Protein AF-0000000072941894 (afdb_homodimer)

Structure (mmCIF, N/CA/C/O backbone):
data_AF-0000000072941894-model_v1
#
loop_
_entity.id
_entity.type
_entity.pdbx_description
1 polymer 'Farnesyl pyrophosphate synthetase, putative'
#
loop_
_atom_site.group_PDB
_atom_site.id
_atom_site.type_symbol
_atom_site.label_atom_id
_atom_site.label_alt_id
_atom_site.label_comp_id
_atom_site.label_asym_id
_atom_site.label_entity_id
_atom_site.label_seq_id
_atom_site.pdbx_PDB_ins_code
_atom_site.Cartn_x
_atom_site.Cartn_y
_atom_site.Cartn_z
_atom_site.occupancy
_atom_site.B_iso_or_equiv
_atom_site.auth_seq_id
_atom_site.auth_comp_id
_atom_site.auth_asym_id
_atom_site.auth_atom_id
_atom_site.pdbx_PDB_model_num
ATOM 1 N N . MET A 1 1 ? -41.156 -34.719 -34.031 1 27.25 1 MET A N 1
ATOM 2 C CA . MET A 1 1 ? -39.688 -34.562 -34.125 1 27.25 1 MET A CA 1
ATOM 3 C C . MET A 1 1 ? -39.188 -33.656 -33 1 27.25 1 MET A C 1
ATOM 5 O O . MET A 1 1 ? -39.469 -32.438 -32.969 1 27.25 1 MET A O 1
ATOM 9 N N . SER A 1 2 ? -39.094 -34.062 -31.734 1 26.61 2 SER A N 1
ATOM 10 C CA . SER A 1 2 ? -38.969 -33.344 -30.453 1 26.61 2 SER A CA 1
ATOM 11 C C . SER A 1 2 ? -37.688 -32.562 -30.375 1 26.61 2 SER A C 1
ATOM 13 O O . SER A 1 2 ? -36.594 -33.156 -30.516 1 26.61 2 SER A O 1
ATOM 15 N N . THR A 1 3 ? -37.594 -31.328 -30.891 1 28.7 3 THR A N 1
ATOM 16 C CA . THR A 1 3 ? -36.406 -30.469 -30.906 1 28.7 3 THR A CA 1
ATOM 17 C C . THR A 1 3 ? -35.781 -30.391 -29.516 1 28.7 3 THR A C 1
ATOM 19 O O . THR A 1 3 ? -36.406 -29.891 -28.562 1 28.7 3 THR A O 1
ATOM 22 N N . THR A 1 4 ? -35.125 -31.438 -29.016 1 29.8 4 THR A N 1
ATOM 23 C CA . THR A 1 4 ? -34.344 -31.516 -27.797 1 29.8 4 THR A CA 1
ATOM 24 C C . THR A 1 4 ? -33.531 -30.25 -27.578 1 29.8 4 THR A C 1
ATOM 26 O O . THR A 1 4 ? -32.656 -29.922 -28.406 1 29.8 4 THR A O 1
ATOM 29 N N . SER A 1 5 ? -34.062 -29.156 -27.141 1 31.97 5 SER A N 1
ATOM 30 C CA . SER A 1 5 ? -33.469 -27.875 -26.766 1 31.97 5 SER A CA 1
ATOM 31 C C . SER A 1 5 ? -32.125 -28.078 -26.078 1 31.97 5 SER A C 1
ATOM 33 O O . SER A 1 5 ? -32.062 -28.578 -24.953 1 31.97 5 SER A O 1
ATOM 35 N N . SER A 1 6 ? -31.031 -28.656 -26.672 1 33.59 6 SER A N 1
ATOM 36 C CA . SER A 1 6 ? -29.672 -28.969 -26.25 1 33.59 6 SER A CA 1
ATOM 37 C C . SER A 1 6 ? -29.094 -27.844 -25.391 1 33.59 6 SER A C 1
ATOM 39 O O . SER A 1 6 ? -28.969 -26.703 -25.859 1 33.59 6 SER A O 1
ATOM 41 N N . ASN A 1 7 ? -29.5 -27.516 -24.188 1 37.81 7 ASN A N 1
ATOM 42 C CA . ASN A 1 7 ? -28.953 -26.625 -23.172 1 37.81 7 ASN A CA 1
ATOM 43 C C . ASN A 1 7 ? -27.438 -26.484 -23.297 1 37.81 7 ASN A C 1
ATOM 45 O O . ASN A 1 7 ? -26.688 -27.25 -22.688 1 37.81 7 ASN A O 1
ATOM 49 N N . GLU A 1 8 ? -26.734 -26.422 -24.359 1 43.5 8 GLU A N 1
ATOM 50 C CA . GLU A 1 8 ? -25.312 -26.25 -24.688 1 43.5 8 GLU A CA 1
ATOM 51 C C . GLU A 1 8 ? -24.688 -25.172 -23.812 1 43.5 8 GLU A C 1
ATOM 53 O O . GLU A 1 8 ? -25.141 -24.016 -23.828 1 43.5 8 GLU A O 1
ATOM 58 N N . GLY A 1 9 ? -24.234 -25.438 -22.547 1 58.47 9 GLY A N 1
ATOM 59 C CA . GLY A 1 9 ? -23.719 -24.656 -21.422 1 58.47 9 GLY A CA 1
ATOM 60 C C . GLY A 1 9 ? -22.859 -23.484 -21.859 1 58.47 9 GLY A C 1
ATOM 61 O O . GLY A 1 9 ? -22.25 -23.516 -22.938 1 58.47 9 GLY A O 1
ATOM 62 N N . TYR A 1 10 ? -23.172 -22.234 -21.594 1 70.81 10 TYR A N 1
ATOM 63 C CA . TYR A 1 10 ? -22.422 -21.016 -21.844 1 70.81 10 TYR A CA 1
ATOM 64 C C . TYR A 1 10 ? -20.938 -21.203 -21.531 1 70.81 10 TYR A C 1
ATOM 66 O O . TYR A 1 10 ? -20.594 -21.672 -20.438 1 70.81 10 TYR A O 1
ATOM 74 N N . TYR A 1 11 ? -20.109 -21.203 -22.609 1 81.38 11 TYR A N 1
ATOM 75 C CA . TYR A 1 11 ? -18.656 -21.141 -22.422 1 81.38 11 TYR A CA 1
ATOM 76 C C . TYR A 1 11 ? -18.109 -19.812 -22.938 1 81.38 11 TYR A C 1
ATOM 78 O O . TYR A 1 11 ? -18.297 -19.469 -24.109 1 81.38 11 TYR A O 1
ATOM 86 N N . PRO A 1 12 ? -17.547 -19.031 -22.031 1 88.38 12 PRO A N 1
ATOM 87 C CA . PRO A 1 12 ? -17.109 -17.688 -22.438 1 88.38 12 PRO A CA 1
ATOM 88 C C . PRO A 1 12 ? -16.062 -17.719 -23.547 1 88.38 12 PRO A C 1
ATOM 90 O O . PRO A 1 12 ? -15.203 -18.594 -23.562 1 88.38 12 PRO A O 1
ATOM 93 N N . ASP A 1 13 ? -16.219 -16.844 -24.5 1 91.56 13 ASP A N 1
ATOM 94 C CA . ASP A 1 13 ? -15.203 -16.609 -25.516 1 91.56 13 ASP A CA 1
ATOM 95 C C . ASP A 1 13 ? -14.094 -15.703 -25 1 91.56 13 ASP A C 1
ATOM 97 O O . ASP A 1 13 ? -14.312 -14.516 -24.766 1 91.56 13 ASP A O 1
ATOM 101 N N . PRO A 1 14 ? -12.898 -16.25 -24.922 1 90.31 14 PRO A N 1
ATOM 102 C CA . PRO A 1 14 ? -11.812 -15.461 -24.328 1 90.31 14 PRO A CA 1
ATOM 103 C C . PRO A 1 14 ? -11.547 -14.156 -25.062 1 90.31 14 PRO A C 1
ATOM 105 O O . PRO A 1 14 ? -11.227 -13.141 -24.453 1 90.31 14 PRO A O 1
ATOM 108 N N . THR A 1 15 ? -11.664 -14.172 -26.375 1 91.56 15 THR A N 1
ATOM 109 C CA . THR A 1 15 ? -11.414 -12.977 -27.188 1 91.56 15 THR A CA 1
ATOM 110 C C . THR A 1 15 ? -12.469 -11.906 -26.891 1 91.56 15 THR A C 1
ATOM 112 O O . THR A 1 15 ? -12.141 -10.727 -26.766 1 91.56 15 THR A O 1
ATOM 115 N N . LYS A 1 16 ? -13.68 -12.375 -26.859 1 94 16 LYS A N 1
ATOM 116 C CA . LYS A 1 16 ? -14.758 -11.445 -26.547 1 94 16 LYS A CA 1
ATOM 117 C C . LYS A 1 16 ? -14.602 -10.875 -25.141 1 94 16 LYS A C 1
ATOM 119 O O . LYS A 1 16 ? -14.805 -9.672 -24.922 1 94 16 LYS A O 1
ATOM 124 N N . LEU A 1 17 ? -14.281 -11.734 -24.234 1 94.06 17 LEU A N 1
ATOM 125 C CA . LEU A 1 17 ? -14.086 -11.289 -22.859 1 94.06 17 LEU A CA 1
ATOM 126 C C . LEU A 1 17 ? -12.977 -10.25 -22.766 1 94.06 17 LEU A C 1
ATOM 128 O O . LEU A 1 17 ? -13.125 -9.234 -22.078 1 94.06 17 LEU A O 1
ATOM 132 N N . ARG A 1 18 ? -11.867 -10.516 -23.406 1 94.06 18 ARG A N 1
ATOM 133 C CA . ARG A 1 18 ? -10.742 -9.578 -23.406 1 94.06 18 ARG A CA 1
ATOM 134 C C . ARG A 1 18 ? -11.156 -8.227 -23.969 1 94.06 18 ARG A C 1
ATOM 136 O O . ARG A 1 18 ? -10.805 -7.184 -23.422 1 94.06 18 ARG A O 1
ATOM 143 N N . ASN A 1 19 ? -11.891 -8.273 -25.062 1 95.06 19 ASN A N 1
ATOM 144 C CA . ASN A 1 19 ? -12.359 -7.039 -25.672 1 95.06 19 ASN A CA 1
ATOM 145 C C . ASN A 1 19 ? -13.281 -6.258 -24.75 1 95.06 19 ASN A C 1
ATOM 147 O O . ASN A 1 19 ? -13.203 -5.031 -24.672 1 95.06 19 ASN A O 1
ATOM 151 N N . ASP A 1 20 ? -14.156 -7 -24.141 1 95.75 20 ASP A N 1
ATOM 152 C CA . ASP A 1 20 ? -15.07 -6.355 -23.203 1 95.75 20 ASP A CA 1
ATOM 153 C C . ASP A 1 20 ? -14.305 -5.684 -22.062 1 95.75 20 ASP A C 1
ATOM 155 O O . ASP A 1 20 ? -14.648 -4.574 -21.656 1 95.75 20 ASP A O 1
ATOM 159 N N . VAL A 1 21 ? -13.312 -6.355 -21.547 1 96.25 21 VAL A N 1
ATOM 160 C CA . VAL A 1 21 ? -12.492 -5.812 -20.484 1 96.25 21 VAL A CA 1
ATOM 161 C C . VAL A 1 21 ? -11.789 -4.547 -20.953 1 96.25 21 VAL A C 1
ATOM 163 O O . VAL A 1 21 ? -11.82 -3.516 -20.281 1 96.25 21 VAL A O 1
ATOM 166 N N . ILE A 1 22 ? -11.188 -4.586 -22.141 1 95.94 22 ILE A N 1
ATOM 167 C CA . ILE A 1 22 ? -10.453 -3.455 -22.688 1 95.94 22 ILE A CA 1
ATOM 168 C C . ILE A 1 22 ? -11.398 -2.268 -22.875 1 95.94 22 ILE A C 1
ATOM 170 O O . ILE A 1 22 ? -11.047 -1.132 -22.547 1 95.94 22 ILE A O 1
ATOM 174 N N . LYS A 1 23 ? -12.562 -2.541 -23.328 1 96.38 23 LYS A N 1
ATOM 175 C CA . LYS A 1 23 ? -13.539 -1.493 -23.609 1 96.38 23 LYS A CA 1
ATOM 176 C C . LYS A 1 23 ? -13.984 -0.805 -22.328 1 96.38 23 LYS A C 1
ATOM 178 O O . LYS A 1 23 ? -14.398 0.358 -22.344 1 96.38 23 LYS A O 1
ATOM 183 N N . ALA A 1 24 ? -13.883 -1.491 -21.234 1 96.62 24 ALA A N 1
ATOM 184 C CA . ALA A 1 24 ? -14.352 -0.96 -19.953 1 96.62 24 ALA A CA 1
ATOM 185 C C . ALA A 1 24 ? -13.297 -0.075 -19.312 1 96.62 24 ALA A C 1
ATOM 187 O O . ALA A 1 24 ? -13.586 0.657 -18.359 1 96.62 24 ALA A O 1
ATOM 188 N N . PHE A 1 25 ? -12.062 -0.015 -19.828 1 96.88 25 PHE A N 1
ATOM 189 C CA . PHE A 1 25 ? -10.938 0.636 -19.172 1 96.88 25 PHE A CA 1
ATOM 190 C C . PHE A 1 25 ? -11.156 2.143 -19.094 1 96.88 25 PHE A C 1
ATOM 192 O O . PHE A 1 25 ? -10.969 2.748 -18.031 1 96.88 25 PHE A O 1
ATOM 199 N N . PRO A 1 26 ? -11.648 2.799 -20.172 1 96.81 26 PRO A N 1
ATOM 200 C CA . PRO A 1 26 ? -11.789 4.254 -20.094 1 96.81 26 PRO A CA 1
ATOM 201 C C . PRO A 1 26 ? -12.758 4.695 -19 1 96.81 26 PRO A C 1
ATOM 203 O O . PRO A 1 26 ? -12.461 5.633 -18.25 1 96.81 26 PRO A O 1
ATOM 206 N N . SER A 1 27 ? -13.836 4.031 -18.953 1 96.88 27 SER A N 1
ATOM 207 C CA . SER A 1 27 ? -14.812 4.379 -17.938 1 96.88 27 SER A CA 1
ATOM 208 C C . SER A 1 27 ? -14.266 4.105 -16.531 1 96.88 27 SER A C 1
ATOM 210 O O . SER A 1 27 ? -14.477 4.898 -15.617 1 96.88 27 SER A O 1
ATOM 212 N N . PHE A 1 28 ? -13.617 3.023 -16.375 1 96.88 28 PHE A N 1
ATOM 213 C CA . PHE A 1 28 ? -12.953 2.67 -15.125 1 96.88 28 PHE A CA 1
ATOM 214 C C . PHE A 1 28 ? -11.945 3.738 -14.727 1 96.88 28 PHE A C 1
ATOM 216 O O . PHE A 1 28 ? -11.984 4.25 -13.602 1 96.88 28 PHE A O 1
ATOM 223 N N . LYS A 1 29 ? -11.023 4.098 -15.602 1 96.69 29 LYS A N 1
ATOM 224 C CA . LYS A 1 29 ? -9.984 5.09 -15.336 1 96.69 29 LYS A CA 1
ATOM 225 C C . LYS A 1 29 ? -10.594 6.453 -15.016 1 96.69 29 LYS A C 1
ATOM 227 O O . LYS A 1 29 ? -10.125 7.148 -14.109 1 96.69 29 LYS A O 1
ATOM 232 N N . ASP A 1 30 ? -11.641 6.801 -15.734 1 97.12 30 ASP A N 1
ATOM 233 C CA . ASP A 1 30 ? -12.312 8.07 -15.492 1 97.12 30 ASP A CA 1
ATOM 234 C C . ASP A 1 30 ? -12.867 8.141 -14.07 1 97.12 30 ASP A C 1
ATOM 236 O O . ASP A 1 30 ? -12.797 9.188 -13.422 1 97.12 30 ASP A O 1
ATOM 240 N N . ASP A 1 31 ? -13.391 7.035 -13.68 1 96.62 31 ASP A N 1
ATOM 241 C CA . ASP A 1 31 ? -13.953 6.98 -12.328 1 96.62 31 ASP A CA 1
ATOM 242 C C . ASP A 1 31 ? -12.859 7.137 -11.273 1 96.62 31 ASP A C 1
ATOM 244 O O . ASP A 1 31 ? -13.047 7.824 -10.273 1 96.62 31 ASP A O 1
ATOM 248 N N . ILE A 1 32 ? -11.758 6.523 -11.477 1 96.69 32 ILE A N 1
ATOM 249 C CA . ILE A 1 32 ? -10.641 6.629 -10.547 1 96.69 32 ILE A CA 1
ATOM 250 C C . ILE A 1 32 ? -10.141 8.07 -10.508 1 96.69 32 ILE A C 1
ATOM 252 O O . ILE A 1 32 ? -9.922 8.625 -9.422 1 96.69 32 ILE A O 1
ATOM 256 N N . LEU A 1 33 ? -9.969 8.695 -11.641 1 96.75 33 LEU A N 1
ATOM 257 C CA . LEU A 1 33 ? -9.453 10.055 -11.727 1 96.75 33 LEU A CA 1
ATOM 258 C C . LEU A 1 33 ? -10.438 11.047 -11.109 1 96.75 33 LEU A C 1
ATOM 260 O O . LEU A 1 33 ? -10.023 12.055 -10.523 1 96.75 33 LEU A O 1
ATOM 264 N N . ALA A 1 34 ? -11.711 10.758 -11.289 1 95.5 34 ALA A N 1
ATOM 265 C CA . ALA A 1 34 ? -12.727 11.602 -10.648 1 95.5 34 ALA A CA 1
ATOM 266 C C . ALA A 1 34 ? -12.594 11.547 -9.125 1 95.5 34 ALA A C 1
ATOM 268 O O . ALA A 1 34 ? -12.758 12.562 -8.453 1 95.5 34 ALA A O 1
ATOM 269 N N . ASP A 1 35 ? -12.352 10.383 -8.633 1 93.75 35 ASP A N 1
ATOM 270 C CA . ASP A 1 35 ? -12.164 10.219 -7.195 1 93.75 35 ASP A CA 1
ATOM 271 C C . ASP A 1 35 ? -10.953 11.008 -6.703 1 93.75 35 ASP A C 1
ATOM 273 O O . ASP A 1 35 ? -11.008 11.656 -5.656 1 93.75 35 ASP A O 1
ATOM 277 N N . ILE A 1 36 ? -9.82 10.984 -7.418 1 92.88 36 ILE A N 1
ATOM 278 C CA . ILE A 1 36 ? -8.617 11.742 -7.094 1 92.88 36 ILE A CA 1
ATOM 279 C C . ILE A 1 36 ? -8.93 13.234 -7.109 1 92.88 36 ILE A C 1
ATOM 281 O O . ILE A 1 36 ? -8.547 13.961 -6.188 1 92.88 36 ILE A O 1
ATOM 285 N N . ASN A 1 37 ? -9.633 13.609 -8.117 1 93.31 37 ASN A N 1
ATOM 286 C CA . ASN A 1 37 ? -9.992 15.016 -8.266 1 93.31 37 ASN A CA 1
ATOM 287 C C . ASN A 1 37 ? -10.82 15.508 -7.086 1 93.31 37 ASN A C 1
ATOM 289 O O . ASN A 1 37 ? -10.641 16.641 -6.625 1 93.31 37 ASN A O 1
ATOM 293 N N . ASN A 1 38 ? -11.688 14.695 -6.633 1 91.25 38 ASN A N 1
ATOM 294 C CA . ASN A 1 38 ? -12.555 15.047 -5.512 1 91.25 38 ASN A CA 1
ATOM 295 C C . ASN A 1 38 ? -11.75 15.25 -4.23 1 91.25 38 ASN A C 1
ATOM 297 O O . ASN A 1 38 ? -12.172 15.992 -3.338 1 91.25 38 ASN A O 1
ATOM 301 N N . ARG A 1 39 ? -10.633 14.727 -4.109 1 90.38 39 ARG A N 1
ATOM 302 C CA . ARG A 1 39 ? -9.797 14.828 -2.918 1 90.38 39 ARG A CA 1
ATOM 303 C C . ARG A 1 39 ? -8.938 16.094 -2.955 1 90.38 39 ARG A C 1
ATOM 305 O O . ARG A 1 39 ? -8.453 16.547 -1.92 1 90.38 39 ARG A O 1
ATOM 312 N N . LEU A 1 40 ? -8.711 16.656 -4.117 1 90.25 40 LEU A N 1
ATOM 313 C CA . LEU A 1 40 ? -7.832 17.812 -4.312 1 90.25 40 LEU A CA 1
ATOM 314 C C . LEU A 1 40 ? -8.602 19.109 -4.148 1 90.25 40 LEU A C 1
ATOM 316 O O . LEU A 1 40 ? -8.234 20.125 -4.738 1 90.25 40 LEU A O 1
ATOM 320 N N . THR A 1 41 ? -9.578 19.266 -3.295 1 78.94 41 THR A N 1
ATOM 321 C CA . THR A 1 41 ? -10.461 20.438 -3.217 1 78.94 41 THR A CA 1
ATOM 322 C C . THR A 1 41 ? -9.922 21.453 -2.219 1 78.94 41 THR A C 1
ATOM 324 O O . THR A 1 41 ? -10.414 22.578 -2.152 1 78.94 41 THR A O 1
ATOM 327 N N . VAL A 1 42 ? -9.023 21.297 -1.455 1 72.62 42 VAL A N 1
ATOM 328 C CA . VAL A 1 42 ? -8.711 22.203 -0.347 1 72.62 42 VAL A CA 1
ATOM 329 C C . VAL A 1 42 ? -7.77 23.297 -0.826 1 72.62 42 VAL A C 1
ATOM 331 O O . VAL A 1 42 ? -7.883 24.453 -0.396 1 72.62 42 VAL A O 1
ATOM 334 N N . SER A 1 43 ? -6.871 23.125 -1.677 1 65.12 43 SER A N 1
ATOM 335 C CA . SER A 1 43 ? -6.004 24.281 -1.884 1 65.12 43 SER A CA 1
ATOM 336 C C . SER A 1 43 ? -5.223 24.156 -3.188 1 65.12 43 SER A C 1
ATOM 338 O O . SER A 1 43 ? -4.301 24.938 -3.441 1 65.12 43 SER A O 1
ATOM 340 N N . SER A 1 44 ? -5.762 23.484 -3.996 1 72.62 44 SER A N 1
ATOM 341 C CA . SER A 1 44 ? -4.938 23.344 -5.195 1 72.62 44 SER A CA 1
ATOM 342 C C . SER A 1 44 ? -5.492 24.172 -6.348 1 72.62 44 SER A C 1
ATOM 344 O O . SER A 1 44 ? -6.707 24.266 -6.523 1 72.62 44 SER A O 1
ATOM 346 N N . SER A 1 45 ? -4.586 24.922 -6.898 1 82.19 45 SER A N 1
ATOM 347 C CA . SER A 1 45 ? -4.957 25.594 -8.148 1 82.19 45 SER A CA 1
ATOM 348 C C . SER A 1 45 ? -5.359 24.578 -9.211 1 82.19 45 SER A C 1
ATOM 350 O O . SER A 1 45 ? -5.027 23.406 -9.117 1 82.19 45 SER A O 1
ATOM 352 N N . ASN A 1 46 ? -6.031 25.125 -10.172 1 85.94 46 ASN A N 1
ATOM 353 C CA . ASN A 1 46 ? -6.414 24.266 -11.289 1 85.94 46 ASN A CA 1
ATOM 354 C C . ASN A 1 46 ? -5.191 23.688 -11.992 1 85.94 46 ASN A C 1
ATOM 356 O O . ASN A 1 46 ? -5.207 22.531 -12.422 1 85.94 46 ASN A O 1
ATOM 360 N N . THR A 1 47 ? -4.199 24.547 -12 1 86.44 47 THR A N 1
ATOM 361 C CA . THR A 1 47 ? -2.984 24.094 -12.672 1 86.44 47 THR A CA 1
ATOM 362 C C . THR A 1 47 ? -2.326 22.953 -11.898 1 86.44 47 THR A C 1
ATOM 364 O O . THR A 1 47 ? -1.922 21.953 -12.492 1 86.44 47 THR A O 1
ATOM 367 N N . LEU A 1 48 ? -2.176 23.172 -10.656 1 88.69 48 LEU A N 1
ATOM 368 C CA . LEU A 1 48 ? -1.575 22.125 -9.836 1 88.69 48 LEU A CA 1
ATOM 369 C C . LEU A 1 48 ? -2.445 20.875 -9.828 1 88.69 48 LEU A C 1
ATOM 371 O O . LEU A 1 48 ? -1.934 19.75 -9.945 1 88.69 48 LEU A O 1
ATOM 375 N N . ARG A 1 49 ? -3.756 21.062 -9.742 1 92.12 49 ARG A N 1
ATOM 376 C CA . ARG A 1 49 ? -4.707 19.969 -9.766 1 92.12 49 ARG A CA 1
ATOM 377 C C . ARG A 1 49 ? -4.59 19.172 -11.07 1 92.12 49 ARG A C 1
ATOM 379 O O . ARG A 1 49 ? -4.504 17.938 -11.047 1 92.12 49 ARG A O 1
ATOM 386 N N . ASP A 1 50 ? -4.559 19.891 -12.148 1 92.62 50 ASP A N 1
ATOM 387 C CA . ASP A 1 50 ? -4.465 19.25 -13.461 1 92.62 50 ASP A CA 1
ATOM 388 C C . ASP A 1 50 ? -3.16 18.469 -13.594 1 92.62 50 ASP A C 1
ATOM 390 O O . ASP A 1 50 ? -3.139 17.391 -14.188 1 92.62 50 ASP A O 1
ATOM 394 N N . SER A 1 51 ? -2.082 19.062 -13.07 1 92.38 51 SER A N 1
ATOM 395 C CA . SER A 1 51 ? -0.793 18.375 -13.148 1 92.38 51 SER A CA 1
ATOM 396 C C . SER A 1 51 ? -0.82 17.062 -12.375 1 92.38 51 SER A C 1
ATOM 398 O O . SER A 1 51 ? -0.252 16.062 -12.828 1 92.38 51 SER A O 1
ATOM 400 N N . ILE A 1 52 ? -1.47 17.031 -11.258 1 93.75 52 ILE A N 1
ATOM 401 C CA . ILE A 1 52 ? -1.577 15.828 -10.438 1 93.75 52 ILE A CA 1
ATOM 402 C C . ILE A 1 52 ? -2.434 14.789 -11.156 1 93.75 52 ILE A C 1
ATOM 404 O O . ILE A 1 52 ? -2.033 13.633 -11.289 1 93.75 52 ILE A O 1
ATOM 408 N N . ILE A 1 53 ? -3.588 15.219 -11.688 1 95.69 53 ILE A N 1
ATOM 409 C CA . ILE A 1 53 ? -4.523 14.32 -12.367 1 95.69 53 ILE A CA 1
ATOM 410 C C . ILE A 1 53 ? -3.865 13.734 -13.609 1 95.69 53 ILE A C 1
ATOM 412 O O . ILE A 1 53 ? -3.965 12.531 -13.859 1 95.69 53 ILE A O 1
ATOM 416 N N . ASN A 1 54 ? -3.164 14.578 -14.344 1 96.5 54 ASN A N 1
ATOM 417 C CA . ASN A 1 54 ? -2.5 14.117 -15.562 1 96.5 54 ASN A CA 1
ATOM 418 C C . ASN A 1 54 ? -1.398 13.109 -15.25 1 96.5 54 ASN A C 1
ATOM 420 O O . ASN A 1 54 ? -1.196 12.156 -16 1 96.5 54 ASN A O 1
ATOM 424 N N . TYR A 1 55 ? -0.724 13.352 -14.195 1 96.62 55 TYR A N 1
ATOM 425 C CA . TYR A 1 55 ? 0.339 12.43 -13.812 1 96.62 55 TYR A CA 1
ATOM 426 C C . TYR A 1 55 ? -0.223 11.047 -13.5 1 96.62 55 TYR A C 1
ATOM 428 O O . TYR A 1 55 ? 0.264 10.039 -14.016 1 96.62 55 TYR A O 1
ATOM 436 N N . PHE A 1 56 ? -1.231 11 -12.695 1 97.06 56 PHE A N 1
ATOM 437 C CA . PHE A 1 56 ? -1.761 9.703 -12.281 1 97.06 56 PHE A CA 1
ATOM 438 C C . PHE A 1 56 ? -2.527 9.047 -13.422 1 97.06 56 PHE A C 1
ATOM 440 O O . PHE A 1 56 ? -2.578 7.816 -13.516 1 97.06 56 PHE A O 1
ATOM 447 N N . ASP A 1 57 ? -3.1 9.875 -14.312 1 97.44 57 ASP A N 1
ATOM 448 C CA . ASP A 1 57 ? -3.658 9.328 -15.539 1 97.44 57 ASP A CA 1
ATOM 449 C C . ASP A 1 57 ? -2.596 8.57 -16.344 1 97.44 57 ASP A C 1
ATOM 451 O O . ASP A 1 57 ? -2.812 7.43 -16.75 1 97.44 57 ASP A O 1
ATOM 455 N N . THR A 1 58 ? -1.449 9.188 -16.5 1 96.88 58 THR A N 1
ATOM 456 C CA . THR A 1 58 ? -0.337 8.602 -17.234 1 96.88 58 THR A CA 1
ATOM 457 C C . THR A 1 58 ? 0.185 7.355 -16.516 1 96.88 58 THR A C 1
ATOM 459 O O . THR A 1 58 ? 0.499 6.352 -17.156 1 96.88 58 THR A O 1
ATOM 462 N N . CYS A 1 59 ? 0.257 7.441 -15.219 1 96.81 59 CYS A N 1
ATOM 463 C CA . CYS A 1 59 ? 0.729 6.316 -14.414 1 96.81 59 CYS A CA 1
ATOM 464 C C . CYS A 1 59 ? -0.169 5.098 -14.602 1 96.81 59 CYS A C 1
ATOM 466 O O . CYS A 1 59 ? 0.315 4.004 -14.891 1 96.81 59 CYS A O 1
ATOM 468 N N . ILE A 1 60 ? -1.506 5.309 -14.508 1 96.88 60 ILE A N 1
ATOM 469 C CA . ILE A 1 60 ? -2.471 4.223 -14.617 1 96.88 60 ILE A CA 1
ATOM 470 C C . ILE A 1 60 ? -2.457 3.66 -16.031 1 96.88 60 ILE A C 1
ATOM 472 O O . ILE A 1 60 ? -2.459 2.443 -16.234 1 96.88 60 ILE A O 1
ATOM 476 N N . GLU A 1 61 ? -2.369 4.516 -17 1 95.62 61 GLU A N 1
ATOM 477 C CA . GLU A 1 61 ? -2.328 4.078 -18.391 1 95.62 61 GLU A CA 1
ATOM 478 C C . GLU A 1 61 ? -1.084 3.242 -18.672 1 95.62 61 GLU A C 1
ATOM 480 O O . GLU A 1 61 ? -1.169 2.188 -19.312 1 95.62 61 GLU A O 1
ATOM 485 N N . TYR A 1 62 ? 0.024 3.662 -18.203 1 95.19 62 TYR A N 1
ATOM 486 C CA . TYR A 1 62 ? 1.303 3.031 -18.516 1 95.19 62 TYR A CA 1
ATOM 487 C C . TYR A 1 62 ? 1.438 1.694 -17.797 1 95.19 62 TYR A C 1
ATOM 489 O O . TYR A 1 62 ? 1.934 0.721 -18.375 1 95.19 62 TYR A O 1
ATOM 497 N N . THR A 1 63 ? 0.976 1.664 -16.547 1 95.38 63 THR A N 1
ATOM 498 C CA . THR A 1 63 ? 1.275 0.508 -15.711 1 95.38 63 THR A CA 1
ATOM 499 C C . THR A 1 63 ? 0.171 -0.539 -15.82 1 95.38 63 THR A C 1
ATOM 501 O O . THR A 1 63 ? 0.379 -1.706 -15.484 1 95.38 63 THR A O 1
ATOM 504 N N . THR A 1 64 ? -1.062 -0.153 -16.281 1 93.38 64 THR A N 1
ATOM 505 C CA . THR A 1 64 ? -2.197 -1.057 -16.141 1 93.38 64 THR A CA 1
ATOM 506 C C . THR A 1 64 ? -2.801 -1.384 -17.5 1 93.38 64 THR A C 1
ATOM 508 O O . THR A 1 64 ? -3.064 -2.549 -17.812 1 93.38 64 THR A O 1
ATOM 511 N N . LYS A 1 65 ? -3.102 -0.401 -18.359 1 84.06 65 LYS A N 1
ATOM 512 C CA . LYS A 1 65 ? -3.832 -0.601 -19.609 1 84.06 65 LYS A CA 1
ATOM 513 C C . LYS A 1 65 ? -3.074 -1.54 -20.547 1 84.06 65 LYS A C 1
ATOM 515 O O . LYS A 1 65 ? -3.643 -2.51 -21.047 1 84.06 65 LYS A O 1
ATOM 520 N N . ASP A 1 66 ? -1.87 -0.981 -21.031 1 65.25 66 ASP A N 1
ATOM 521 C CA . ASP A 1 66 ? -1.245 -1.572 -22.203 1 65.25 66 ASP A CA 1
ATOM 522 C C . ASP A 1 66 ? -0.403 -2.789 -21.828 1 65.25 66 ASP A C 1
ATOM 524 O O . ASP A 1 66 ? 0.43 -3.242 -22.625 1 65.25 66 ASP A O 1
ATOM 528 N N . GLY A 1 67 ? -0.774 -3.34 -20.594 1 60.66 67 GLY A N 1
ATOM 529 C CA . GLY A 1 67 ? 0.288 -4.289 -20.281 1 60.66 67 GLY A CA 1
ATOM 530 C C . GLY A 1 67 ? -0.23 -5.648 -19.859 1 60.66 67 GLY A C 1
ATOM 531 O O . GLY A 1 67 ? -1.343 -5.758 -19.344 1 60.66 67 GLY A O 1
ATOM 532 N N . GLY A 1 68 ? -0.3 -6.609 -20.828 1 64.94 68 GLY A N 1
ATOM 533 C CA . GLY A 1 68 ? -0.384 -8 -20.422 1 64.94 68 GLY A CA 1
ATOM 534 C C . GLY A 1 68 ? -1.529 -8.75 -21.078 1 64.94 68 GLY A C 1
ATOM 535 O O . GLY A 1 68 ? -2.227 -8.203 -21.938 1 64.94 68 GLY A O 1
ATOM 536 N N . LYS A 1 69 ? -1.722 -9.836 -20.844 1 73.62 69 LYS A N 1
ATOM 537 C CA . LYS A 1 69 ? -2.664 -10.781 -21.438 1 73.62 69 LYS A CA 1
ATOM 538 C C . LYS A 1 69 ? -4.035 -10.68 -20.766 1 73.62 69 LYS A C 1
ATOM 540 O O . LYS A 1 69 ? -5.02 -11.211 -21.281 1 73.62 69 LYS A O 1
ATOM 545 N N . LEU A 1 70 ? -4.188 -9.883 -19.688 1 90.25 70 LEU A N 1
ATOM 546 C CA . LEU A 1 70 ? -5.414 -9.602 -18.953 1 90.25 70 LEU A CA 1
ATOM 547 C C . LEU A 1 70 ? -6.09 -10.898 -18.516 1 90.25 70 LEU A C 1
ATOM 549 O O . LEU A 1 70 ? -7.316 -11.008 -18.547 1 90.25 70 LEU A O 1
ATOM 553 N N . ASN A 1 71 ? -5.289 -11.914 -18.25 1 89.75 71 ASN A N 1
ATOM 554 C CA . ASN A 1 71 ? -5.836 -13.203 -17.828 1 89.75 71 ASN A CA 1
ATOM 555 C C . ASN A 1 71 ? -6.613 -13.094 -16.531 1 89.75 71 ASN A C 1
ATOM 557 O O . ASN A 1 71 ? -7.66 -13.727 -16.375 1 89.75 71 ASN A O 1
ATOM 561 N N . ARG A 1 72 ? -6.172 -12.312 -15.609 1 95.25 72 ARG A N 1
ATOM 562 C CA . ARG A 1 72 ? -6.844 -12.164 -14.32 1 95.25 72 ARG A CA 1
ATOM 563 C C . ARG A 1 72 ? -8.188 -11.469 -14.484 1 95.25 72 ARG A C 1
ATOM 565 O O . ARG A 1 72 ? -9.219 -11.969 -14.008 1 95.25 72 ARG A O 1
ATOM 572 N N . ALA A 1 73 ? -8.156 -10.406 -15.234 1 96.56 73 ALA A N 1
ATOM 573 C CA . ALA A 1 73 ? -9.391 -9.656 -15.461 1 96.56 73 ALA A CA 1
ATOM 574 C C . ALA A 1 73 ? -10.414 -10.5 -16.203 1 96.56 73 ALA A C 1
ATOM 576 O O . ALA A 1 73 ? -11.586 -10.539 -15.828 1 96.56 73 ALA A O 1
ATOM 577 N N . THR A 1 74 ? -9.984 -11.188 -17.266 1 95.75 74 THR A N 1
ATOM 578 C CA . THR A 1 74 ? -10.906 -11.984 -18.062 1 95.75 74 THR A CA 1
ATOM 579 C C . THR A 1 74 ? -11.445 -13.164 -17.266 1 95.75 74 THR A C 1
ATOM 581 O O . THR A 1 74 ? -12.602 -13.562 -17.438 1 95.75 74 THR A O 1
ATOM 584 N N . SER A 1 75 ? -10.648 -13.703 -16.391 1 96.94 75 SER A N 1
ATOM 585 C CA . SER A 1 75 ? -11.109 -14.789 -15.539 1 96.94 75 SER A CA 1
ATOM 586 C C . SER A 1 75 ? -12.211 -14.328 -14.602 1 96.94 75 SER A C 1
ATOM 588 O O . SER A 1 75 ? -13.164 -15.07 -14.344 1 96.94 75 SER A O 1
ATOM 590 N N . LEU A 1 76 ? -12.086 -13.141 -14.031 1 98.12 76 LEU A N 1
ATOM 591 C CA . LEU A 1 76 ? -13.117 -12.609 -13.156 1 98.12 76 LEU A CA 1
ATOM 592 C C . LEU A 1 76 ? -14.438 -12.438 -13.906 1 98.12 76 LEU A C 1
ATOM 594 O O . LEU A 1 76 ? -15.492 -12.852 -13.422 1 98.12 76 LEU A O 1
ATOM 598 N N . VAL A 1 77 ? -14.344 -11.852 -15.117 1 97.31 77 VAL A N 1
ATOM 599 C CA . VAL A 1 77 ? -15.555 -11.617 -15.898 1 97.31 77 VAL A CA 1
ATOM 600 C C . VAL A 1 77 ? -16.156 -12.953 -16.344 1 97.31 77 VAL A C 1
ATOM 602 O O . VAL A 1 77 ? -17.375 -13.109 -16.391 1 97.31 77 VAL A O 1
ATOM 605 N N . ALA A 1 78 ? -15.289 -13.914 -16.703 1 97.19 78 ALA A N 1
ATOM 606 C CA . ALA A 1 78 ? -15.766 -15.258 -17.031 1 97.19 78 ALA A CA 1
ATOM 607 C C . ALA A 1 78 ? -16.547 -15.859 -15.875 1 97.19 78 ALA A C 1
ATOM 609 O O . ALA A 1 78 ? -17.609 -16.453 -16.078 1 97.19 78 ALA A O 1
ATOM 610 N N . ALA A 1 79 ? -15.977 -15.734 -14.672 1 97.44 79 ALA A N 1
ATOM 611 C CA . ALA A 1 79 ? -16.656 -16.234 -13.484 1 97.44 79 ALA A CA 1
ATOM 612 C C . ALA A 1 79 ? -18.047 -15.625 -13.352 1 97.44 79 ALA A C 1
ATOM 614 O O . ALA A 1 79 ? -19.031 -16.344 -13.141 1 97.44 79 ALA A O 1
ATOM 615 N N . TYR A 1 80 ? -18.125 -14.32 -13.477 1 96.5 80 TYR A N 1
ATOM 616 C CA . TYR A 1 80 ? -19.406 -13.625 -13.398 1 96.5 80 TYR A CA 1
ATOM 617 C C . TYR A 1 80 ? -20.359 -14.125 -14.477 1 96.5 80 TYR A C 1
ATOM 619 O O . TYR A 1 80 ? -21.5 -14.5 -14.188 1 96.5 80 TYR A O 1
ATOM 627 N N . ASP A 1 81 ? -19.891 -14.125 -15.734 1 94.69 81 ASP A N 1
ATOM 628 C CA . ASP A 1 81 ? -20.734 -14.477 -16.875 1 94.69 81 ASP A CA 1
ATOM 629 C C . ASP A 1 81 ? -21.25 -15.914 -16.75 1 94.69 81 ASP A C 1
ATOM 631 O O . ASP A 1 81 ? -22.422 -16.188 -16.984 1 94.69 81 ASP A O 1
ATOM 635 N N . ILE A 1 82 ? -20.406 -16.828 -16.422 1 95.12 82 ILE A N 1
ATOM 636 C CA . ILE A 1 82 ? -20.766 -18.234 -16.312 1 95.12 82 ILE A CA 1
ATOM 637 C C . ILE A 1 82 ? -21.812 -18.422 -15.219 1 95.12 82 ILE A C 1
ATOM 639 O O . ILE A 1 82 ? -22.844 -19.062 -15.445 1 95.12 82 ILE A O 1
ATOM 643 N N . LEU A 1 83 ? -21.594 -17.812 -14.086 1 94.12 83 LEU A N 1
ATOM 644 C CA . LEU A 1 83 ? -22.453 -18.031 -12.938 1 94.12 83 LEU A CA 1
ATOM 645 C C . LEU A 1 83 ? -23.766 -17.266 -13.078 1 94.12 83 LEU A C 1
ATOM 647 O O . LEU A 1 83 ? -24.812 -17.703 -12.602 1 94.12 83 LEU A O 1
ATOM 651 N N . HIS A 1 84 ? -23.609 -16.078 -13.664 1 88.38 84 HIS A N 1
ATOM 652 C CA . HIS A 1 84 ? -24.828 -15.305 -13.922 1 88.38 84 HIS A CA 1
ATOM 653 C C . HIS A 1 84 ? -25.734 -16.031 -14.898 1 88.38 84 HIS A C 1
ATOM 655 O O . HIS A 1 84 ? -26.953 -16.047 -14.719 1 88.38 84 HIS A O 1
ATOM 661 N N . HIS A 1 85 ? -25.234 -16.531 -15.938 1 82.25 85 HIS A N 1
ATOM 662 C CA . HIS A 1 85 ? -26.016 -17.281 -16.922 1 82.25 85 HIS A CA 1
ATOM 663 C C . HIS A 1 85 ? -26.609 -18.531 -16.297 1 82.25 85 HIS A C 1
ATOM 665 O O . HIS A 1 85 ? -27.703 -18.969 -16.688 1 82.25 85 HIS A O 1
ATOM 671 N N . HIS A 1 86 ? -25.953 -19.094 -15.484 1 75.38 86 HIS A N 1
ATOM 672 C CA . HIS A 1 86 ? -26.422 -20.312 -14.82 1 75.38 86 HIS A CA 1
ATOM 673 C C . HIS A 1 86 ? -27.594 -20 -13.898 1 75.38 86 HIS A C 1
ATOM 675 O O . HIS A 1 86 ? -28.484 -20.828 -13.727 1 75.38 86 HIS A O 1
ATOM 681 N N . HIS A 1 87 ? -27.578 -18.875 -13.32 1 70 87 HIS A N 1
ATOM 682 C CA . HIS A 1 87 ? -28.562 -18.562 -12.305 1 70 87 HIS A CA 1
ATOM 683 C C . HIS A 1 87 ? -29.734 -17.781 -12.898 1 70 87 HIS A C 1
ATOM 685 O O . HIS A 1 87 ? -30.844 -17.797 -12.344 1 70 87 HIS A O 1
ATOM 691 N N . HIS A 1 88 ? -29.406 -16.938 -13.812 1 66.88 88 HIS A N 1
ATOM 692 C CA . HIS A 1 88 ? -30.469 -16.062 -14.312 1 66.88 88 HIS A CA 1
ATOM 693 C C . HIS A 1 88 ? -30.812 -16.391 -15.758 1 66.88 88 HIS A C 1
ATOM 695 O O . HIS A 1 88 ? -29.938 -16.781 -16.531 1 66.88 88 HIS A O 1
ATOM 701 N N . ASP A 1 89 ? -32.031 -16.781 -15.992 1 57.44 89 ASP A N 1
ATOM 702 C CA . ASP A 1 89 ? -32.5 -16.984 -17.359 1 57.44 89 ASP A CA 1
ATOM 703 C C . ASP A 1 89 ? -32.406 -15.695 -18.172 1 57.44 89 ASP A C 1
ATOM 705 O O . ASP A 1 89 ? -32.5 -15.727 -19.406 1 57.44 89 ASP A O 1
ATOM 709 N N . ASP A 1 90 ? -32.5 -14.531 -17.438 1 53.97 90 ASP A N 1
ATOM 710 C CA . ASP A 1 90 ? -32.594 -13.297 -18.219 1 53.97 90 ASP A CA 1
ATOM 711 C C . ASP A 1 90 ? -31.219 -12.633 -18.375 1 53.97 90 ASP A C 1
ATOM 713 O O . ASP A 1 90 ? -30.344 -12.797 -17.531 1 53.97 90 ASP A O 1
ATOM 717 N N . ASP A 1 91 ? -30.953 -12.266 -19.547 1 49.75 91 ASP A N 1
ATOM 718 C CA . ASP A 1 91 ? -29.75 -11.547 -19.984 1 49.75 91 ASP A CA 1
ATOM 719 C C . ASP A 1 91 ? -29.656 -10.18 -19.312 1 49.75 91 ASP A C 1
ATOM 721 O O . ASP A 1 91 ? -28.938 -9.297 -19.797 1 49.75 91 ASP A O 1
ATOM 725 N N . GLN A 1 92 ? -30.703 -9.727 -18.359 1 50.62 92 GLN A N 1
ATOM 726 C CA . GLN A 1 92 ? -30.703 -8.344 -17.891 1 50.62 92 GLN A CA 1
ATOM 727 C C . GLN A 1 92 ? -29.516 -8.055 -17 1 50.62 92 GLN A C 1
ATOM 729 O O . GLN A 1 92 ? -29.516 -8.398 -15.812 1 50.62 92 GLN A O 1
ATOM 734 N N . HIS A 1 93 ? -28.266 -8.125 -17.516 1 57.09 93 HIS A N 1
ATOM 735 C CA . HIS A 1 93 ? -26.922 -8.227 -16.984 1 57.09 93 HIS A CA 1
ATOM 736 C C . HIS A 1 93 ? -26.281 -6.848 -16.828 1 57.09 93 HIS A C 1
ATOM 738 O O . HIS A 1 93 ? -25.203 -6.719 -16.25 1 57.09 93 HIS A O 1
ATOM 744 N N . ASP A 1 94 ? -27.141 -5.645 -16.938 1 72.44 94 ASP A N 1
ATOM 745 C CA . ASP A 1 94 ? -26.297 -4.605 -17.516 1 72.44 94 ASP A CA 1
ATOM 746 C C . ASP A 1 94 ? -25.516 -3.861 -16.422 1 72.44 94 ASP A C 1
ATOM 748 O O . ASP A 1 94 ? -24.281 -3.82 -16.453 1 72.44 94 ASP A O 1
ATOM 752 N N . ASP A 1 95 ? -26.141 -3.584 -15.312 1 85.12 95 ASP A N 1
ATOM 753 C CA . ASP A 1 95 ? -25.438 -2.766 -14.328 1 85.12 95 ASP A CA 1
ATOM 754 C C . ASP A 1 95 ? -24.469 -3.613 -13.508 1 85.12 95 ASP A C 1
ATOM 756 O O . ASP A 1 95 ? -23.344 -3.195 -13.242 1 85.12 95 ASP A O 1
ATOM 760 N N . ASP A 1 96 ? -24.859 -4.859 -13.391 1 92 96 ASP A N 1
ATOM 761 C CA . ASP A 1 96 ? -24.047 -5.738 -12.57 1 92 96 ASP A CA 1
ATOM 762 C C . ASP A 1 96 ? -22.812 -6.223 -13.336 1 92 96 ASP A C 1
ATOM 764 O O . ASP A 1 96 ? -21.75 -6.41 -12.758 1 92 96 ASP A O 1
ATOM 768 N N . ARG A 1 97 ? -23 -6.43 -14.617 1 95 97 ARG A N 1
ATOM 769 C CA . ARG A 1 97 ? -21.844 -6.844 -15.398 1 95 97 ARG A CA 1
ATOM 770 C C . ARG A 1 97 ? -20.828 -5.715 -15.508 1 95 97 ARG A C 1
ATOM 772 O O . ARG A 1 97 ? -19.609 -5.961 -15.523 1 95 97 ARG A O 1
ATOM 779 N N . ASP A 1 98 ? -21.344 -4.473 -15.594 1 96.25 98 ASP A N 1
ATOM 780 C CA . ASP A 1 98 ? -20.438 -3.322 -15.578 1 96.25 98 ASP A CA 1
ATOM 781 C C . ASP A 1 98 ? -19.609 -3.293 -14.297 1 96.25 98 ASP A C 1
ATOM 783 O O . ASP A 1 98 ? -18.422 -2.996 -14.336 1 96.25 98 ASP A O 1
ATOM 787 N N . ILE A 1 99 ? -20.234 -3.592 -13.219 1 97.06 99 ILE A N 1
ATOM 788 C CA . ILE A 1 99 ? -19.531 -3.662 -11.945 1 97.06 99 ILE A CA 1
ATOM 789 C C . ILE A 1 99 ? -18.469 -4.75 -12.016 1 97.06 99 ILE A C 1
ATOM 791 O O . ILE A 1 99 ? -17.328 -4.543 -11.578 1 97.06 99 ILE A O 1
ATOM 795 N N . ALA A 1 100 ? -18.812 -5.914 -12.602 1 97.75 100 ALA A N 1
ATOM 796 C CA . ALA A 1 100 ? -17.844 -7.012 -12.734 1 97.75 100 ALA A CA 1
ATOM 797 C C . ALA A 1 100 ? -16.656 -6.594 -13.586 1 97.75 100 ALA A C 1
ATOM 799 O O . ALA A 1 100 ? -15.508 -6.914 -13.258 1 97.75 100 ALA A O 1
ATOM 800 N N . LEU A 1 101 ? -16.922 -5.895 -14.633 1 97.75 101 LEU A N 1
ATOM 801 C CA . LEU A 1 101 ? -15.867 -5.41 -15.516 1 97.75 101 LEU A CA 1
ATOM 802 C C . LEU A 1 101 ? -14.961 -4.43 -14.781 1 97.75 101 LEU A C 1
ATOM 804 O O . LEU A 1 101 ? -13.734 -4.484 -14.93 1 97.75 101 LEU A O 1
ATOM 808 N N . LYS A 1 102 ? -15.508 -3.594 -14.016 1 98.12 102 LYS A N 1
ATOM 809 C CA . LYS A 1 102 ? -14.727 -2.619 -13.258 1 98.12 102 LYS A CA 1
ATOM 810 C C . LYS A 1 102 ? -13.945 -3.289 -12.133 1 98.12 102 LYS A C 1
ATOM 812 O O . LYS A 1 102 ? -12.812 -2.908 -11.844 1 98.12 102 LYS A O 1
ATOM 817 N N . LEU A 1 103 ? -14.578 -4.309 -11.484 1 98.56 103 LEU A N 1
ATOM 818 C CA . LEU A 1 103 ? -13.852 -5.102 -10.508 1 98.56 103 LEU A CA 1
ATOM 819 C C . LEU A 1 103 ? -12.664 -5.812 -11.156 1 98.56 103 LEU A C 1
ATOM 821 O O . LEU A 1 103 ? -11.609 -5.965 -10.531 1 98.56 103 LEU A O 1
ATOM 825 N N . ALA A 1 104 ? -12.852 -6.266 -12.391 1 97.94 104 ALA A N 1
ATOM 826 C CA . ALA A 1 104 ? -11.766 -6.895 -13.133 1 97.94 104 ALA A CA 1
ATOM 827 C C . ALA A 1 104 ? -10.578 -5.945 -13.273 1 97.94 104 ALA A C 1
ATOM 829 O O . ALA A 1 104 ? -9.43 -6.363 -13.141 1 97.94 104 ALA A O 1
ATOM 830 N N . TRP A 1 105 ? -10.844 -4.707 -13.477 1 97.75 105 TRP A N 1
ATOM 831 C CA . TRP A 1 105 ? -9.766 -3.732 -13.609 1 97.75 105 TRP A CA 1
ATOM 832 C C . TRP A 1 105 ? -9.148 -3.42 -12.25 1 97.75 105 TRP A C 1
ATOM 834 O O . TRP A 1 105 ? -7.965 -3.072 -12.164 1 97.75 105 TRP A O 1
ATOM 844 N N . CYS A 1 106 ? -9.922 -3.541 -11.156 1 98.19 106 CYS A N 1
ATOM 845 C CA . CYS A 1 106 ? -9.312 -3.449 -9.836 1 98.19 106 CYS A CA 1
ATOM 846 C C . CYS A 1 106 ? -8.273 -4.547 -9.633 1 98.19 106 CYS A C 1
ATOM 848 O O . CYS A 1 106 ? -7.23 -4.312 -9.016 1 98.19 106 CYS A O 1
ATOM 850 N N . VAL A 1 107 ? -8.555 -5.73 -10.164 1 97.88 107 VAL A N 1
ATOM 851 C CA . VAL A 1 107 ? -7.605 -6.832 -10.094 1 97.88 107 VAL A CA 1
ATOM 852 C C . VAL A 1 107 ? -6.344 -6.48 -10.883 1 97.88 107 VAL A C 1
ATOM 854 O O . VAL A 1 107 ? -5.227 -6.75 -10.438 1 97.88 107 VAL A O 1
ATOM 857 N N . GLU A 1 108 ? -6.539 -5.855 -12.023 1 97.38 108 GLU A N 1
ATOM 858 C CA . GLU A 1 108 ? -5.395 -5.453 -12.836 1 97.38 108 GLU A CA 1
ATOM 859 C C . GLU A 1 108 ? -4.594 -4.348 -12.156 1 97.38 108 GLU A C 1
ATOM 861 O O . GLU A 1 108 ? -3.369 -4.297 -12.273 1 97.38 108 GLU A O 1
ATOM 866 N N . ILE A 1 109 ? -5.238 -3.422 -11.469 1 97.5 109 ILE A N 1
ATOM 867 C CA . ILE A 1 109 ? -4.547 -2.379 -10.719 1 97.5 109 ILE A CA 1
ATOM 868 C C . ILE A 1 109 ? -3.729 -3.006 -9.594 1 97.5 109 ILE A C 1
ATOM 870 O O . ILE A 1 109 ? -2.604 -2.578 -9.32 1 97.5 109 ILE A O 1
ATOM 874 N N . LEU A 1 110 ? -4.312 -3.996 -8.93 1 98 110 LEU A N 1
ATOM 875 C CA . LEU A 1 110 ? -3.574 -4.695 -7.887 1 98 110 LEU A CA 1
ATOM 876 C C . LEU A 1 110 ? -2.303 -5.324 -8.445 1 98 110 LEU A C 1
ATOM 878 O O . LEU A 1 110 ? -1.24 -5.242 -7.828 1 98 110 LEU A O 1
ATOM 882 N N . GLN A 1 111 ? -2.412 -5.949 -9.555 1 96.62 111 GLN A N 1
ATOM 883 C CA . GLN A 1 111 ? -1.229 -6.508 -10.203 1 96.62 111 GLN A CA 1
ATOM 884 C C . GLN A 1 111 ? -0.206 -5.422 -10.516 1 96.62 111 GLN A C 1
ATOM 886 O O . GLN A 1 111 ? 0.994 -5.609 -10.305 1 96.62 111 GLN A O 1
ATOM 891 N N . SER A 1 112 ? -0.714 -4.324 -11.07 1 96.69 112 SER A N 1
ATOM 892 C CA . SER A 1 112 ? 0.174 -3.219 -11.406 1 96.69 112 SER A CA 1
ATOM 893 C C . SER A 1 112 ? 0.892 -2.686 -10.172 1 96.69 112 SER A C 1
ATOM 895 O O . SER A 1 112 ? 2.055 -2.283 -10.25 1 96.69 112 SER A O 1
ATOM 897 N N . HIS A 1 113 ? 0.188 -2.621 -9.094 1 98 113 HIS A N 1
ATOM 898 C CA . HIS A 1 113 ? 0.789 -2.277 -7.809 1 98 113 HIS A CA 1
ATOM 899 C C . HIS A 1 113 ? 1.968 -3.191 -7.492 1 98 113 HIS A C 1
ATOM 901 O O . HIS A 1 113 ? 3.07 -2.715 -7.211 1 98 113 HIS A O 1
ATOM 907 N N . PHE A 1 114 ? 1.771 -4.477 -7.613 1 97.88 114 PHE A N 1
ATOM 908 C CA . PHE A 1 114 ? 2.816 -5.445 -7.312 1 97.88 114 PHE A CA 1
ATOM 909 C C . PHE A 1 114 ? 3.984 -5.297 -8.281 1 97.88 114 PHE A C 1
ATOM 911 O O . PHE A 1 114 ? 5.145 -5.273 -7.867 1 97.88 114 PHE A O 1
ATOM 918 N N . LEU A 1 115 ? 3.727 -5.176 -9.578 1 95.88 115 LEU A N 1
ATOM 919 C CA . LEU A 1 115 ? 4.766 -5.145 -10.602 1 95.88 115 LEU A CA 1
ATOM 920 C C . LEU A 1 115 ? 5.59 -3.867 -10.5 1 95.88 115 LEU A C 1
ATOM 922 O O . LEU A 1 115 ? 6.812 -3.896 -10.672 1 95.88 115 LEU A O 1
ATOM 926 N N . THR A 1 116 ? 4.918 -2.74 -10.234 1 97.62 116 THR A N 1
ATOM 927 C CA . THR A 1 116 ? 5.602 -1.455 -10.133 1 97.62 116 THR A CA 1
ATOM 928 C C . THR A 1 116 ? 6.629 -1.474 -9.008 1 97.62 116 THR A C 1
ATOM 930 O O . THR A 1 116 ? 7.758 -1.006 -9.18 1 97.62 116 THR A O 1
ATOM 933 N N . LEU A 1 117 ? 6.293 -2.051 -7.914 1 98.56 117 LEU A N 1
ATOM 934 C CA . LEU A 1 117 ? 7.207 -2.148 -6.785 1 98.56 117 LEU A CA 1
ATOM 935 C C . LEU A 1 117 ? 8.273 -3.213 -7.035 1 98.56 117 LEU A C 1
ATOM 937 O O . LEU A 1 117 ? 9.453 -2.992 -6.766 1 98.56 117 LEU A O 1
ATOM 941 N N . ASP A 1 118 ? 7.852 -4.34 -7.586 1 96.44 118 ASP A N 1
ATOM 942 C CA . ASP A 1 118 ? 8.75 -5.453 -7.867 1 96.44 118 ASP A CA 1
ATOM 943 C C . ASP A 1 118 ? 9.852 -5.035 -8.844 1 96.44 118 ASP A C 1
ATOM 945 O O . ASP A 1 118 ? 11.008 -5.438 -8.695 1 96.44 118 ASP A O 1
ATOM 949 N N . ASP A 1 119 ? 9.477 -4.285 -9.859 1 96.38 119 ASP A N 1
ATOM 950 C CA . ASP A 1 119 ? 10.438 -3.828 -10.859 1 96.38 119 ASP A CA 1
ATOM 951 C C . ASP A 1 119 ? 11.539 -2.99 -10.211 1 96.38 119 ASP A C 1
ATOM 953 O O . ASP A 1 119 ? 12.695 -3.037 -10.648 1 96.38 119 ASP A O 1
ATOM 957 N N . VAL A 1 120 ? 11.219 -2.229 -9.219 1 97.38 120 VAL A N 1
ATOM 958 C CA . VAL A 1 120 ? 12.211 -1.458 -8.477 1 97.38 120 VAL A CA 1
ATOM 959 C C . VAL A 1 120 ? 13.07 -2.4 -7.641 1 97.38 120 VAL A C 1
ATOM 961 O O . VAL A 1 120 ? 14.305 -2.283 -7.637 1 97.38 120 VAL A O 1
ATOM 964 N N . MET A 1 121 ? 12.453 -3.352 -7 1 95.56 121 MET A N 1
ATOM 965 C CA . MET A 1 121 ? 13.133 -4.27 -6.09 1 95.56 121 MET A CA 1
ATOM 966 C C . MET A 1 121 ? 14.141 -5.129 -6.844 1 95.56 121 MET A C 1
ATOM 968 O O . MET A 1 121 ? 15.242 -5.383 -6.348 1 95.56 121 MET A O 1
ATOM 972 N N . ASP A 1 122 ? 13.773 -5.477 -8.07 1 89.94 122 ASP A N 1
ATOM 973 C CA . ASP A 1 122 ? 14.609 -6.395 -8.836 1 89.94 122 ASP A CA 1
ATOM 974 C C . ASP A 1 122 ? 15.453 -5.641 -9.859 1 89.94 122 ASP A C 1
ATOM 976 O O . ASP A 1 122 ? 16.25 -6.246 -10.586 1 89.94 122 ASP A O 1
ATOM 980 N N . SER A 1 123 ? 15.258 -4.379 -9.898 1 92.31 123 SER A N 1
ATOM 981 C CA . SER A 1 123 ? 15.938 -3.562 -10.906 1 92.31 123 SER A CA 1
ATOM 982 C C . SER A 1 123 ? 15.688 -4.098 -12.312 1 92.31 123 SER A C 1
ATOM 984 O O . SER A 1 123 ? 16.625 -4.242 -13.102 1 92.31 123 SER A O 1
ATOM 986 N N . SER A 1 124 ? 14.477 -4.504 -12.531 1 90.81 124 SER A N 1
ATOM 987 C CA . SER A 1 124 ? 14.109 -4.973 -13.859 1 90.81 124 SER A CA 1
ATOM 988 C C . SER A 1 124 ? 14.133 -3.834 -14.875 1 90.81 124 SER A C 1
ATOM 99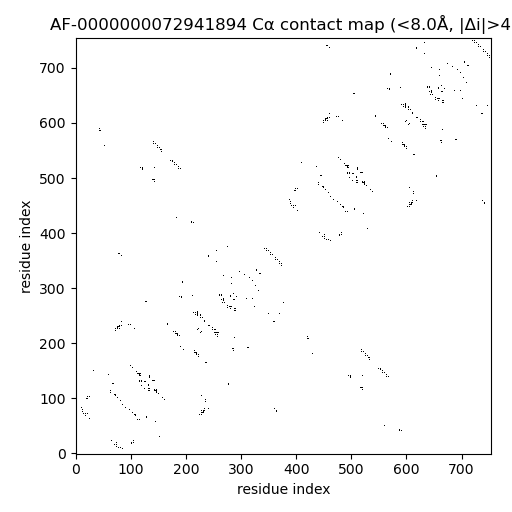0 O O . SER A 1 124 ? 13.797 -2.695 -14.539 1 90.81 124 SER A O 1
ATOM 992 N N . SER A 1 125 ? 14.438 -4.176 -16.141 1 92.44 125 SER A N 1
ATOM 993 C CA . SER A 1 125 ? 14.555 -3.131 -17.141 1 92.44 125 SER A CA 1
ATOM 994 C C . SER A 1 125 ? 13.258 -2.984 -17.938 1 92.44 125 SER A C 1
ATOM 996 O O . SER A 1 125 ? 12.906 -1.884 -18.375 1 92.44 125 SER A O 1
ATOM 998 N N . THR A 1 126 ? 12.547 -4.168 -18.125 1 91.12 126 THR A N 1
ATOM 999 C CA . THR A 1 126 ? 11.352 -4.121 -18.969 1 91.12 126 THR A CA 1
ATOM 1000 C C . THR A 1 126 ? 10.195 -4.859 -18.297 1 91.12 126 THR A C 1
ATOM 1002 O O . THR A 1 126 ? 10.414 -5.77 -17.484 1 91.12 126 THR A O 1
ATOM 1005 N N . ARG A 1 127 ? 9.062 -4.414 -18.594 1 89.44 127 ARG A N 1
ATOM 1006 C CA . ARG A 1 127 ? 7.785 -4.996 -18.188 1 89.44 127 ARG A CA 1
ATOM 1007 C C . ARG A 1 127 ? 6.742 -4.844 -19.281 1 89.44 127 ARG A C 1
ATOM 1009 O O . ARG A 1 127 ? 6.516 -3.742 -19.781 1 89.44 127 ARG A O 1
ATOM 1016 N N . ARG A 1 128 ? 6.18 -5.926 -19.656 1 87.75 128 ARG A N 1
ATOM 1017 C CA . ARG A 1 128 ? 5.16 -5.93 -20.703 1 87.75 128 ARG A CA 1
ATOM 1018 C C . ARG A 1 128 ? 5.688 -5.297 -21.984 1 87.75 128 ARG A C 1
ATOM 1020 O O . ARG A 1 128 ? 5.012 -4.469 -22.609 1 87.75 128 ARG A O 1
ATOM 1027 N N . GLY A 1 129 ? 6.93 -5.598 -22.281 1 85.06 129 GLY A N 1
ATOM 1028 C CA . GLY A 1 129 ? 7.547 -5.176 -23.531 1 85.06 129 GLY A CA 1
ATOM 1029 C C . GLY A 1 129 ? 7.969 -3.717 -23.516 1 85.06 129 GLY A C 1
ATOM 1030 O O . GLY A 1 129 ? 8.43 -3.193 -24.531 1 85.06 129 GLY A O 1
ATOM 1031 N N . LYS A 1 130 ? 7.824 -3.025 -22.438 1 90.81 130 LYS A N 1
ATOM 1032 C CA . LYS A 1 130 ? 8.195 -1.619 -22.297 1 90.81 130 LYS A CA 1
ATOM 1033 C C . LYS A 1 130 ? 9.141 -1.41 -21.125 1 90.81 130 LYS A C 1
ATOM 1035 O O . LYS A 1 130 ? 9.258 -2.271 -20.25 1 90.81 130 LYS A O 1
ATOM 1040 N N . PRO A 1 131 ? 9.828 -0.253 -21.125 1 94.81 131 PRO A N 1
ATOM 1041 C CA . PRO A 1 131 ? 10.648 0.03 -19.953 1 94.81 131 PRO A CA 1
ATOM 1042 C C . PRO A 1 131 ? 9.828 0.054 -18.656 1 94.81 131 PRO A C 1
ATOM 1044 O O . PRO A 1 131 ? 8.688 0.515 -18.656 1 94.81 131 PRO A O 1
ATOM 1047 N N . CYS A 1 132 ? 10.383 -0.421 -17.609 1 96.25 132 CYS A N 1
ATOM 1048 C CA . CYS A 1 132 ? 9.703 -0.381 -16.312 1 96.25 132 CYS A CA 1
ATOM 1049 C C . CYS A 1 132 ? 9.391 1.054 -15.906 1 96.25 132 CYS A C 1
ATOM 1051 O O . CYS A 1 132 ? 10.133 1.977 -16.25 1 96.25 132 CYS A O 1
ATOM 1053 N N . TRP A 1 133 ? 8.398 1.262 -15.188 1 96.88 133 TRP A N 1
ATOM 1054 C CA . TRP A 1 133 ? 7.883 2.576 -14.82 1 96.88 133 TRP A CA 1
ATOM 1055 C C . TRP A 1 133 ? 8.953 3.4 -14.109 1 96.88 133 TRP A C 1
ATOM 1057 O O . TRP A 1 133 ? 9.125 4.586 -14.398 1 96.88 133 TRP A O 1
ATOM 1067 N N . TYR A 1 134 ? 9.773 2.754 -13.242 1 97.75 134 TYR A N 1
ATOM 1068 C CA . TYR A 1 134 ? 10.75 3.492 -12.453 1 97.75 134 TYR A CA 1
ATOM 1069 C C . TYR A 1 134 ? 11.852 4.059 -13.336 1 97.75 134 TYR A C 1
ATOM 1071 O O . TYR A 1 134 ? 12.516 5.035 -12.977 1 97.75 134 TYR A O 1
ATOM 1079 N N . THR A 1 135 ? 12.07 3.432 -14.531 1 97.06 135 THR A N 1
ATOM 1080 C CA . THR A 1 135 ? 13.078 3.93 -15.461 1 97.06 135 THR A CA 1
ATOM 1081 C C . THR A 1 135 ? 12.609 5.219 -16.125 1 97.06 135 THR A C 1
ATOM 1083 O O . THR A 1 135 ? 13.422 5.988 -16.641 1 97.06 135 THR A O 1
ATOM 1086 N N . LYS A 1 136 ? 11.359 5.43 -16.094 1 96.25 136 LYS A N 1
ATOM 1087 C CA . LYS A 1 136 ? 10.789 6.617 -16.719 1 96.25 136 LYS A CA 1
ATOM 1088 C C . LYS A 1 136 ? 10.648 7.758 -15.719 1 96.25 136 LYS A C 1
ATOM 1090 O O . LYS A 1 136 ? 10.898 8.922 -16.047 1 96.25 136 LYS A O 1
ATOM 1095 N N . VAL A 1 137 ? 10.297 7.402 -14.516 1 96.56 137 VAL A N 1
ATOM 1096 C CA . VAL A 1 137 ? 9.898 8.469 -13.602 1 96.56 137 VAL A CA 1
ATOM 1097 C C . VAL A 1 137 ? 10.852 8.516 -12.406 1 96.56 137 VAL A C 1
ATOM 1099 O O . VAL A 1 137 ? 10.734 9.391 -11.555 1 96.56 137 VAL A O 1
ATOM 1102 N N . GLY A 1 138 ? 11.734 7.578 -12.297 1 96.44 138 GLY A N 1
ATOM 1103 C CA . GLY A 1 138 ? 12.641 7.48 -11.164 1 96.44 138 GLY A CA 1
ATOM 1104 C C . GLY A 1 138 ? 12.141 6.547 -10.078 1 96.44 138 GLY A C 1
ATOM 1105 O O . GLY A 1 138 ? 10.945 6.262 -10 1 96.44 138 GLY A O 1
ATOM 1106 N N . VAL A 1 139 ? 13.023 6.074 -9.266 1 97.06 139 VAL A N 1
ATOM 1107 C CA . VAL A 1 139 ? 12.766 5.078 -8.234 1 97.06 139 VAL A CA 1
ATOM 1108 C C . VAL A 1 139 ? 11.789 5.637 -7.207 1 97.06 139 VAL A C 1
ATOM 1110 O O . VAL A 1 139 ? 10.812 4.977 -6.844 1 97.06 139 VAL A O 1
ATOM 1113 N N . SER A 1 140 ? 12 6.891 -6.754 1 96.94 140 SER A N 1
ATOM 1114 C CA . SER A 1 140 ? 11.164 7.488 -5.719 1 96.94 140 SER A CA 1
ATOM 1115 C C . SER A 1 140 ? 9.711 7.582 -6.164 1 96.94 140 SER A C 1
ATOM 1117 O O . SER A 1 140 ? 8.805 7.184 -5.43 1 96.94 140 SER A O 1
ATOM 1119 N N . ASN A 1 141 ? 9.523 8.062 -7.367 1 97.69 141 ASN A N 1
ATOM 1120 C CA . ASN A 1 141 ? 8.164 8.172 -7.895 1 97.69 141 ASN A CA 1
ATOM 1121 C C . ASN A 1 141 ? 7.52 6.797 -8.055 1 97.69 141 ASN A C 1
ATOM 1123 O O . ASN A 1 141 ? 6.336 6.629 -7.758 1 97.69 141 ASN A O 1
ATOM 1127 N N . ALA A 1 142 ? 8.289 5.852 -8.57 1 98.5 142 ALA A N 1
ATOM 1128 C CA . ALA A 1 142 ? 7.73 4.523 -8.812 1 98.5 142 ALA A CA 1
ATOM 1129 C C . ALA A 1 142 ? 7.273 3.879 -7.504 1 98.5 142 ALA A C 1
ATOM 1131 O O . ALA A 1 142 ? 6.246 3.193 -7.469 1 98.5 142 ALA A O 1
ATOM 1132 N N . ILE A 1 143 ? 8.039 4.047 -6.406 1 98.81 143 ILE A N 1
ATOM 1133 C CA . ILE A 1 143 ? 7.66 3.518 -5.102 1 98.81 143 ILE A CA 1
ATOM 1134 C C . ILE A 1 143 ? 6.348 4.156 -4.652 1 98.81 143 ILE A C 1
ATOM 1136 O O . ILE A 1 143 ? 5.41 3.453 -4.27 1 98.81 143 ILE A O 1
ATOM 1140 N N . ASN A 1 144 ? 6.242 5.449 -4.723 1 98.69 144 ASN A N 1
ATOM 1141 C CA . ASN A 1 144 ? 5.023 6.16 -4.348 1 98.69 144 ASN A CA 1
ATOM 1142 C C . ASN A 1 144 ? 3.844 5.738 -5.219 1 98.69 144 ASN A C 1
ATOM 1144 O O . ASN A 1 144 ? 2.738 5.535 -4.715 1 98.69 144 ASN A O 1
ATOM 1148 N N . ASP A 1 145 ? 4.105 5.648 -6.523 1 98.56 145 ASP A N 1
ATOM 1149 C CA . ASP A 1 145 ? 3.051 5.305 -7.473 1 98.56 145 ASP A CA 1
ATOM 1150 C C . ASP A 1 145 ? 2.539 3.885 -7.234 1 98.56 145 ASP A C 1
ATOM 1152 O O . ASP A 1 145 ? 1.349 3.611 -7.395 1 98.56 145 ASP A O 1
ATOM 1156 N N . GLY A 1 146 ? 3.482 2.955 -6.895 1 98.69 146 GLY A N 1
ATOM 1157 C CA . GLY A 1 146 ? 3.055 1.613 -6.531 1 98.69 146 GLY A CA 1
ATOM 1158 C C . GLY A 1 146 ? 2.074 1.593 -5.371 1 98.69 146 GLY A C 1
ATOM 1159 O O . GLY A 1 146 ? 1.055 0.904 -5.426 1 98.69 146 GLY A O 1
ATOM 1160 N N . ALA A 1 147 ? 2.367 2.359 -4.344 1 98.75 147 ALA A N 1
ATOM 1161 C CA . ALA A 1 147 ? 1.459 2.48 -3.207 1 98.75 147 ALA A CA 1
ATOM 1162 C C . ALA A 1 147 ? 0.159 3.17 -3.611 1 98.75 147 ALA A C 1
ATOM 1164 O O . ALA A 1 147 ? -0.922 2.777 -3.166 1 98.75 147 ALA A O 1
ATOM 1165 N N . PHE A 1 148 ? 0.246 4.168 -4.48 1 98.56 148 PHE A N 1
ATOM 1166 C CA . PHE A 1 148 ? -0.923 4.922 -4.91 1 98.56 148 PHE A CA 1
ATOM 1167 C C . PHE A 1 148 ? -1.891 4.031 -5.684 1 98.56 148 PHE A C 1
ATOM 1169 O O . PHE A 1 148 ? -3.105 4.117 -5.488 1 98.56 148 PHE A O 1
ATOM 1176 N N . LEU A 1 149 ? -1.374 3.23 -6.555 1 98.44 149 LEU A N 1
ATOM 1177 C CA . LEU A 1 149 ? -2.213 2.311 -7.316 1 98.44 149 LEU A CA 1
ATOM 1178 C C . LEU A 1 149 ? -3.061 1.451 -6.383 1 98.44 149 LEU A C 1
ATOM 1180 O O . LEU A 1 149 ? -4.281 1.368 -6.547 1 98.44 149 LEU A O 1
ATOM 1184 N N . TYR A 1 150 ? -2.447 0.864 -5.359 1 98.56 150 TYR A N 1
ATOM 1185 C CA . TYR A 1 150 ? -3.195 0.038 -4.422 1 98.56 150 TYR A CA 1
ATOM 1186 C C . TYR A 1 150 ? -4.254 0.859 -3.695 1 98.56 150 TYR A C 1
ATOM 1188 O O . TYR A 1 150 ? -5.367 0.384 -3.465 1 98.56 150 TYR A O 1
ATOM 1196 N N . SER A 1 151 ? -3.918 2.088 -3.379 1 97.94 151 SER A N 1
ATOM 1197 C CA . SER A 1 151 ? -4.785 2.945 -2.58 1 97.94 151 SER A CA 1
ATOM 1198 C C . SER A 1 151 ? -6.082 3.266 -3.32 1 97.94 151 SER A C 1
ATOM 1200 O O . SER A 1 151 ? -7.055 3.715 -2.715 1 97.94 151 SER A O 1
ATOM 1202 N N . THR A 1 152 ? -6.191 3.092 -4.605 1 97.81 152 THR A N 1
ATOM 1203 C CA . THR A 1 152 ? -7.363 3.475 -5.383 1 97.81 152 THR A CA 1
ATOM 1204 C C . THR A 1 152 ? -8.422 2.377 -5.344 1 97.81 152 THR A C 1
ATOM 1206 O O . THR A 1 152 ? -9.578 2.611 -5.688 1 97.81 152 THR A O 1
ATOM 1209 N N . ILE A 1 153 ? -8.062 1.178 -4.941 1 97.81 153 ILE A N 1
ATOM 1210 C CA . ILE A 1 153 ? -8.898 -0.004 -5.145 1 97.81 153 ILE A CA 1
ATOM 1211 C C . ILE A 1 153 ? -10.102 0.049 -4.211 1 97.81 153 ILE A C 1
ATOM 1213 O O . ILE A 1 153 ? -11.25 0.012 -4.664 1 97.81 153 ILE A O 1
ATOM 1217 N N . TYR A 1 154 ? -9.875 0.225 -2.932 1 96.5 154 TYR A N 1
ATOM 1218 C CA . TYR A 1 154 ? -10.961 0.14 -1.962 1 96.5 154 TYR A CA 1
ATOM 1219 C C . TYR A 1 154 ? -11.969 1.269 -2.166 1 96.5 154 TYR A C 1
ATOM 1221 O O . TYR A 1 154 ? -13.172 1.025 -2.273 1 96.5 154 TYR A O 1
ATOM 1229 N N . PRO A 1 155 ? -11.484 2.562 -2.232 1 96 155 PRO A N 1
ATOM 1230 C CA . PRO A 1 155 ? -12.469 3.623 -2.461 1 96 155 PRO A CA 1
ATOM 1231 C C . PRO A 1 155 ? -13.297 3.398 -3.723 1 96 155 PRO A C 1
ATOM 1233 O O . PRO A 1 155 ? -14.5 3.68 -3.734 1 96 155 PRO A O 1
ATOM 1236 N N . PHE A 1 156 ? -12.641 2.881 -4.715 1 96.75 156 PHE A N 1
ATOM 1237 C CA . PHE A 1 156 ? -13.328 2.641 -5.98 1 96.75 156 PHE A CA 1
ATOM 1238 C C . PHE A 1 156 ? -14.398 1.567 -5.824 1 96.75 156 PHE A C 1
ATOM 1240 O O . PHE A 1 156 ? -15.539 1.758 -6.238 1 96.75 156 PHE A O 1
ATOM 1247 N N . ILE A 1 157 ? -14.062 0.445 -5.191 1 97.44 157 ILE A N 1
ATOM 1248 C CA . ILE A 1 157 ? -15 -0.655 -5 1 97.44 157 ILE A CA 1
ATOM 1249 C C . ILE A 1 157 ? -16.188 -0.183 -4.16 1 97.44 157 ILE A C 1
ATOM 1251 O O . ILE A 1 157 ? -17.344 -0.487 -4.477 1 97.44 157 ILE A O 1
ATOM 1255 N N . ARG A 1 158 ? -15.859 0.557 -3.129 1 95.56 158 ARG A N 1
ATOM 1256 C CA . ARG A 1 158 ? -16.906 1.098 -2.275 1 95.56 158 ARG A CA 1
ATOM 1257 C C . ARG A 1 158 ? -17.875 1.97 -3.076 1 95.56 158 ARG A C 1
ATOM 1259 O O . ARG A 1 158 ? -19.094 1.887 -2.898 1 95.56 158 ARG A O 1
ATOM 1266 N N . ASN A 1 159 ? -17.359 2.736 -3.908 1 94.25 159 ASN A N 1
ATOM 1267 C CA . ASN A 1 159 ? -18.172 3.668 -4.684 1 94.25 159 ASN A CA 1
ATOM 1268 C C . ASN A 1 159 ? -19.078 2.936 -5.668 1 94.25 159 ASN A C 1
ATOM 1270 O O . ASN A 1 159 ? -20.25 3.266 -5.793 1 94.25 159 ASN A O 1
ATOM 1274 N N . ILE A 1 160 ? -18.594 1.922 -6.328 1 94.81 160 ILE A N 1
ATOM 1275 C CA . ILE A 1 160 ? -19.344 1.317 -7.418 1 94.81 160 ILE A CA 1
ATOM 1276 C C . ILE A 1 160 ? -20.234 0.205 -6.875 1 94.81 160 ILE A C 1
ATOM 1278 O O . ILE A 1 160 ? -21.156 -0.248 -7.559 1 94.81 160 ILE A O 1
ATOM 1282 N N . ALA A 1 161 ? -20.016 -0.253 -5.648 1 95.56 161 ALA A N 1
ATOM 1283 C CA . ALA A 1 161 ? -20.719 -1.435 -5.156 1 95.56 161 ALA A CA 1
ATOM 1284 C C . ALA A 1 161 ? -21.25 -1.205 -3.744 1 95.56 161 ALA A C 1
ATOM 1286 O O . ALA A 1 161 ? -21.422 -2.156 -2.979 1 95.56 161 ALA A O 1
ATOM 1287 N N . SER A 1 162 ? -21.516 0.03 -3.352 1 93.75 162 SER A N 1
ATOM 1288 C CA . SER A 1 162 ? -21.938 0.39 -2.004 1 93.75 162 SER A CA 1
ATOM 1289 C C . SER A 1 162 ? -23.234 -0.325 -1.625 1 93.75 162 SER A C 1
ATOM 1291 O O . SER A 1 162 ? -23.469 -0.6 -0.448 1 93.75 162 SER A O 1
ATOM 1293 N N . HIS A 1 163 ? -24.078 -0.674 -2.586 1 94.5 163 HIS A N 1
ATOM 1294 C CA . HIS A 1 163 ? -25.391 -1.259 -2.342 1 94.5 163 HIS A CA 1
ATOM 1295 C C . HIS A 1 163 ? -25.328 -2.781 -2.379 1 94.5 163 HIS A C 1
ATOM 1297 O O . HIS A 1 163 ? -26.328 -3.453 -2.127 1 94.5 163 HIS A O 1
ATOM 1303 N N . LYS A 1 164 ? -24.188 -3.316 -2.738 1 95.62 164 LYS A N 1
ATOM 1304 C CA . LYS A 1 164 ? -24.062 -4.762 -2.885 1 95.62 164 LYS A CA 1
ATOM 1305 C C . LYS A 1 164 ? -23.797 -5.434 -1.541 1 95.62 164 LYS A C 1
ATOM 1307 O O . LYS A 1 164 ? -22.922 -4.988 -0.784 1 95.62 164 LYS A O 1
ATOM 1312 N N . GLU A 1 165 ? -24.5 -6.527 -1.276 1 95.12 165 GLU A N 1
ATOM 1313 C CA . GLU A 1 165 ? -24.375 -7.246 -0.011 1 95.12 165 GLU A CA 1
ATOM 1314 C C . GLU A 1 165 ? -22.984 -7.855 0.141 1 95.12 165 GLU A C 1
ATOM 1316 O O . GLU A 1 165 ? -22.5 -8.055 1.261 1 95.12 165 GLU A O 1
ATOM 1321 N N . TRP A 1 166 ? -22.359 -8.125 -1.014 1 96.19 166 TRP A N 1
ATOM 1322 C CA . TRP A 1 166 ? -21.078 -8.82 -0.988 1 96.19 166 TRP A CA 1
ATOM 1323 C C . TRP A 1 166 ? -19.922 -7.82 -0.903 1 96.19 166 TRP A C 1
ATOM 1325 O O . TRP A 1 166 ? -18.75 -8.203 -1.024 1 96.19 166 TRP A O 1
ATOM 1335 N N . LEU A 1 167 ? -20.156 -6.543 -0.711 1 96.31 167 LEU A N 1
ATOM 1336 C CA . LEU A 1 167 ? -19.141 -5.5 -0.724 1 96.31 167 LEU A CA 1
ATOM 1337 C C . LEU A 1 167 ? -18 -5.844 0.232 1 96.31 167 LEU A C 1
ATOM 1339 O O . LEU A 1 167 ? -16.844 -5.852 -0.165 1 96.31 167 LEU A O 1
ATOM 1343 N N . LEU A 1 168 ? -18.312 -6.188 1.494 1 94.75 168 LEU A N 1
ATOM 1344 C CA . LEU A 1 168 ? -17.297 -6.434 2.508 1 94.75 168 LEU A CA 1
ATOM 1345 C C . LEU A 1 168 ? -16.516 -7.711 2.205 1 94.75 168 LEU A C 1
ATOM 1347 O O . LEU A 1 168 ? -15.32 -7.801 2.492 1 94.75 168 LEU A O 1
ATOM 1351 N N . ASP A 1 169 ? -17.219 -8.711 1.594 1 96.69 169 ASP A N 1
ATOM 1352 C CA . ASP A 1 169 ? -16.531 -9.945 1.21 1 96.69 169 ASP A CA 1
ATOM 1353 C C . ASP A 1 169 ? -15.453 -9.68 0.16 1 96.69 169 ASP A C 1
ATOM 1355 O O . ASP A 1 169 ? -14.344 -10.195 0.256 1 96.69 169 ASP A O 1
ATOM 1359 N N . VAL A 1 170 ? -15.812 -8.82 -0.804 1 98.12 170 VAL A N 1
ATOM 1360 C CA . VAL A 1 170 ? -14.891 -8.508 -1.891 1 98.12 170 VAL A CA 1
ATOM 1361 C C . VAL A 1 170 ? -13.719 -7.684 -1.357 1 98.12 170 VAL A C 1
ATOM 1363 O O . VAL A 1 170 ? -12.562 -7.938 -1.706 1 98.12 170 VAL A O 1
ATOM 1366 N N . ILE A 1 171 ? -14 -6.738 -0.49 1 96.62 171 ILE A N 1
ATOM 1367 C CA . ILE A 1 171 ? -12.945 -5.941 0.125 1 96.62 171 ILE A CA 1
ATOM 1368 C C . ILE A 1 171 ? -12.023 -6.852 0.933 1 96.62 171 ILE A C 1
ATOM 1370 O O . ILE A 1 171 ? -10.797 -6.723 0.858 1 96.62 171 ILE A O 1
ATOM 1374 N N . ASP A 1 172 ? -12.602 -7.824 1.619 1 96.25 172 ASP A N 1
ATOM 1375 C CA . ASP A 1 172 ? -11.828 -8.766 2.428 1 96.25 172 ASP A CA 1
ATOM 1376 C C . ASP A 1 172 ? -10.922 -9.625 1.552 1 96.25 172 ASP A C 1
ATOM 1378 O O . ASP A 1 172 ? -9.781 -9.906 1.922 1 96.25 172 ASP A O 1
ATOM 1382 N N . ILE A 1 173 ? -11.414 -10.031 0.434 1 97.62 173 ILE A N 1
ATOM 1383 C CA . ILE A 1 173 ? -10.633 -10.875 -0.466 1 97.62 173 ILE A CA 1
ATOM 1384 C C . ILE A 1 173 ? -9.453 -10.078 -1.014 1 97.62 173 ILE A C 1
ATOM 1386 O O . ILE A 1 173 ? -8.32 -10.578 -1.053 1 97.62 173 ILE A O 1
ATOM 1390 N N . PHE A 1 174 ? -9.703 -8.828 -1.436 1 98.38 174 PHE A N 1
ATOM 1391 C CA . PHE A 1 174 ? -8.609 -7.996 -1.932 1 98.38 174 PHE A CA 1
ATOM 1392 C C . PHE A 1 174 ? -7.551 -7.797 -0.855 1 98.38 174 PHE A C 1
AT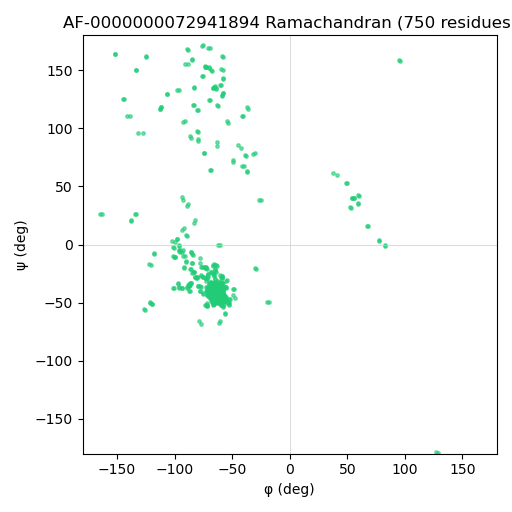OM 1394 O O . PHE A 1 174 ? -6.352 -7.887 -1.132 1 98.38 174 PHE A O 1
ATOM 1401 N N . ALA A 1 175 ? -7.949 -7.523 0.356 1 96.81 175 ALA A N 1
ATOM 1402 C CA . ALA A 1 175 ? -7.02 -7.305 1.461 1 96.81 175 ALA A CA 1
ATOM 1403 C C . ALA A 1 175 ? -6.223 -8.57 1.768 1 96.81 175 ALA A C 1
ATOM 1405 O O . ALA A 1 175 ? -5.012 -8.516 1.995 1 96.81 175 ALA A O 1
ATOM 1406 N N . HIS A 1 176 ? -6.91 -9.68 1.762 1 95.88 176 HIS A N 1
ATOM 1407 C CA . HIS A 1 176 ? -6.277 -10.969 2.008 1 95.88 176 HIS A CA 1
ATOM 1408 C C . HIS A 1 176 ? -5.219 -11.273 0.951 1 95.88 176 HIS A C 1
ATOM 1410 O O . HIS A 1 176 ? -4.102 -11.672 1.283 1 95.88 176 HIS A O 1
ATOM 1416 N N . ILE A 1 177 ? -5.586 -11.055 -0.237 1 97.81 177 ILE A N 1
ATOM 1417 C CA . ILE A 1 177 ? -4.707 -11.375 -1.356 1 97.81 177 ILE A CA 1
ATOM 1418 C C . ILE A 1 177 ? -3.49 -10.453 -1.333 1 97.81 177 ILE A C 1
ATOM 1420 O O . ILE A 1 177 ? -2.369 -10.891 -1.611 1 97.81 177 ILE A O 1
ATOM 1424 N N . GLU A 1 178 ? -3.693 -9.141 -1.058 1 98.06 178 GLU A N 1
ATOM 1425 C CA . GLU A 1 178 ? -2.58 -8.203 -0.914 1 98.06 178 GLU A CA 1
ATOM 1426 C C . GLU A 1 178 ? -1.553 -8.727 0.09 1 98.06 178 GLU A C 1
ATOM 1428 O O . GLU A 1 178 ? -0.355 -8.758 -0.199 1 98.06 178 GLU A O 1
ATOM 1433 N N . GLN A 1 179 ? -1.969 -9.188 1.213 1 96.81 179 GLN A N 1
ATOM 1434 C CA . GLN A 1 179 ? -1.07 -9.648 2.268 1 96.81 179 GLN A CA 1
ATOM 1435 C C . GLN A 1 179 ? -0.378 -10.945 1.868 1 96.81 179 GLN A C 1
ATOM 1437 O O . GLN A 1 179 ? 0.826 -11.102 2.08 1 96.81 179 GLN A O 1
ATOM 1442 N N . CYS A 1 180 ? -1.154 -11.898 1.324 1 96.62 180 CYS A N 1
ATOM 1443 C CA . CYS A 1 180 ? -0.567 -13.156 0.869 1 96.62 180 CYS A CA 1
ATOM 1444 C C . CYS A 1 180 ? 0.549 -12.898 -0.137 1 96.62 180 CYS A C 1
ATOM 1446 O O . CYS A 1 180 ? 1.635 -13.477 -0.023 1 96.62 180 CYS A O 1
ATOM 1448 N N . THR A 1 181 ? 0.244 -12.023 -1.036 1 98.19 181 THR A N 1
ATOM 1449 C CA . THR A 1 181 ? 1.195 -11.766 -2.111 1 98.19 181 THR A CA 1
ATOM 1450 C C . THR A 1 181 ? 2.447 -11.078 -1.57 1 98.19 181 THR A C 1
ATOM 1452 O O . THR A 1 181 ? 3.561 -11.375 -2.006 1 98.19 181 THR A O 1
ATOM 1455 N N . LEU A 1 182 ? 2.291 -10.211 -0.594 1 98.12 182 LEU A N 1
ATOM 1456 C CA . LEU A 1 182 ? 3.43 -9.523 0.007 1 98.12 182 LEU A CA 1
ATOM 1457 C C . LEU A 1 182 ? 4.277 -10.492 0.825 1 98.12 182 LEU A C 1
ATOM 1459 O O . LEU A 1 182 ? 5.5 -10.352 0.893 1 98.12 182 LEU A O 1
ATOM 1463 N N . ILE A 1 183 ? 3.658 -11.477 1.45 1 96.19 183 ILE A N 1
ATOM 1464 C CA . ILE A 1 183 ? 4.391 -12.531 2.145 1 96.19 183 ILE A CA 1
ATOM 1465 C C . ILE A 1 183 ? 5.195 -13.352 1.139 1 96.19 183 ILE A C 1
ATOM 1467 O O . ILE A 1 183 ? 6.375 -13.641 1.366 1 96.19 183 ILE A O 1
ATOM 1471 N N . GLY A 1 184 ? 4.555 -13.734 0.025 1 95.62 184 GLY A N 1
ATOM 1472 C CA . GLY A 1 184 ? 5.285 -14.414 -1.035 1 95.62 184 GLY A CA 1
ATOM 1473 C C . GLY A 1 184 ? 6.449 -13.602 -1.571 1 95.62 184 GLY A C 1
ATOM 1474 O O . GLY A 1 184 ? 7.52 -14.156 -1.846 1 95.62 184 GLY A O 1
ATOM 1475 N N . GLN A 1 185 ? 6.254 -12.273 -1.738 1 96.19 185 GLN A N 1
ATOM 1476 C CA . GLN A 1 185 ? 7.305 -11.383 -2.219 1 96.19 185 GLN A CA 1
ATOM 1477 C C . GLN A 1 185 ? 8.461 -11.312 -1.229 1 96.19 185 GLN A C 1
ATOM 1479 O O . GLN A 1 185 ? 9.625 -11.219 -1.63 1 96.19 185 GLN A O 1
ATOM 1484 N N . HIS A 1 186 ? 8.125 -11.312 0.076 1 95.75 186 HIS A N 1
ATOM 1485 C CA . HIS A 1 186 ? 9.164 -11.359 1.104 1 95.75 186 HIS A CA 1
ATOM 1486 C C . HIS A 1 186 ? 10.062 -12.578 0.92 1 95.75 186 HIS A C 1
ATOM 1488 O O . HIS A 1 186 ? 11.289 -12.461 0.979 1 95.75 186 HIS A O 1
ATOM 1494 N N . LEU A 1 187 ? 9.477 -13.711 0.694 1 92.19 187 LEU A N 1
ATOM 1495 C CA . LEU A 1 187 ? 10.242 -14.938 0.492 1 92.19 187 LEU A CA 1
ATOM 1496 C C . LEU A 1 187 ? 11.055 -14.859 -0.796 1 92.19 187 LEU A C 1
ATOM 1498 O O . LEU A 1 187 ? 12.188 -15.336 -0.844 1 92.19 187 LEU A O 1
ATOM 1502 N N . ASP A 1 188 ? 10.484 -14.242 -1.772 1 91.81 188 ASP A N 1
ATOM 1503 C CA . ASP A 1 188 ? 11.148 -14.117 -3.066 1 91.81 188 ASP A CA 1
ATOM 1504 C C . ASP A 1 188 ? 12.375 -13.211 -2.973 1 91.81 188 ASP A C 1
ATOM 1506 O O . ASP A 1 188 ? 13.438 -13.539 -3.508 1 91.81 188 ASP A O 1
ATOM 1510 N N . VAL A 1 189 ? 12.234 -12.07 -2.307 1 90.88 189 VAL A N 1
ATOM 1511 C CA . VAL A 1 189 ? 13.305 -11.094 -2.152 1 90.88 189 VAL A CA 1
ATOM 1512 C C . VAL A 1 189 ? 14.445 -11.703 -1.337 1 90.88 189 VAL A C 1
ATOM 1514 O O . VAL A 1 189 ? 15.617 -11.422 -1.591 1 90.88 189 VAL A O 1
ATOM 1517 N N . ASN A 1 190 ? 14.141 -12.539 -0.407 1 87.5 190 ASN A N 1
ATOM 1518 C CA . ASN A 1 190 ? 15.141 -13.062 0.516 1 87.5 190 ASN A CA 1
ATOM 1519 C C . ASN A 1 190 ? 15.609 -14.453 0.105 1 87.5 190 ASN A C 1
ATOM 1521 O O . ASN A 1 190 ? 16.406 -15.078 0.812 1 87.5 190 ASN A O 1
ATOM 1525 N N . GLY A 1 191 ? 14.961 -15.023 -0.793 1 72.44 191 GLY A N 1
ATOM 1526 C CA . GLY A 1 191 ? 15.289 -16.359 -1.244 1 72.44 191 GLY A CA 1
ATOM 1527 C C . GLY A 1 191 ? 16.531 -16.422 -2.1 1 72.44 191 GLY A C 1
ATOM 1528 O O . GLY A 1 191 ? 17.078 -17.5 -2.357 1 72.44 191 GLY A O 1
ATOM 1529 N N . GLY A 1 192 ? 16.812 -15.133 -2.615 1 56.91 192 GLY A N 1
ATOM 1530 C CA . GLY A 1 192 ? 18.047 -15.289 -3.369 1 56.91 192 GLY A CA 1
ATOM 1531 C C . GLY A 1 192 ? 19.172 -15.914 -2.559 1 56.91 192 GLY A C 1
ATOM 1532 O O . GLY A 1 192 ? 19.344 -15.594 -1.379 1 56.91 192 GLY A O 1
ATOM 1533 N N . MET A 1 193 ? 19.406 -17.219 -2.889 1 46.69 193 MET A N 1
ATOM 1534 C CA . MET A 1 193 ? 20.391 -18.109 -2.273 1 46.69 193 MET A CA 1
ATOM 1535 C C . MET A 1 193 ? 21.594 -17.312 -1.77 1 46.69 193 MET A C 1
ATOM 1537 O O . MET A 1 193 ? 22.359 -17.797 -0.938 1 46.69 193 MET A O 1
ATOM 1541 N N . GLN A 1 194 ? 21.766 -16.203 -2.258 1 43.69 194 GLN A N 1
ATOM 1542 C CA . GLN A 1 194 ? 22.906 -15.422 -1.82 1 43.69 194 GLN A CA 1
ATOM 1543 C C . GLN A 1 194 ? 22.766 -15 -0.36 1 43.69 194 GLN A C 1
ATOM 1545 O O . GLN A 1 194 ? 23.766 -14.93 0.369 1 43.69 194 GLN A O 1
ATOM 1550 N N . GLN A 1 195 ? 21.562 -14.547 -0.115 1 47.03 195 GLN A N 1
ATOM 1551 C CA . GLN A 1 195 ? 21.453 -14.039 1.245 1 47.03 195 GLN A CA 1
ATOM 1552 C C . GLN A 1 195 ? 21.469 -15.172 2.266 1 47.03 195 GLN A C 1
ATOM 1554 O O . GLN A 1 195 ? 21.719 -14.945 3.451 1 47.03 195 GLN A O 1
ATOM 1559 N N . GLN A 1 196 ? 21.016 -16.375 1.827 1 45.38 196 GLN A N 1
ATOM 1560 C CA . GLN A 1 196 ? 20.969 -17.531 2.721 1 45.38 196 GLN A CA 1
ATOM 1561 C C . GLN A 1 196 ? 22.359 -18.141 2.893 1 45.38 196 GLN A C 1
ATOM 1563 O O . GLN A 1 196 ? 22.516 -19.156 3.584 1 45.38 196 GLN A O 1
ATOM 1568 N N . GLN A 1 197 ? 23.234 -17.703 2.082 1 41.91 197 GLN A N 1
ATOM 1569 C CA . GLN A 1 197 ? 24.516 -18.406 2.119 1 41.91 197 GLN A CA 1
ATOM 1570 C C . GLN A 1 197 ? 25 -18.578 3.555 1 41.91 197 GLN A C 1
ATOM 1572 O O . GLN A 1 197 ? 25.891 -19.391 3.816 1 41.91 197 GLN A O 1
ATOM 1577 N N . GLN A 1 198 ? 24.875 -17.391 4.266 1 40.28 198 GLN A N 1
ATOM 1578 C CA . GLN A 1 198 ? 25.859 -17.656 5.301 1 40.28 198 GLN A CA 1
ATOM 1579 C C . GLN A 1 198 ? 25.609 -18.984 6.004 1 40.28 198 GLN A C 1
ATOM 1581 O O . GLN A 1 198 ? 26.484 -19.516 6.672 1 40.28 198 GLN A O 1
ATOM 1586 N N . GLN A 1 199 ? 24.375 -19.125 6.461 1 38.91 199 GLN A N 1
ATOM 1587 C CA . GLN A 1 199 ? 24.469 -20.062 7.582 1 38.91 199 GLN A CA 1
ATOM 1588 C C . GLN A 1 199 ? 24.625 -21.5 7.094 1 38.91 199 GLN A C 1
ATOM 1590 O O . GLN A 1 199 ? 25.141 -22.344 7.816 1 38.91 199 GLN A O 1
ATOM 1595 N N . ASP A 1 200 ? 23.516 -22.188 6.406 1 41.94 200 ASP A N 1
ATOM 1596 C CA . ASP A 1 200 ? 23.484 -23.656 6.488 1 41.94 200 ASP A CA 1
ATOM 1597 C C . ASP A 1 200 ? 24.344 -24.281 5.387 1 41.94 200 ASP A C 1
ATOM 1599 O O . ASP A 1 200 ? 24.156 -23.984 4.203 1 41.94 200 ASP A O 1
ATOM 1603 N N . SER A 1 201 ? 25.531 -24.531 5.664 1 43.34 201 SER A N 1
ATOM 1604 C CA . SER A 1 201 ? 26.406 -25.422 4.918 1 43.34 201 SER A CA 1
ATOM 1605 C C . SER A 1 201 ? 25.625 -26.359 4.012 1 43.34 201 SER A C 1
ATOM 1607 O O . SER A 1 201 ? 26.141 -26.859 3.01 1 43.34 201 SER A O 1
ATOM 1609 N N . GLU A 1 202 ? 24.609 -27.047 4.449 1 47.31 202 GLU A N 1
ATOM 1610 C CA . GLU A 1 202 ? 24 -28.172 3.758 1 47.31 202 GLU A CA 1
ATOM 1611 C C . GLU A 1 202 ? 22.859 -27.719 2.855 1 47.31 202 GLU A C 1
ATOM 1613 O O . GLU A 1 202 ? 22 -26.922 3.277 1 47.31 202 GLU A O 1
ATOM 1618 N N . HIS A 1 203 ? 23.125 -27.734 1.52 1 56.94 203 HIS A N 1
ATOM 1619 C CA . HIS A 1 203 ? 22.125 -27.688 0.456 1 56.94 203 HIS A CA 1
ATOM 1620 C C . HIS A 1 203 ? 20.828 -28.375 0.89 1 56.94 203 HIS A C 1
ATOM 1622 O O . HIS A 1 203 ? 20.734 -29.594 0.881 1 56.94 203 HIS A O 1
ATOM 1628 N N . ASN A 1 204 ? 20.109 -27.672 1.662 1 70.81 204 ASN A N 1
ATOM 1629 C CA . ASN A 1 204 ? 18.875 -28.344 2.066 1 70.81 204 ASN A CA 1
ATOM 1630 C C . ASN A 1 204 ? 17.812 -28.266 0.977 1 70.81 204 ASN A C 1
ATOM 1632 O O . ASN A 1 204 ? 17.094 -27.266 0.868 1 70.81 204 ASN A O 1
ATOM 1636 N N . LYS A 1 205 ? 17.875 -29.25 0.149 1 76.75 205 LYS A N 1
ATOM 1637 C CA . LYS A 1 205 ? 16.953 -29.391 -0.977 1 76.75 205 LYS A CA 1
ATOM 1638 C C . LYS A 1 205 ? 15.508 -29.219 -0.531 1 76.75 205 LYS A C 1
ATOM 1640 O O . LYS A 1 205 ? 14.719 -28.562 -1.219 1 76.75 205 LYS A O 1
ATOM 1645 N N . GLU A 1 206 ? 15.234 -29.734 0.627 1 77.19 206 GLU A N 1
ATOM 1646 C CA . GLU A 1 206 ? 13.859 -29.656 1.113 1 77.19 206 GLU A CA 1
ATOM 1647 C C . GLU A 1 206 ? 13.445 -28.219 1.392 1 77.19 206 GLU A C 1
ATOM 1649 O O . GLU A 1 206 ? 12.312 -27.828 1.092 1 77.19 206 GLU A O 1
ATOM 1654 N N . LYS A 1 207 ? 14.406 -27.516 1.809 1 80.06 207 LYS A N 1
ATOM 1655 C CA . LYS A 1 207 ? 14.125 -26.109 2.119 1 80.06 207 LYS A CA 1
ATOM 1656 C C . LYS A 1 207 ? 13.906 -25.297 0.845 1 80.06 207 LYS A C 1
ATOM 1658 O O . LYS A 1 207 ? 13.031 -24.438 0.797 1 80.06 207 LYS A O 1
ATOM 1663 N N . GLU A 1 208 ? 14.648 -25.625 -0.147 1 82.56 208 GLU A N 1
ATOM 1664 C CA . GLU A 1 208 ? 14.531 -24.891 -1.408 1 82.56 208 GLU A CA 1
ATOM 1665 C C . GLU A 1 208 ? 13.211 -25.219 -2.107 1 82.56 208 GLU A C 1
ATOM 1667 O O . GLU A 1 208 ? 12.555 -24.328 -2.648 1 82.56 208 GLU A O 1
ATOM 1672 N N . ILE A 1 209 ? 12.867 -26.406 -2.053 1 85.44 209 ILE A N 1
ATOM 1673 C CA . ILE A 1 209 ? 11.633 -26.844 -2.691 1 85.44 209 ILE A CA 1
ATOM 1674 C C . ILE A 1 209 ? 10.438 -26.266 -1.938 1 85.44 209 ILE A C 1
ATOM 1676 O O . ILE A 1 209 ? 9.469 -25.812 -2.553 1 85.44 209 ILE A O 1
ATOM 1680 N N . GLU A 1 210 ? 10.477 -26.25 -0.664 1 87.19 210 GLU A N 1
ATOM 1681 C CA . GLU A 1 210 ? 9.422 -25.656 0.143 1 87.19 210 GLU A CA 1
ATOM 1682 C C . GLU A 1 210 ? 9.289 -24.156 -0.151 1 87.19 210 GLU A C 1
ATOM 1684 O O . GLU A 1 210 ? 8.18 -23.641 -0.254 1 87.19 210 GLU A O 1
ATOM 1689 N N . ARG A 1 211 ? 10.375 -23.578 -0.246 1 85.44 211 ARG A N 1
ATOM 1690 C CA . ARG A 1 211 ? 10.383 -22.156 -0.531 1 85.44 211 ARG A CA 1
ATOM 1691 C C . ARG A 1 211 ? 9.742 -21.859 -1.888 1 85.44 211 ARG A C 1
ATOM 1693 O O . ARG A 1 211 ? 8.922 -20.953 -2.012 1 85.44 211 ARG A O 1
ATOM 1700 N N . PHE A 1 212 ? 10.148 -22.672 -2.822 1 87.31 212 PHE A N 1
ATOM 1701 C CA . PHE A 1 212 ? 9.555 -22.5 -4.148 1 87.31 212 PHE A CA 1
ATOM 1702 C C . PHE A 1 212 ? 8.039 -22.641 -4.09 1 87.31 212 PHE A C 1
ATOM 1704 O O . PHE A 1 212 ? 7.316 -21.781 -4.605 1 87.31 212 PHE A O 1
ATOM 1711 N N . ASN A 1 213 ? 7.66 -23.656 -3.48 1 90.31 213 ASN A N 1
ATOM 1712 C CA . ASN A 1 213 ? 6.227 -23.922 -3.422 1 90.31 213 ASN A CA 1
ATOM 1713 C C . ASN A 1 213 ? 5.484 -22.797 -2.701 1 90.31 213 ASN A C 1
ATOM 1715 O O . ASN A 1 213 ? 4.406 -22.391 -3.131 1 90.31 213 ASN A O 1
ATOM 1719 N N . THR A 1 214 ? 6.059 -22.375 -1.632 1 92.25 214 THR A N 1
ATOM 1720 C CA . THR A 1 214 ? 5.426 -21.328 -0.854 1 92.25 214 THR A CA 1
ATOM 1721 C C . THR A 1 214 ? 5.363 -20.031 -1.656 1 92.25 214 THR A C 1
ATOM 1723 O O . THR A 1 214 ? 4.344 -19.344 -1.652 1 92.25 214 THR A O 1
ATOM 1726 N N . ILE A 1 215 ? 6.387 -19.719 -2.371 1 93.44 215 ILE A N 1
ATOM 1727 C CA . ILE A 1 215 ? 6.406 -18.531 -3.205 1 93.44 215 ILE A CA 1
ATOM 1728 C C . ILE A 1 215 ? 5.379 -18.656 -4.328 1 93.44 215 ILE A C 1
ATOM 1730 O O . ILE A 1 215 ? 4.625 -17.719 -4.598 1 93.44 215 ILE A O 1
ATOM 1734 N N . ALA A 1 216 ? 5.336 -19.859 -4.938 1 94.5 216 ALA A N 1
ATOM 1735 C CA . ALA A 1 216 ? 4.379 -20.078 -6.016 1 94.5 216 ALA A CA 1
ATOM 1736 C C . ALA A 1 216 ? 2.947 -19.875 -5.531 1 94.5 216 ALA A C 1
ATOM 1738 O O . ALA A 1 216 ? 2.113 -19.328 -6.25 1 94.5 216 ALA A O 1
ATOM 1739 N N . LEU A 1 217 ? 2.703 -20.281 -4.359 1 95.5 217 LEU A N 1
ATOM 1740 C CA . LEU A 1 217 ? 1.366 -20.156 -3.793 1 95.5 217 LEU A CA 1
ATOM 1741 C C . LEU A 1 217 ? 1.061 -18.703 -3.447 1 95.5 217 LEU A C 1
ATOM 1743 O O . LEU A 1 217 ? 0.088 -18.125 -3.947 1 95.5 217 LEU A O 1
ATOM 1747 N N . TYR A 1 218 ? 1.942 -18.078 -2.695 1 95.88 218 TYR A N 1
ATOM 1748 C CA . TYR A 1 218 ? 1.619 -16.797 -2.066 1 95.88 218 TYR A CA 1
ATOM 1749 C C . TYR A 1 218 ? 1.924 -15.641 -3.004 1 95.88 218 TYR A C 1
ATOM 1751 O O . TYR A 1 218 ? 1.211 -14.633 -3.006 1 95.88 218 TYR A O 1
ATOM 1759 N N . LYS A 1 219 ? 2.914 -15.711 -3.777 1 95.56 219 LYS A N 1
ATOM 1760 C CA . LYS A 1 219 ? 3.258 -14.625 -4.688 1 95.56 219 LYS A CA 1
ATOM 1761 C C . LYS A 1 219 ? 2.438 -14.695 -5.969 1 95.56 219 LYS A C 1
ATOM 1763 O O . LYS A 1 219 ? 2.201 -13.68 -6.621 1 95.56 219 LYS A O 1
ATOM 1768 N N . THR A 1 220 ? 1.927 -15.945 -6.309 1 95.5 220 THR A N 1
ATOM 1769 C CA . THR A 1 220 ? 1.354 -16.094 -7.645 1 95.5 220 THR A CA 1
ATOM 1770 C C . THR A 1 220 ? -0.063 -16.656 -7.566 1 95.5 220 THR A C 1
ATOM 1772 O O . THR A 1 220 ? -1.015 -16.016 -8.023 1 95.5 220 THR A O 1
ATOM 1775 N N . ALA A 1 221 ? -0.294 -17.766 -6.961 1 97.19 221 ALA A N 1
ATOM 1776 C CA . ALA A 1 221 ? -1.538 -18.516 -7.066 1 97.19 221 ALA A CA 1
ATOM 1777 C C . ALA A 1 221 ? -2.711 -17.734 -6.488 1 97.19 221 ALA A C 1
ATOM 1779 O O . ALA A 1 221 ? -3.768 -17.641 -7.117 1 97.19 221 ALA A O 1
ATOM 1780 N N . PHE A 1 222 ? -2.518 -17.141 -5.352 1 97.19 222 PHE A N 1
ATOM 1781 C CA . PHE A 1 222 ? -3.604 -16.422 -4.688 1 97.19 222 PHE A CA 1
ATOM 1782 C C . PHE A 1 222 ? -4.086 -15.258 -5.543 1 97.19 222 PHE A C 1
ATOM 1784 O O . PHE A 1 222 ? -5.285 -15.125 -5.801 1 97.19 222 PHE A O 1
ATOM 1791 N N . TYR A 1 223 ? -3.182 -14.453 -6.016 1 96.56 223 TYR A N 1
ATOM 1792 C CA . TYR A 1 223 ? -3.586 -13.227 -6.684 1 96.56 223 TYR A CA 1
ATOM 1793 C C . TYR A 1 223 ? -3.959 -13.492 -8.133 1 96.56 223 TYR A C 1
ATOM 1795 O O . TYR A 1 223 ? -4.805 -12.797 -8.703 1 96.56 223 TYR A O 1
ATOM 1803 N N . THR A 1 224 ? -3.385 -14.523 -8.758 1 97.44 224 THR A N 1
ATOM 1804 C CA . THR A 1 224 ? -3.6 -14.766 -10.18 1 97.44 224 THR A CA 1
ATOM 1805 C C . THR A 1 224 ? -4.863 -15.586 -10.406 1 97.44 224 THR A C 1
ATOM 1807 O O . THR A 1 224 ? -5.562 -15.398 -11.398 1 97.44 224 THR A O 1
ATOM 1810 N N . TYR A 1 225 ? -5.18 -16.469 -9.508 1 98.44 225 TYR A N 1
ATOM 1811 C CA . TYR A 1 225 ? -6.273 -17.391 -9.789 1 98.44 225 TYR A CA 1
ATOM 1812 C C . TYR A 1 225 ? -7.391 -17.25 -8.766 1 98.44 225 TYR A C 1
ATOM 1814 O O . TYR A 1 225 ? -8.562 -17.094 -9.133 1 98.44 225 TYR A O 1
ATOM 1822 N N . TYR A 1 226 ? -7.086 -17.297 -7.496 1 98.56 226 TYR A N 1
ATOM 1823 C CA . TYR A 1 226 ? -8.141 -17.281 -6.492 1 98.56 226 TYR A CA 1
ATOM 1824 C C . TYR A 1 226 ? -8.836 -15.922 -6.449 1 98.56 226 TYR A C 1
ATOM 1826 O O . TYR A 1 226 ? -10.062 -15.852 -6.324 1 98.56 226 TYR A O 1
ATOM 1834 N N . LEU A 1 227 ? -8.102 -14.852 -6.5 1 98.75 227 LEU A N 1
ATOM 1835 C CA . LEU A 1 227 ? -8.672 -13.516 -6.422 1 98.75 227 LEU A CA 1
ATOM 1836 C C . LEU A 1 227 ? -9.727 -13.305 -7.504 1 98.75 227 LEU A C 1
ATOM 1838 O O . LEU A 1 227 ? -10.891 -13.039 -7.199 1 98.75 227 LEU A O 1
ATOM 1842 N N . PRO A 1 228 ? -9.367 -13.43 -8.789 1 98.62 228 PRO A N 1
ATOM 1843 C CA . PRO A 1 228 ? -10.398 -13.172 -9.805 1 98.62 228 PRO A CA 1
ATOM 1844 C C . PRO A 1 228 ? -11.57 -14.148 -9.711 1 98.62 228 PRO A C 1
ATOM 1846 O O . PRO A 1 228 ? -12.727 -13.75 -9.898 1 98.62 228 PRO A O 1
ATOM 1849 N N . ALA A 1 229 ? -11.328 -15.43 -9.414 1 98.75 229 ALA A N 1
ATOM 1850 C CA . ALA A 1 229 ? -12.406 -16.406 -9.297 1 98.75 229 ALA A CA 1
ATOM 1851 C C . ALA A 1 229 ? -13.367 -16.047 -8.172 1 98.75 229 ALA A C 1
ATOM 1853 O O . ALA A 1 229 ? -14.586 -16 -8.367 1 98.75 229 ALA A O 1
ATOM 1854 N N . SER A 1 230 ? -12.789 -15.781 -6.98 1 98.81 230 SER A N 1
ATOM 1855 C CA . SER A 1 230 ? -13.609 -15.516 -5.805 1 98.81 230 SER A CA 1
ATOM 1856 C C . SER A 1 230 ? -14.406 -14.219 -5.969 1 98.81 230 SER A C 1
ATOM 1858 O O . SER A 1 230 ? -15.594 -14.172 -5.637 1 98.81 230 SER A O 1
ATOM 1860 N N . VAL A 1 231 ? -13.758 -13.156 -6.492 1 98.81 231 VAL A N 1
ATOM 1861 C CA . VAL A 1 231 ? -14.453 -11.883 -6.691 1 98.81 231 VAL A CA 1
ATOM 1862 C C . VAL A 1 231 ? -15.562 -12.055 -7.727 1 98.81 231 VAL A C 1
ATOM 1864 O O . VAL A 1 231 ? -16.656 -11.516 -7.562 1 98.81 231 VAL A O 1
ATOM 1867 N N . GLY A 1 232 ? -15.289 -12.82 -8.805 1 98.38 232 GLY A N 1
ATOM 1868 C CA . GLY A 1 232 ? -16.328 -13.109 -9.781 1 98.38 232 GLY A CA 1
ATOM 1869 C C . GLY A 1 232 ? -17.5 -13.867 -9.195 1 98.38 232 GLY A C 1
ATOM 1870 O O . GLY A 1 232 ? -18.656 -13.586 -9.523 1 98.38 232 GLY A O 1
ATOM 1871 N N . VAL A 1 233 ? -17.25 -14.82 -8.336 1 98.12 233 VAL A N 1
ATOM 1872 C CA . VAL A 1 233 ? -18.297 -15.594 -7.672 1 98.12 233 VAL A CA 1
ATOM 1873 C C . VAL A 1 233 ? -19.156 -14.672 -6.816 1 98.12 233 VAL A C 1
ATOM 1875 O O . VAL A 1 233 ? -20.391 -14.695 -6.91 1 98.12 233 VAL A O 1
ATOM 1878 N N . PHE A 1 234 ? -18.531 -13.812 -6 1 97.81 234 PHE A N 1
ATOM 1879 C CA . PHE A 1 234 ? -19.281 -12.875 -5.176 1 97.81 234 PHE A CA 1
ATOM 1880 C C . PHE A 1 234 ? -20.109 -11.938 -6.043 1 97.81 234 PHE A C 1
ATOM 1882 O O . PHE A 1 234 ? -21.297 -11.742 -5.793 1 97.81 234 PHE A O 1
ATOM 1889 N N . ALA A 1 235 ? -19.5 -11.406 -7.105 1 96.62 235 ALA A N 1
ATOM 1890 C CA . ALA A 1 235 ? -20.156 -10.414 -7.953 1 96.62 235 ALA A CA 1
ATOM 1891 C C . ALA A 1 235 ? -21.359 -11.016 -8.672 1 96.62 235 ALA A C 1
ATOM 1893 O O . ALA A 1 235 ? -22.266 -10.297 -9.094 1 96.62 235 ALA A O 1
ATOM 1894 N N . SER A 1 236 ? -21.438 -12.328 -8.836 1 94.56 236 SER A N 1
ATOM 1895 C CA . SER A 1 236 ? -22.531 -12.992 -9.539 1 94.56 236 SER A CA 1
ATOM 1896 C C . SER A 1 236 ? -23.797 -13.055 -8.68 1 94.56 236 SER A C 1
ATOM 1898 O O . SER A 1 236 ? -24.875 -13.344 -9.188 1 9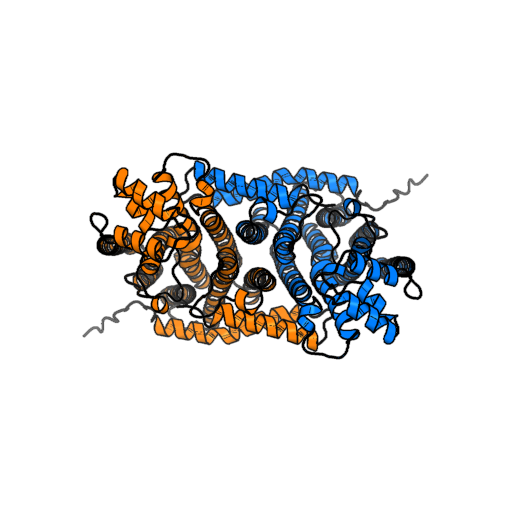4.56 236 SER A O 1
ATOM 1900 N N . ASP A 1 237 ? -23.609 -12.906 -7.422 1 92.06 237 ASP A N 1
ATOM 1901 C CA . ASP A 1 237 ? -24.703 -12.977 -6.449 1 92.06 237 ASP A CA 1
ATOM 1902 C C . ASP A 1 237 ? -25.266 -14.398 -6.367 1 92.06 237 ASP A C 1
ATOM 1904 O O . ASP A 1 237 ? -26.391 -14.594 -5.902 1 92.06 237 ASP A O 1
ATOM 1908 N N . ASP A 1 238 ? -24.531 -15.375 -6.887 1 93.06 238 ASP A N 1
ATOM 1909 C CA . ASP A 1 238 ? -24.922 -16.781 -6.75 1 93.06 238 ASP A CA 1
ATOM 1910 C C . ASP A 1 238 ? -24.516 -17.328 -5.379 1 93.06 238 ASP A C 1
ATOM 1912 O O . ASP A 1 238 ? -23.406 -17.797 -5.195 1 93.06 238 ASP A O 1
ATOM 1916 N N . LYS A 1 239 ? -25.422 -17.344 -4.484 1 93.75 239 LYS A N 1
ATOM 1917 C CA . LYS A 1 239 ? -25.172 -17.719 -3.098 1 93.75 239 LYS A CA 1
ATOM 1918 C C . LYS A 1 239 ? -24.75 -19.188 -3.006 1 93.75 239 LYS A C 1
ATOM 1920 O O . LYS A 1 239 ? -23.969 -19.562 -2.121 1 93.75 239 LYS A O 1
ATOM 1925 N N . ASP A 1 240 ? -25.234 -19.984 -3.939 1 95.56 240 ASP A N 1
ATOM 1926 C CA . ASP A 1 240 ? -24.859 -21.406 -3.941 1 95.56 240 ASP A CA 1
ATOM 1927 C C . ASP A 1 240 ? -23.406 -21.578 -4.367 1 95.56 240 ASP A C 1
ATOM 1929 O O . ASP A 1 240 ? -22.688 -22.438 -3.832 1 95.56 240 ASP A O 1
ATOM 1933 N N . ALA A 1 241 ? -23 -20.781 -5.332 1 96.75 241 ALA A N 1
ATOM 1934 C CA . ALA A 1 241 ? -21.609 -20.844 -5.781 1 96.75 241 ALA A CA 1
ATOM 1935 C C . ALA A 1 241 ? -20.656 -20.422 -4.676 1 96.75 241 ALA A C 1
ATOM 1937 O O . ALA A 1 241 ? -19.531 -20.938 -4.582 1 96.75 241 ALA A O 1
ATOM 1938 N N . VAL A 1 242 ? -21.062 -19.453 -3.834 1 97.56 242 VAL A N 1
ATOM 1939 C CA . VAL A 1 242 ? -20.219 -18.938 -2.752 1 97.56 242 VAL A CA 1
ATOM 1940 C C . VAL A 1 242 ? -19.844 -20.078 -1.804 1 97.56 242 VAL A C 1
ATOM 1942 O O . VAL A 1 242 ? -18.734 -20.094 -1.259 1 97.56 242 VAL A O 1
ATOM 1945 N N . LYS A 1 243 ? -20.703 -21.094 -1.686 1 97.81 243 LYS A N 1
ATOM 1946 C CA . LYS A 1 243 ? -20.453 -22.234 -0.807 1 97.81 243 LYS A CA 1
ATOM 1947 C C . LYS A 1 243 ? -19.266 -23.062 -1.294 1 97.81 243 LYS A C 1
ATOM 1949 O O . LYS A 1 243 ? -18.688 -23.844 -0.535 1 97.81 243 LYS A O 1
ATOM 1954 N N . TYR A 1 244 ? -18.875 -22.906 -2.508 1 98.12 244 TYR A N 1
ATOM 1955 C CA . TYR A 1 244 ? -17.812 -23.703 -3.107 1 98.12 244 TYR A CA 1
ATOM 1956 C C . TYR A 1 244 ? -16.484 -22.953 -3.068 1 98.12 244 TYR A C 1
ATOM 1958 O O . TYR A 1 244 ? -15.477 -23.438 -3.584 1 98.12 244 TYR A O 1
ATOM 1966 N N . LEU A 1 245 ? -16.391 -21.797 -2.459 1 98.19 245 LEU A N 1
ATOM 1967 C CA . LEU A 1 245 ? -15.195 -20.969 -2.451 1 98.19 245 LEU A CA 1
ATOM 1968 C C . LEU A 1 245 ? -14.008 -21.734 -1.875 1 98.19 245 LEU A C 1
ATOM 1970 O O . LEU A 1 245 ? -12.891 -21.609 -2.371 1 98.19 245 LEU A O 1
ATOM 1974 N N . PRO A 1 246 ? -14.211 -22.609 -0.804 1 97.12 246 PRO A N 1
ATOM 1975 C CA . PRO A 1 246 ? -13.062 -23.391 -0.333 1 97.12 246 PRO A CA 1
ATOM 1976 C C . PRO A 1 246 ? -12.516 -24.328 -1.397 1 97.12 246 PRO A C 1
ATOM 1978 O O . PRO A 1 246 ? -11.297 -24.453 -1.549 1 97.12 246 PRO A O 1
ATOM 1981 N N . LEU A 1 247 ? -13.375 -24.953 -2.125 1 97.94 247 LEU A N 1
ATOM 1982 C CA . LEU A 1 247 ? -12.961 -25.844 -3.203 1 97.94 247 LEU A CA 1
ATOM 1983 C C . LEU A 1 247 ? -12.32 -25.062 -4.34 1 97.94 247 LEU A C 1
ATOM 1985 O O . LEU A 1 247 ? -11.305 -25.5 -4.902 1 97.94 247 LEU A O 1
ATOM 1989 N N . ILE A 1 248 ? -12.961 -23.938 -4.672 1 98.56 248 ILE A N 1
ATOM 1990 C CA . ILE A 1 248 ? -12.406 -23.062 -5.699 1 98.56 248 ILE A CA 1
ATOM 1991 C C . ILE A 1 248 ? -10.992 -22.625 -5.309 1 98.56 248 ILE A C 1
ATOM 1993 O O . ILE A 1 248 ? -10.078 -22.656 -6.141 1 98.56 248 ILE A O 1
ATOM 1997 N N . LYS A 1 249 ? -10.797 -22.25 -4.086 1 97.69 249 LYS A N 1
ATOM 1998 C CA . LYS A 1 249 ? -9.484 -21.859 -3.592 1 97.69 249 LYS A CA 1
ATOM 1999 C C . LYS A 1 249 ? -8.469 -22.984 -3.793 1 97.69 249 LYS A C 1
ATOM 2001 O O . LYS A 1 249 ? -7.367 -22.75 -4.301 1 97.69 249 LYS A O 1
ATOM 2006 N N . ASP A 1 250 ? -8.82 -24.203 -3.438 1 96.69 250 ASP A N 1
ATOM 2007 C CA . ASP A 1 250 ? -7.922 -25.344 -3.553 1 96.69 250 ASP A CA 1
ATOM 2008 C C . ASP A 1 250 ? -7.496 -25.562 -5.004 1 96.69 250 ASP A C 1
ATOM 2010 O O . ASP A 1 250 ? -6.312 -25.766 -5.285 1 96.69 250 ASP A O 1
ATOM 2014 N N . VAL A 1 251 ? -8.422 -25.531 -5.859 1 98.31 251 VAL A N 1
ATOM 2015 C CA . VAL A 1 251 ? -8.148 -25.75 -7.277 1 98.31 251 VAL A CA 1
ATOM 2016 C C . VAL A 1 251 ? -7.305 -24.609 -7.824 1 98.31 251 VAL A C 1
ATOM 2018 O O . VAL A 1 251 ? -6.348 -24.828 -8.57 1 98.31 251 VAL A O 1
ATOM 2021 N N . CYS A 1 252 ? -7.656 -23.375 -7.461 1 98.31 252 CYS A N 1
ATOM 2022 C CA . CYS A 1 252 ? -6.93 -22.203 -7.91 1 98.31 252 CYS A CA 1
ATOM 2023 C C . CYS A 1 252 ? -5.48 -22.234 -7.441 1 98.31 252 CYS A C 1
ATOM 2025 O O . CYS A 1 252 ? -4.574 -21.844 -8.18 1 98.31 252 CYS A O 1
ATOM 2027 N N . LEU A 1 253 ? -5.234 -22.703 -6.242 1 96.94 253 LEU A N 1
ATOM 2028 C CA . LEU A 1 253 ? -3.875 -22.781 -5.715 1 96.94 253 LEU A CA 1
ATOM 2029 C C . LEU A 1 253 ? -3.053 -23.797 -6.496 1 96.94 253 LEU A C 1
ATOM 2031 O O . LEU A 1 253 ? -1.885 -23.562 -6.805 1 96.94 253 LEU A O 1
ATOM 2035 N N . LYS A 1 254 ? -3.662 -24.922 -6.844 1 96.62 254 LYS A N 1
ATOM 2036 C CA . LYS A 1 254 ? -2.98 -25.922 -7.668 1 96.62 254 LYS A CA 1
ATOM 2037 C C . LYS A 1 254 ? -2.705 -25.375 -9.07 1 96.62 254 LYS A C 1
ATOM 2039 O O . LYS A 1 254 ? -1.623 -25.578 -9.617 1 96.62 254 LYS A O 1
ATOM 2044 N N . LEU A 1 255 ? -3.672 -24.688 -9.617 1 97.25 255 LEU A N 1
ATOM 2045 C CA . LEU A 1 255 ? -3.508 -24.047 -10.914 1 97.25 255 LEU A CA 1
ATOM 2046 C C . LEU A 1 255 ? -2.365 -23.047 -10.883 1 97.25 255 LEU A C 1
ATOM 2048 O O . LEU A 1 255 ? -1.595 -22.938 -11.836 1 97.25 255 LEU A O 1
ATOM 2052 N N . GLY A 1 256 ? -2.35 -22.297 -9.812 1 96.5 256 GLY A N 1
ATOM 2053 C CA . GLY A 1 256 ? -1.327 -21.281 -9.68 1 96.5 256 GLY A CA 1
ATOM 2054 C C . GLY A 1 256 ? 0.08 -21.844 -9.617 1 96.5 256 GLY A C 1
ATOM 2055 O O . GLY A 1 256 ? 1.01 -21.266 -10.18 1 96.5 256 GLY A O 1
ATOM 2056 N N . VAL A 1 257 ? 0.264 -22.938 -8.922 1 94.81 257 VAL A N 1
ATOM 2057 C CA . VAL A 1 257 ? 1.569 -23.594 -8.852 1 94.81 257 VAL A CA 1
ATOM 2058 C C . VAL A 1 257 ? 1.975 -24.078 -10.242 1 94.81 257 VAL A C 1
ATOM 2060 O O . VAL A 1 257 ? 3.125 -23.906 -10.656 1 94.81 257 VAL A O 1
ATOM 2063 N N . TYR A 1 258 ? 1.024 -24.703 -10.93 1 96.56 258 TYR A N 1
ATOM 2064 C CA . TYR A 1 258 ? 1.246 -25.125 -12.305 1 96.56 258 TYR A CA 1
ATOM 2065 C C . TYR A 1 258 ? 1.632 -23.938 -13.188 1 96.56 258 TYR A C 1
ATOM 2067 O O . TYR A 1 258 ? 2.588 -24.016 -13.961 1 96.56 258 TYR A O 1
ATOM 2075 N N . PHE A 1 259 ? 0.97 -22.859 -13.039 1 96.31 259 PHE A N 1
ATOM 2076 C CA . PHE A 1 259 ? 1.224 -21.625 -13.781 1 96.31 259 PHE A CA 1
ATOM 2077 C C . PHE A 1 259 ? 2.635 -21.109 -13.516 1 96.31 259 PHE A C 1
ATOM 2079 O O . PHE A 1 259 ? 3.336 -20.703 -14.438 1 96.31 259 PHE A O 1
ATOM 2086 N N . GLN A 1 260 ? 3.025 -21.094 -12.289 1 94.94 260 GLN A N 1
ATOM 2087 C CA . GLN A 1 260 ? 4.355 -20.609 -11.945 1 94.94 260 GLN A CA 1
ATOM 2088 C C . GLN A 1 260 ? 5.441 -21.484 -12.578 1 94.94 260 GLN A C 1
ATOM 2090 O O . GLN A 1 260 ? 6.461 -20.969 -13.039 1 94.94 260 GLN A O 1
ATOM 2095 N N . ALA A 1 261 ? 5.223 -22.766 -12.531 1 95 261 ALA A N 1
ATOM 2096 C CA . ALA A 1 261 ? 6.164 -23.672 -13.188 1 95 261 ALA A CA 1
ATOM 2097 C C . ALA A 1 261 ? 6.289 -23.344 -14.672 1 95 261 ALA A C 1
ATOM 2099 O O . ALA A 1 261 ? 7.391 -23.359 -15.227 1 95 261 ALA A O 1
ATOM 2100 N N . GLN A 1 262 ? 5.211 -23.062 -15.289 1 94.5 262 GLN A N 1
ATOM 2101 C CA . GLN A 1 262 ? 5.203 -22.656 -16.688 1 94.5 262 GLN A CA 1
ATOM 2102 C C . GLN A 1 262 ? 6.004 -21.375 -16.891 1 94.5 262 GLN A C 1
ATOM 2104 O O . GLN A 1 262 ? 6.793 -21.281 -17.844 1 94.5 262 GLN A O 1
ATOM 2109 N N . ASP A 1 263 ? 5.746 -20.453 -16.047 1 92.56 263 ASP A N 1
ATOM 2110 C CA . ASP A 1 263 ? 6.449 -19.172 -16.141 1 92.56 263 ASP A CA 1
ATOM 2111 C C . ASP A 1 263 ? 7.953 -19.359 -15.969 1 92.56 263 ASP A C 1
ATOM 2113 O O . ASP A 1 263 ? 8.75 -18.719 -16.656 1 92.56 263 ASP A O 1
ATOM 2117 N N . ASP A 1 264 ? 8.32 -20.203 -15.039 1 93.81 264 ASP A N 1
ATOM 2118 C CA . ASP A 1 264 ? 9.734 -20.5 -14.828 1 93.81 264 ASP A CA 1
ATOM 2119 C C . ASP A 1 264 ? 10.352 -21.141 -16.078 1 93.81 264 ASP A C 1
ATOM 2121 O O . ASP A 1 264 ? 11.477 -20.812 -16.453 1 93.81 264 ASP A O 1
ATOM 2125 N N . PHE A 1 265 ? 9.633 -22.031 -16.641 1 94.56 265 PHE A N 1
ATOM 2126 C CA . PHE A 1 265 ? 10.094 -22.703 -17.844 1 94.56 265 PHE A CA 1
ATOM 2127 C C . PHE A 1 265 ? 10.266 -21.719 -18.984 1 94.56 265 PHE A C 1
ATOM 2129 O O . PHE A 1 265 ? 11.289 -21.734 -19.672 1 94.56 265 PHE A O 1
ATOM 2136 N N . LEU A 1 266 ? 9.305 -20.875 -19.141 1 92.06 266 LEU A N 1
ATOM 2137 C CA . LEU A 1 266 ? 9.344 -19.875 -20.203 1 92.06 266 LEU A CA 1
ATOM 2138 C C . LEU A 1 266 ? 10.453 -18.859 -19.969 1 92.06 266 LEU A C 1
ATOM 2140 O O . LEU A 1 266 ? 11.07 -18.375 -20.906 1 92.06 266 LEU A O 1
ATOM 2144 N N . ASP A 1 267 ? 10.656 -18.547 -18.719 1 91.5 267 ASP A N 1
ATOM 2145 C CA . ASP A 1 267 ? 11.719 -17.625 -18.359 1 91.5 267 ASP A CA 1
ATOM 2146 C C . ASP A 1 267 ? 13.078 -18.141 -18.828 1 91.5 267 ASP A C 1
ATOM 2148 O O . ASP A 1 267 ? 13.945 -17.359 -19.234 1 91.5 267 ASP A O 1
ATOM 2152 N N . CYS A 1 268 ? 13.234 -19.359 -18.828 1 91.69 268 CYS A N 1
ATOM 2153 C CA . CYS A 1 268 ? 14.5 -20 -19.172 1 91.69 268 CYS A CA 1
ATOM 2154 C C . CYS A 1 268 ? 14.609 -20.234 -20.672 1 91.69 268 CYS A C 1
ATOM 2156 O O . CYS A 1 268 ? 15.688 -20.094 -21.25 1 91.69 268 CYS A O 1
ATOM 2158 N N . TYR A 1 269 ? 13.477 -20.516 -21.312 1 91 269 TYR A N 1
ATOM 2159 C CA . TYR A 1 269 ? 13.609 -21.094 -22.656 1 91 269 TYR A CA 1
ATOM 2160 C C . TYR A 1 269 ? 12.938 -20.219 -23.703 1 91 269 TYR A C 1
ATOM 2162 O O . TYR A 1 269 ? 13.203 -20.344 -24.891 1 91 269 TYR A O 1
ATOM 2170 N N . ALA A 1 270 ? 12.078 -19.344 -23.266 1 88.44 270 ALA A N 1
ATOM 2171 C CA . ALA A 1 270 ? 11.352 -18.516 -24.234 1 88.44 270 ALA A CA 1
ATOM 2172 C C . ALA A 1 270 ? 12.117 -17.234 -24.562 1 88.44 270 ALA A C 1
ATOM 2174 O O . ALA A 1 270 ? 12.93 -16.781 -23.75 1 88.44 270 ALA A O 1
ATOM 2175 N N . SER A 1 271 ? 11.828 -16.703 -25.734 1 87.62 271 SER A N 1
ATOM 2176 C CA . SER A 1 271 ? 12.398 -15.406 -26.094 1 87.62 271 SER A CA 1
ATOM 2177 C C . SER A 1 271 ? 11.727 -14.273 -25.312 1 87.62 271 SER A C 1
ATOM 2179 O O . SER A 1 271 ? 10.578 -14.406 -24.891 1 87.62 271 SER A O 1
ATOM 2181 N N . PRO A 1 272 ? 12.523 -13.203 -25.141 1 85.25 272 PRO A N 1
ATOM 2182 C CA . PRO A 1 272 ? 11.938 -12.047 -24.469 1 85.25 272 PRO A CA 1
ATOM 2183 C C . PRO A 1 272 ? 10.656 -11.555 -25.141 1 85.25 272 PRO A C 1
ATOM 2185 O O . PRO A 1 272 ? 9.742 -11.07 -24.469 1 85.25 272 PRO A O 1
ATOM 2188 N N . GLU A 1 273 ? 10.547 -11.695 -26.391 1 81.88 273 GLU A N 1
ATOM 2189 C CA . GLU A 1 273 ? 9.359 -11.273 -27.125 1 81.88 273 GLU A CA 1
ATOM 2190 C C . GLU A 1 273 ? 8.141 -12.086 -26.719 1 81.88 273 GLU A C 1
ATOM 2192 O O . GLU A 1 273 ? 7.039 -11.539 -26.594 1 81.88 273 GLU A O 1
ATOM 2197 N N . VAL A 1 274 ? 8.367 -13.32 -26.469 1 81.12 274 VAL A N 1
ATOM 2198 C CA . VAL A 1 274 ? 7.289 -14.219 -26.062 1 81.12 274 VAL A CA 1
ATOM 2199 C C . VAL A 1 274 ? 6.953 -14 -24.594 1 81.12 274 VAL A C 1
ATOM 2201 O O . VAL A 1 274 ? 5.777 -13.914 -24.219 1 81.12 274 VAL A O 1
ATOM 2204 N N . LEU A 1 275 ? 7.945 -13.812 -23.812 1 82 275 LEU A N 1
ATOM 2205 C CA . LEU A 1 275 ? 7.77 -13.711 -22.375 1 82 275 LEU A CA 1
ATOM 2206 C C . LEU A 1 275 ? 7.305 -12.312 -21.984 1 82 275 LEU A C 1
ATOM 2208 O O . LEU A 1 275 ? 6.656 -12.133 -20.938 1 82 275 LEU A O 1
ATOM 2212 N N . GLY A 1 276 ? 7.684 -11.281 -22.828 1 79.12 276 GLY A N 1
ATOM 2213 C CA . GLY A 1 276 ? 7.352 -9.898 -22.531 1 79.12 276 GLY A CA 1
ATOM 2214 C C . GLY A 1 276 ? 8.32 -9.25 -21.562 1 79.12 276 GLY A C 1
ATOM 2215 O O . GLY A 1 276 ? 8.133 -8.102 -21.156 1 79.12 276 GLY A O 1
ATOM 2216 N N . LYS A 1 277 ? 9.328 -10.031 -21.109 1 82.94 277 LYS A N 1
ATOM 2217 C CA . LYS A 1 277 ? 10.398 -9.57 -20.234 1 82.94 277 LYS A CA 1
ATOM 2218 C C . LYS A 1 277 ? 11.68 -10.383 -20.453 1 82.94 277 LYS A C 1
ATOM 2220 O O . LYS A 1 277 ? 11.656 -11.414 -21.125 1 82.94 277 LYS A O 1
ATOM 2225 N N . ILE A 1 278 ? 12.711 -9.805 -19.953 1 82.69 278 ILE A N 1
ATOM 2226 C CA . ILE A 1 278 ? 13.961 -10.562 -19.938 1 82.69 278 ILE A CA 1
ATOM 2227 C C . ILE A 1 278 ? 14 -11.477 -18.719 1 82.69 278 ILE A C 1
ATOM 2229 O O . ILE A 1 278 ? 13.844 -11.016 -17.578 1 82.69 278 ILE A O 1
ATOM 2233 N N . GLY A 1 279 ? 14.102 -12.758 -18.984 1 84.94 279 GLY A N 1
ATOM 2234 C CA . GLY A 1 279 ? 14.203 -13.703 -17.891 1 84.94 279 GLY A CA 1
ATOM 2235 C C . GLY A 1 279 ? 15.5 -13.562 -17.109 1 84.94 279 GLY A C 1
ATOM 2236 O O . GLY A 1 279 ? 16.562 -13.328 -17.688 1 84.94 279 GLY A O 1
ATOM 2237 N N . THR A 1 280 ? 15.391 -13.57 -15.82 1 86.38 280 THR A N 1
ATOM 2238 C CA . THR A 1 280 ? 16.578 -13.367 -15 1 86.38 280 THR A CA 1
ATOM 2239 C C . THR A 1 280 ? 16.578 -14.328 -13.812 1 86.38 280 THR A C 1
ATOM 2241 O O . THR A 1 280 ? 17.281 -14.094 -12.828 1 86.38 280 THR A O 1
ATOM 2244 N N . ASP A 1 281 ? 15.836 -15.414 -13.898 1 88.62 281 ASP A N 1
ATOM 2245 C CA . ASP A 1 281 ? 15.727 -16.328 -12.758 1 88.62 281 ASP A CA 1
ATOM 2246 C C . ASP A 1 281 ? 17.094 -16.922 -12.406 1 88.62 281 ASP A C 1
ATOM 2248 O O . ASP A 1 281 ? 17.406 -17.078 -11.227 1 88.62 281 ASP A O 1
ATOM 2252 N N . ILE A 1 282 ? 17.828 -17.234 -13.414 1 89.62 282 ILE A N 1
ATOM 2253 C CA . ILE A 1 282 ? 19.141 -17.828 -13.203 1 89.62 282 ILE A CA 1
ATOM 2254 C C . ILE A 1 282 ? 20.109 -16.781 -12.656 1 89.62 282 ILE A C 1
ATOM 2256 O O . ILE A 1 282 ? 20.812 -17.016 -11.672 1 89.62 282 ILE A O 1
ATOM 2260 N N . GLU A 1 283 ? 20.047 -15.57 -13.266 1 87.62 283 GLU A N 1
ATOM 2261 C CA . GLU A 1 283 ? 20.906 -14.469 -12.82 1 87.62 283 GLU A CA 1
ATOM 2262 C C . GLU A 1 283 ? 20.594 -14.086 -11.375 1 87.62 283 GLU A C 1
ATOM 2264 O O . GLU A 1 283 ? 21.5 -13.75 -10.617 1 87.62 283 GLU A O 1
ATOM 2269 N N . GLU A 1 284 ? 19.359 -14.266 -11.047 1 84.44 284 GLU A N 1
ATOM 2270 C CA . GLU A 1 284 ? 18.922 -13.828 -9.727 1 84.44 284 GLU A CA 1
ATOM 2271 C C . GLU A 1 284 ? 18.938 -14.977 -8.727 1 84.44 284 GLU A C 1
ATOM 2273 O O . GLU A 1 284 ? 18.578 -14.797 -7.559 1 84.44 284 GLU A O 1
ATOM 2278 N N . CYS A 1 285 ? 19.312 -16.156 -9.172 1 84.81 285 CYS A N 1
ATOM 2279 C CA . CYS A 1 285 ? 19.422 -17.344 -8.32 1 84.81 285 CYS A CA 1
ATOM 2280 C C . CYS A 1 285 ? 18.078 -17.672 -7.676 1 84.81 285 CYS A C 1
ATOM 2282 O O . CYS A 1 285 ? 18 -17.953 -6.48 1 84.81 285 CYS A O 1
ATOM 2284 N N . LYS A 1 286 ? 17.047 -17.594 -8.398 1 85.69 286 LYS A N 1
ATOM 2285 C CA . LYS A 1 286 ? 15.719 -17.844 -7.855 1 85.69 286 LYS A CA 1
ATOM 2286 C C . LYS A 1 286 ? 15.484 -19.344 -7.672 1 85.69 286 LYS A C 1
ATOM 2288 O O . LYS A 1 286 ? 15.969 -20.156 -8.469 1 85.69 286 LYS A O 1
ATOM 2293 N N . ALA A 1 287 ? 14.75 -19.625 -6.621 1 84.88 287 ALA A N 1
ATOM 2294 C CA . ALA A 1 287 ? 14.25 -20.984 -6.473 1 84.88 287 ALA A CA 1
ATOM 2295 C C . ALA A 1 287 ? 13.102 -21.266 -7.445 1 84.88 287 ALA A C 1
ATOM 2297 O O . ALA A 1 287 ? 11.938 -21.328 -7.039 1 84.88 287 ALA A O 1
ATOM 2298 N N . SER A 1 288 ? 13.461 -21.531 -8.703 1 91.81 288 SER A N 1
ATOM 2299 C CA . SER A 1 288 ? 12.477 -21.766 -9.75 1 91.81 288 SER A CA 1
ATOM 2300 C C . SER A 1 288 ? 12.117 -23.25 -9.836 1 91.81 288 SER A C 1
ATOM 2302 O O . SER A 1 288 ? 12.789 -24.094 -9.242 1 91.81 288 SER A O 1
ATOM 2304 N N . TRP A 1 289 ? 11.078 -23.516 -10.57 1 94.75 289 TRP A N 1
ATOM 2305 C CA . TRP A 1 289 ? 10.688 -24.906 -10.805 1 94.75 289 TRP A CA 1
ATOM 2306 C C . TRP A 1 289 ? 11.844 -25.703 -11.398 1 94.75 289 TRP A C 1
ATOM 2308 O O . TRP A 1 289 ? 12.07 -26.844 -11.016 1 94.75 289 TRP A O 1
ATOM 2318 N N . LEU A 1 290 ? 12.633 -25.078 -12.281 1 95.38 290 LEU A N 1
ATOM 2319 C CA . LEU A 1 290 ? 13.758 -25.75 -12.93 1 95.38 290 LEU A CA 1
ATOM 2320 C C . LEU A 1 290 ? 14.844 -26.094 -11.922 1 95.38 290 LEU A C 1
ATOM 2322 O O . LEU A 1 290 ? 15.32 -27.219 -11.875 1 95.38 290 LEU A O 1
ATOM 2326 N N . TYR A 1 291 ? 15.227 -25.109 -11.18 1 92.06 291 TYR A N 1
ATOM 2327 C CA . TYR A 1 291 ? 16.266 -25.328 -10.195 1 92.06 291 TYR A CA 1
ATOM 2328 C C . TYR A 1 291 ? 15.852 -26.375 -9.172 1 92.06 291 TYR A C 1
ATOM 2330 O O . TYR A 1 291 ? 16.609 -27.281 -8.852 1 92.06 291 TYR A O 1
ATOM 2338 N N . CYS A 1 292 ? 14.664 -26.281 -8.656 1 91.31 292 CYS A N 1
ATOM 2339 C CA . CYS A 1 292 ? 14.18 -27.188 -7.625 1 91.31 292 CYS A CA 1
ATOM 2340 C C . CYS A 1 292 ? 14.055 -28.609 -8.164 1 91.31 292 CYS A C 1
ATOM 2342 O O . CYS A 1 292 ? 14.344 -29.578 -7.457 1 91.31 292 CYS A O 1
ATOM 2344 N N . THR A 1 293 ? 13.609 -28.734 -9.383 1 93.19 293 THR A N 1
ATOM 2345 C CA . THR A 1 293 ? 13.555 -30.047 -10.031 1 93.19 293 THR A CA 1
ATOM 2346 C C . THR A 1 293 ? 14.961 -30.625 -10.211 1 93.19 293 THR A C 1
ATOM 2348 O O . THR A 1 293 ? 15.188 -31.812 -9.984 1 93.19 293 THR A O 1
ATOM 2351 N N . ALA A 1 294 ? 15.867 -29.75 -10.602 1 93.25 294 ALA A N 1
ATOM 2352 C CA . ALA A 1 294 ? 17.25 -30.172 -10.844 1 93.25 294 ALA A CA 1
ATOM 2353 C C . ALA A 1 294 ? 17.875 -30.734 -9.57 1 93.25 294 ALA A C 1
ATOM 2355 O O . ALA A 1 294 ? 18.469 -31.812 -9.586 1 93.25 294 ALA A O 1
ATOM 2356 N N . ILE A 1 295 ? 17.719 -30 -8.492 1 89.31 295 ILE A N 1
ATOM 2357 C CA . ILE A 1 295 ? 18.391 -30.422 -7.273 1 89.31 295 ILE A CA 1
ATOM 2358 C C . ILE A 1 295 ? 17.719 -31.656 -6.691 1 89.31 295 ILE A C 1
ATOM 2360 O O . ILE A 1 295 ? 18.297 -32.375 -5.867 1 89.31 295 ILE A O 1
ATOM 2364 N N . ASP A 1 296 ? 16.5 -31.891 -7.055 1 88.12 296 ASP A N 1
ATOM 2365 C CA . ASP A 1 296 ? 15.797 -33.094 -6.609 1 88.12 296 ASP A CA 1
ATOM 2366 C C . ASP A 1 296 ? 16.266 -34.312 -7.391 1 88.12 296 ASP A C 1
ATOM 2368 O O . ASP A 1 296 ? 16.234 -35.438 -6.871 1 88.12 296 ASP A O 1
ATOM 2372 N N . VAL A 1 297 ? 16.734 -34.188 -8.602 1 89.81 297 VAL A N 1
ATOM 2373 C CA . VAL A 1 297 ? 17.031 -35.281 -9.516 1 89.81 297 VAL A CA 1
ATOM 2374 C C . VAL A 1 297 ? 18.531 -35.562 -9.523 1 89.81 297 VAL A C 1
ATOM 2376 O O . VAL A 1 297 ? 18.953 -36.719 -9.578 1 89.81 297 VAL A O 1
ATOM 2379 N N . LEU A 1 298 ? 19.328 -34.531 -9.43 1 88.94 298 LEU A N 1
ATOM 2380 C CA . LEU A 1 298 ? 20.766 -34.656 -9.625 1 88.94 298 LEU A CA 1
ATOM 2381 C C . LEU A 1 298 ? 21.406 -35.344 -8.422 1 88.94 298 LEU A C 1
ATOM 2383 O O . LEU A 1 298 ? 20.906 -35.25 -7.301 1 88.94 298 LEU A O 1
ATOM 2387 N N . THR A 1 299 ? 22.484 -35.938 -8.75 1 83.25 299 THR A N 1
ATOM 2388 C CA . THR A 1 299 ? 23.328 -36.5 -7.688 1 83.25 299 THR A CA 1
ATOM 2389 C C . THR A 1 299 ? 24 -35.375 -6.895 1 83.25 299 THR A C 1
ATOM 2391 O O . THR A 1 299 ? 24 -34.219 -7.32 1 83.25 299 THR A O 1
ATOM 2394 N N . MET A 1 300 ? 24.547 -35.812 -5.84 1 80.56 300 MET A N 1
ATOM 2395 C CA . MET A 1 300 ? 25.188 -34.844 -4.965 1 80.56 300 MET A CA 1
ATOM 2396 C C . MET A 1 300 ? 26.281 -34.094 -5.703 1 80.56 300 MET A C 1
ATOM 2398 O O . MET A 1 300 ? 26.391 -32.875 -5.59 1 80.56 300 MET A O 1
ATOM 2402 N N . ASP A 1 301 ? 27.062 -34.781 -6.453 1 78.94 301 ASP A N 1
ATOM 2403 C CA . ASP A 1 301 ? 28.172 -34.156 -7.16 1 78.94 301 ASP A CA 1
ATOM 2404 C C . ASP A 1 301 ? 27.656 -33.156 -8.203 1 78.94 301 ASP A C 1
ATOM 2406 O O . ASP A 1 301 ? 28.188 -32.062 -8.32 1 78.94 301 ASP A O 1
ATOM 2410 N N . ASN A 1 302 ? 26.75 -33.531 -8.953 1 83.75 302 ASN A N 1
ATOM 2411 C CA . ASN A 1 302 ? 26.172 -32.656 -9.984 1 83.75 302 ASN A CA 1
ATOM 2412 C C . ASN A 1 302 ? 25.406 -31.5 -9.375 1 83.75 302 ASN A C 1
ATOM 2414 O O . ASN A 1 302 ? 25.391 -30.406 -9.93 1 83.75 302 ASN A O 1
ATOM 2418 N N . ASN A 1 303 ? 24.844 -31.812 -8.273 1 85.06 303 ASN A N 1
ATOM 2419 C CA . ASN A 1 303 ? 24.172 -30.75 -7.547 1 85.06 303 ASN A CA 1
ATOM 2420 C C . ASN A 1 303 ? 25.141 -29.656 -7.094 1 85.06 303 ASN A C 1
ATOM 2422 O O . ASN A 1 303 ? 24.828 -28.469 -7.133 1 85.06 303 ASN A O 1
ATOM 2426 N N . ASN A 1 304 ? 26.219 -30.109 -6.691 1 83.88 304 ASN A N 1
ATOM 2427 C CA . ASN A 1 304 ? 27.234 -29.156 -6.242 1 83.88 304 ASN A CA 1
ATOM 2428 C C . ASN A 1 304 ? 27.703 -28.266 -7.383 1 83.88 304 ASN A C 1
ATOM 2430 O O . ASN A 1 304 ? 27.953 -27.078 -7.188 1 83.88 304 ASN A O 1
ATOM 2434 N N . LYS A 1 305 ? 27.891 -28.859 -8.523 1 85.88 305 LYS A N 1
ATOM 2435 C CA . LYS A 1 305 ? 28.297 -28.078 -9.695 1 85.88 305 LYS A CA 1
ATOM 2436 C C . LYS A 1 305 ? 27.234 -27.047 -10.055 1 85.88 305 LYS A C 1
ATOM 2438 O O . LYS A 1 305 ? 27.562 -25.875 -10.32 1 85.88 305 LYS A O 1
ATOM 2443 N N . LEU A 1 306 ? 26.031 -27.484 -10.078 1 89.44 306 LEU A N 1
ATOM 2444 C CA . LEU A 1 306 ? 24.938 -26.578 -10.391 1 89.44 306 LEU A CA 1
ATOM 2445 C C . LEU A 1 306 ? 24.828 -25.484 -9.336 1 89.44 306 LEU A C 1
ATOM 2447 O O . LEU A 1 306 ? 24.672 -24.297 -9.672 1 89.44 306 LEU A O 1
ATOM 2451 N N . TYR A 1 307 ? 24.938 -25.906 -8.133 1 85.31 307 TYR A N 1
ATOM 2452 C CA . TYR A 1 307 ? 24.812 -24.969 -7.016 1 85.31 307 TYR A CA 1
ATOM 2453 C C . TYR A 1 307 ? 25.875 -23.891 -7.09 1 85.31 307 TYR A C 1
ATOM 2455 O O . TYR A 1 307 ? 25.578 -22.703 -6.902 1 85.31 307 TYR A O 1
ATOM 2463 N N . THR A 1 308 ? 27.062 -24.281 -7.352 1 85.5 308 THR A N 1
ATOM 2464 C CA . THR A 1 308 ? 28.172 -23.344 -7.426 1 85.5 308 THR A CA 1
ATOM 2465 C C . THR A 1 308 ? 27.969 -22.344 -8.562 1 85.5 308 THR A C 1
ATOM 2467 O O . THR A 1 308 ? 28.234 -21.156 -8.398 1 85.5 308 THR A O 1
ATOM 2470 N N . LEU A 1 309 ? 27.516 -22.906 -9.594 1 86.81 309 LEU A N 1
ATOM 2471 C CA . LEU A 1 309 ? 27.266 -22.047 -10.75 1 86.81 309 LEU A CA 1
ATOM 2472 C C . LEU A 1 309 ? 26.078 -21.125 -10.5 1 86.81 309 LEU A C 1
ATOM 2474 O O . LEU A 1 309 ? 26.109 -19.953 -10.859 1 86.81 309 LEU A O 1
ATOM 2478 N N . TYR A 1 310 ? 25.094 -21.672 -9.883 1 85.31 310 TYR A N 1
ATOM 2479 C CA . TYR A 1 310 ? 23.844 -20.969 -9.688 1 85.31 310 TYR A CA 1
ATOM 2480 C C . TYR A 1 310 ? 23.984 -19.859 -8.648 1 85.31 310 TYR A C 1
ATOM 2482 O O . TYR A 1 310 ? 23.344 -18.812 -8.758 1 85.31 310 TYR A O 1
ATOM 2490 N N . LYS A 1 311 ? 24.844 -20 -7.715 1 84.25 311 LYS A N 1
ATOM 2491 C CA . LYS A 1 311 ? 24.969 -19.062 -6.605 1 84.25 311 LYS A CA 1
ATOM 2492 C C . LYS A 1 311 ? 26.047 -18.016 -6.895 1 84.25 311 LYS A C 1
ATOM 2494 O O . LYS A 1 311 ? 26.234 -17.078 -6.117 1 84.25 311 LYS A O 1
ATOM 2499 N N . LYS A 1 312 ? 26.672 -18.25 -8 1 83.94 312 LYS A N 1
ATOM 2500 C CA . LYS A 1 312 ? 27.719 -17.297 -8.375 1 83.94 312 LYS A CA 1
ATOM 2501 C C . LYS A 1 312 ? 27.156 -15.883 -8.508 1 83.94 312 LYS A C 1
ATOM 2503 O O . LYS A 1 312 ? 26.125 -15.68 -9.148 1 83.94 312 LYS A O 1
ATOM 2508 N N . ASP A 1 313 ? 27.781 -14.953 -7.836 1 78.75 313 ASP A N 1
ATOM 2509 C CA . ASP A 1 313 ? 27.422 -13.547 -7.977 1 78.75 313 ASP A CA 1
ATOM 2510 C C . ASP A 1 313 ? 27.828 -13.016 -9.352 1 78.75 313 ASP A C 1
ATOM 2512 O O . ASP A 1 313 ? 28.844 -13.43 -9.906 1 78.75 313 ASP A O 1
ATOM 2516 N N . ASP A 1 314 ? 27.219 -12.094 -9.852 1 82.75 314 ASP A N 1
ATOM 2517 C CA . ASP A 1 314 ? 27.531 -11.414 -11.102 1 82.75 314 ASP A CA 1
ATOM 2518 C C . ASP A 1 314 ? 27.75 -12.422 -12.227 1 82.75 314 ASP A C 1
ATOM 2520 O O . ASP A 1 314 ? 28.797 -12.383 -12.898 1 82.75 314 ASP A O 1
ATOM 2524 N N . LYS A 1 315 ? 26.797 -13.305 -12.414 1 88.12 315 LYS A N 1
ATOM 2525 C CA . LYS A 1 315 ? 26.859 -14.312 -13.461 1 88.12 315 LYS A CA 1
ATOM 2526 C C . LYS A 1 315 ? 27 -13.672 -14.836 1 88.12 315 LYS A C 1
ATOM 2528 O O . LYS A 1 315 ? 26.281 -12.711 -15.156 1 88.12 315 LYS A O 1
ATOM 2533 N N . SER A 1 316 ? 28.016 -14.25 -15.539 1 91.25 316 SER A N 1
ATOM 2534 C CA . SER A 1 316 ? 28.156 -13.867 -16.938 1 91.25 316 SER A CA 1
ATOM 2535 C C . SER A 1 316 ? 27.094 -14.547 -17.797 1 91.25 316 SER A C 1
ATOM 2537 O O . SER A 1 316 ? 26.391 -15.445 -17.328 1 91.25 316 SER A O 1
ATOM 2539 N N . VAL A 1 317 ? 27.047 -14.109 -19.031 1 91.56 317 VAL A N 1
ATOM 2540 C CA . VAL A 1 317 ? 26.156 -14.734 -20 1 91.56 317 VAL A CA 1
ATOM 2541 C C . VAL A 1 317 ? 26.531 -16.203 -20.172 1 91.56 317 VAL A C 1
ATOM 2543 O O . VAL A 1 317 ? 25.656 -17.062 -20.312 1 91.56 317 VAL A O 1
ATOM 2546 N N . ASP A 1 318 ? 27.797 -16.359 -20.078 1 93.88 318 ASP A N 1
ATOM 2547 C CA . ASP A 1 318 ? 28.297 -17.719 -20.234 1 93.88 318 ASP A CA 1
ATOM 2548 C C . ASP A 1 318 ? 27.859 -18.594 -19.047 1 93.88 318 ASP A C 1
ATOM 2550 O O . ASP A 1 318 ? 27.562 -19.766 -19.219 1 93.88 318 ASP A O 1
ATOM 2554 N N . ASP A 1 319 ? 27.859 -18.078 -17.922 1 93.75 319 ASP A N 1
ATOM 2555 C CA . ASP A 1 319 ? 27.422 -18.812 -16.734 1 93.75 319 ASP A CA 1
ATOM 2556 C C . ASP A 1 319 ? 25.953 -19.234 -16.859 1 93.75 319 ASP A C 1
ATOM 2558 O O . ASP A 1 319 ? 25.594 -20.359 -16.531 1 93.75 319 ASP A O 1
ATOM 2562 N N . VAL A 1 320 ? 25.188 -18.359 -17.375 1 94.19 320 VAL A N 1
ATOM 2563 C CA . VAL A 1 320 ? 23.766 -18.609 -17.531 1 94.19 320 VAL A CA 1
ATOM 2564 C C . VAL A 1 320 ? 23.547 -19.734 -18.562 1 94.19 320 VAL A C 1
ATOM 2566 O O . VAL A 1 320 ? 22.734 -20.625 -18.344 1 94.19 320 VAL A O 1
ATOM 2569 N N . GLU A 1 321 ? 24.297 -19.656 -19.594 1 93.81 321 GLU A N 1
ATOM 2570 C CA . GLU A 1 321 ? 24.188 -20.688 -20.625 1 93.81 321 GLU A CA 1
ATOM 2571 C C . GLU A 1 321 ? 24.641 -22.047 -20.109 1 93.81 321 GLU A C 1
ATOM 2573 O O . GLU A 1 321 ? 24.094 -23.078 -20.516 1 93.81 321 GLU A O 1
ATOM 2578 N N . ARG A 1 322 ? 25.594 -21.969 -19.234 1 94.5 322 ARG A N 1
ATOM 2579 C CA . ARG A 1 322 ? 26.047 -23.219 -18.625 1 94.5 322 ARG A CA 1
ATOM 2580 C C . ARG A 1 322 ? 24.953 -23.844 -17.781 1 94.5 322 ARG A C 1
ATOM 2582 O O . ARG A 1 322 ? 24.766 -25.062 -17.781 1 94.5 322 ARG A O 1
ATOM 2589 N N . VAL A 1 323 ? 24.25 -23.094 -17.062 1 94.81 323 VAL A N 1
ATOM 2590 C CA . VAL A 1 323 ? 23.141 -23.594 -16.266 1 94.81 323 VAL A CA 1
ATOM 2591 C C . VAL A 1 323 ? 22.078 -24.172 -17.188 1 94.81 323 VAL A C 1
ATOM 2593 O O . VAL A 1 323 ? 21.578 -25.281 -16.938 1 94.81 323 VAL A O 1
ATOM 2596 N N . LYS A 1 324 ? 21.797 -23.484 -18.281 1 94.75 324 LYS A N 1
ATOM 2597 C CA . LYS A 1 324 ? 20.797 -23.953 -19.219 1 94.75 324 LYS A CA 1
ATOM 2598 C C . LYS A 1 324 ? 21.203 -25.266 -19.875 1 94.75 324 LYS A C 1
ATOM 2600 O O . LYS A 1 324 ? 20.375 -26.125 -20.141 1 94.75 324 LYS A O 1
ATOM 2605 N N . ALA A 1 325 ? 22.5 -25.344 -20.094 1 94.38 325 ALA A N 1
ATOM 2606 C CA . ALA A 1 325 ? 23.031 -26.562 -20.672 1 94.38 325 ALA A CA 1
ATOM 2607 C C . ALA A 1 325 ? 22.859 -27.75 -19.734 1 94.38 325 ALA A C 1
ATOM 2609 O O . ALA A 1 325 ? 22.531 -28.859 -20.156 1 94.38 325 ALA A O 1
ATOM 2610 N N . ILE A 1 326 ? 23.078 -27.469 -18.5 1 94.25 326 ILE A N 1
ATOM 2611 C CA . ILE A 1 326 ? 22.859 -28.5 -17.5 1 94.25 326 ILE A CA 1
ATOM 2612 C C . ILE A 1 326 ? 21.391 -28.922 -17.5 1 94.25 326 ILE A C 1
ATOM 2614 O O . ILE A 1 326 ? 21.078 -30.109 -17.469 1 94.25 326 ILE A O 1
ATOM 2618 N N . TYR A 1 327 ? 20.453 -27.984 -17.562 1 95.5 327 TYR A N 1
ATOM 2619 C CA . TYR A 1 327 ? 19.031 -28.25 -17.578 1 95.5 327 TYR A CA 1
ATOM 2620 C C . TYR A 1 327 ? 18.641 -29.109 -18.766 1 95.5 327 TYR A C 1
ATOM 2622 O O . TYR A 1 327 ? 17.766 -29.969 -18.672 1 95.5 327 TYR A O 1
ATOM 2630 N N . ARG A 1 328 ? 19.359 -28.953 -19.875 1 94.62 328 ARG A N 1
ATOM 2631 C CA . ARG A 1 328 ? 19.016 -29.641 -21.109 1 94.62 328 ARG A CA 1
ATOM 2632 C C . ARG A 1 328 ? 19.594 -31.047 -21.141 1 94.62 328 ARG A C 1
ATOM 2634 O O . ARG A 1 328 ? 19.062 -31.922 -21.828 1 94.62 328 ARG A O 1
ATOM 2641 N N . SER A 1 329 ? 20.609 -31.203 -20.375 1 92.75 329 SER A N 1
ATOM 2642 C CA . SER A 1 329 ? 21.375 -32.438 -20.469 1 92.75 329 SER A CA 1
ATOM 2643 C C . SER A 1 329 ? 20.766 -33.562 -19.609 1 92.75 329 SER A C 1
ATOM 2645 O O . SER A 1 329 ? 20.031 -33.25 -18.656 1 92.75 329 SER A O 1
ATOM 2647 N N . SER A 1 330 ? 21.125 -34.781 -19.984 1 90.94 330 SER A N 1
ATOM 2648 C CA . SER A 1 330 ? 20.781 -35.906 -19.156 1 90.94 330 SER A CA 1
ATOM 2649 C C . SER A 1 330 ? 21.5 -35.844 -17.797 1 90.94 330 SER A C 1
ATOM 2651 O O . SER A 1 330 ? 22.656 -35.438 -17.734 1 90.94 330 SER A O 1
ATOM 2653 N N . PRO A 1 331 ? 20.781 -36.125 -16.844 1 93.44 331 PRO A N 1
ATOM 2654 C CA . PRO A 1 331 ? 19.469 -36.781 -16.75 1 93.44 331 PRO A CA 1
ATOM 2655 C C . PRO A 1 331 ? 18.312 -35.812 -16.578 1 93.44 331 PRO A C 1
ATOM 2657 O O . PRO A 1 331 ? 17.172 -36.219 -16.344 1 93.44 331 PRO A O 1
ATOM 2660 N N . LEU A 1 332 ? 18.547 -34.594 -16.578 1 93.69 332 LEU A N 1
ATOM 2661 C CA . LEU A 1 332 ? 17.5 -33.625 -16.266 1 93.69 332 LEU A CA 1
ATOM 2662 C C . LEU A 1 332 ? 16.484 -33.531 -17.406 1 93.69 332 LEU A C 1
ATOM 2664 O O . LEU A 1 332 ? 15.281 -33.688 -17.203 1 93.69 332 LEU A O 1
ATOM 2668 N N . ASP A 1 333 ? 17.062 -33.344 -18.688 1 95.81 333 ASP A N 1
ATOM 2669 C CA . ASP A 1 333 ? 16.156 -33.188 -19.828 1 95.81 333 ASP A CA 1
ATOM 2670 C C . ASP A 1 333 ? 14.922 -32.375 -19.438 1 95.81 333 ASP A C 1
ATOM 2672 O O . ASP A 1 333 ? 13.789 -32.844 -19.594 1 95.81 333 ASP A O 1
ATOM 2676 N N . MET A 1 334 ? 15.125 -31.203 -19.062 1 96.19 334 MET A N 1
ATOM 2677 C CA . MET A 1 334 ? 14.117 -30.406 -18.359 1 96.19 334 MET A CA 1
ATOM 2678 C C . MET A 1 334 ? 12.914 -30.141 -19.266 1 96.19 334 MET A C 1
ATOM 2680 O O . MET A 1 334 ? 11.781 -30.062 -18.781 1 96.19 334 MET A O 1
ATOM 2684 N N . GLU A 1 335 ? 13.086 -30 -20.531 1 95.75 335 GLU A N 1
ATOM 2685 C CA . GLU A 1 335 ? 11.969 -29.766 -21.453 1 95.75 335 GLU A CA 1
ATOM 2686 C C . GLU A 1 335 ? 10.992 -30.938 -21.422 1 95.75 335 GLU A C 1
ATOM 2688 O O . GLU A 1 335 ? 9.773 -30.75 -21.375 1 95.75 335 GLU A O 1
ATOM 2693 N N . LYS A 1 336 ? 11.539 -32.156 -21.5 1 96.69 336 LYS A N 1
ATOM 2694 C CA . LYS A 1 336 ? 10.711 -33.344 -21.438 1 96.69 336 LYS A CA 1
ATOM 2695 C C . LYS A 1 336 ? 10.008 -33.469 -20.078 1 96.69 336 LYS A C 1
ATOM 2697 O O . LYS A 1 336 ? 8.828 -33.812 -20.016 1 96.69 336 LYS A O 1
ATOM 2702 N N . ARG A 1 337 ? 10.75 -33.188 -19.062 1 96.31 337 ARG A N 1
ATOM 2703 C CA . ARG A 1 337 ? 10.172 -33.25 -17.719 1 96.31 337 ARG A CA 1
ATOM 2704 C C . ARG A 1 337 ? 9.016 -32.25 -17.578 1 96.31 337 ARG A C 1
ATOM 2706 O O . ARG A 1 337 ? 8.016 -32.562 -16.922 1 96.31 337 ARG A O 1
ATOM 2713 N N . PHE A 1 338 ? 9.211 -31.078 -18.125 1 96.69 338 PHE A N 1
ATOM 2714 C CA . PHE A 1 338 ? 8.156 -30.078 -18.031 1 96.69 338 PHE A CA 1
ATOM 2715 C C . PHE A 1 338 ? 6.91 -30.531 -18.781 1 96.69 338 PHE A C 1
ATOM 2717 O O . PHE A 1 338 ? 5.789 -30.328 -18.312 1 96.69 338 PHE A O 1
ATOM 2724 N N . MET A 1 339 ? 7.062 -31.156 -19.938 1 96.5 339 MET A N 1
ATOM 2725 C CA . MET A 1 339 ? 5.93 -31.641 -20.719 1 96.5 339 MET A CA 1
ATOM 2726 C C . MET A 1 339 ? 5.141 -32.688 -19.938 1 96.5 339 MET A C 1
ATOM 2728 O O . MET A 1 339 ? 3.906 -32.688 -19.969 1 96.5 339 MET A O 1
ATOM 2732 N N . ILE A 1 340 ? 5.863 -33.562 -19.297 1 97.12 340 ILE A N 1
ATOM 2733 C CA . ILE A 1 340 ? 5.223 -34.594 -18.484 1 97.12 340 ILE A CA 1
ATOM 2734 C C . ILE A 1 340 ? 4.5 -33.906 -17.312 1 97.12 340 ILE A C 1
ATOM 2736 O O . ILE A 1 340 ? 3.348 -34.25 -17.016 1 97.12 340 ILE A O 1
ATOM 2740 N N . TYR A 1 341 ? 5.215 -32.969 -16.672 1 96.81 341 TYR A N 1
ATOM 2741 C CA . TYR A 1 341 ? 4.633 -32.25 -15.547 1 96.81 341 TYR A CA 1
ATOM 2742 C C . TYR A 1 341 ? 3.348 -31.531 -15.961 1 96.81 341 TYR A C 1
ATOM 2744 O O . TYR A 1 341 ? 2.354 -31.562 -15.234 1 96.81 341 TYR A O 1
ATOM 2752 N N . GLU A 1 342 ? 3.334 -30.891 -17.078 1 96.88 342 GLU A N 1
ATOM 2753 C CA . GLU A 1 342 ? 2.178 -30.172 -17.594 1 96.88 342 GLU A CA 1
ATOM 2754 C C . GLU A 1 342 ? 0.995 -31.109 -17.812 1 96.88 342 GLU A C 1
ATOM 2756 O O . GLU A 1 342 ? -0.13 -30.797 -17.406 1 96.88 342 GLU A O 1
ATOM 2761 N N . GLU A 1 343 ? 1.262 -32.281 -18.406 1 97.62 343 GLU A N 1
ATOM 2762 C CA . GLU A 1 343 ? 0.203 -33.25 -18.672 1 97.62 343 GLU A CA 1
ATOM 2763 C C . GLU A 1 343 ? -0.358 -33.812 -17.375 1 97.62 343 GLU A C 1
ATOM 2765 O O . GLU A 1 343 ? -1.569 -34 -17.25 1 97.62 343 GLU A O 1
ATOM 2770 N N . GLU A 1 344 ? 0.524 -34.125 -16.469 1 97.69 344 GLU A N 1
ATOM 2771 C CA . GLU A 1 344 ? 0.096 -34.656 -15.188 1 97.69 344 GLU A CA 1
ATOM 2772 C C . GLU A 1 344 ? -0.717 -33.625 -14.398 1 97.69 344 GLU A C 1
ATOM 2774 O O . GLU A 1 344 ? -1.695 -33.969 -13.742 1 97.69 344 GLU A O 1
ATOM 2779 N N . SER A 1 345 ? -0.257 -32.375 -14.438 1 97.25 345 SER A N 1
ATOM 2780 C CA . SER A 1 345 ? -0.992 -31.312 -13.773 1 97.25 345 SER A CA 1
ATOM 2781 C C . SER A 1 345 ? -2.396 -31.172 -14.352 1 97.25 345 SER A C 1
ATOM 2783 O O . SER A 1 345 ? -3.369 -31.031 -13.602 1 97.25 345 SER A O 1
ATOM 2785 N N . LYS A 1 346 ? -2.527 -31.188 -15.648 1 97.75 346 LYS A N 1
ATOM 2786 C CA . LYS A 1 346 ? -3.822 -31.094 -16.312 1 97.75 346 LYS A CA 1
ATOM 2787 C C . LYS A 1 346 ? -4.734 -32.25 -15.914 1 97.75 346 LYS A C 1
ATOM 2789 O O . LYS A 1 346 ? -5.906 -32.031 -15.594 1 97.75 346 LYS A O 1
ATOM 2794 N N . LYS A 1 347 ? -4.211 -33.469 -15.953 1 97.94 347 LYS A N 1
ATOM 2795 C CA . LYS A 1 347 ? -4.984 -34.656 -15.609 1 97.94 347 LYS A CA 1
ATOM 2796 C C . LYS A 1 347 ? -5.488 -34.594 -14.164 1 97.94 347 LYS A C 1
ATOM 2798 O O . LYS A 1 347 ? -6.652 -34.906 -13.898 1 97.94 347 LYS A O 1
ATOM 2803 N N . GLU A 1 348 ? -4.617 -34.219 -13.281 1 98.06 348 GLU A N 1
ATOM 2804 C CA . GLU A 1 348 ? -4.988 -34.094 -11.875 1 98.06 348 GLU A CA 1
ATOM 2805 C C . GLU A 1 348 ? -6.086 -33.062 -11.672 1 98.06 348 GLU A C 1
ATOM 2807 O O . GLU A 1 348 ? -7.07 -33.312 -10.977 1 98.06 348 GLU A O 1
ATOM 2812 N N . LEU A 1 349 ? -5.93 -31.922 -12.234 1 98.38 349 LEU A N 1
ATOM 2813 C CA . LEU A 1 349 ? -6.891 -30.828 -12.086 1 98.38 349 LEU A CA 1
ATOM 2814 C C . LEU A 1 349 ? -8.227 -31.188 -12.734 1 98.38 349 LEU A C 1
ATOM 2816 O O . LEU A 1 349 ? -9.289 -30.922 -12.172 1 98.38 349 LEU A O 1
ATOM 2820 N N . ASP A 1 350 ? -8.164 -31.875 -13.891 1 97.94 350 ASP A N 1
ATOM 2821 C CA . ASP A 1 350 ? -9.383 -32.344 -14.547 1 97.94 350 ASP A CA 1
ATOM 2822 C C . ASP A 1 350 ? -10.164 -33.281 -13.641 1 97.94 350 ASP A C 1
ATOM 2824 O O . ASP A 1 350 ? -11.391 -33.219 -13.57 1 97.94 350 ASP A O 1
ATOM 2828 N N . ASN A 1 351 ? -9.469 -34.125 -13.031 1 98.25 351 ASN A N 1
ATOM 2829 C CA . ASN A 1 351 ? -10.094 -35.094 -12.141 1 98.25 351 ASN A CA 1
ATOM 2830 C C . ASN A 1 351 ? -10.797 -34.406 -10.969 1 98.25 351 ASN A C 1
ATOM 2832 O O . ASN A 1 351 ? -11.914 -34.781 -10.602 1 98.25 351 ASN A O 1
ATOM 2836 N N . ILE A 1 352 ? -10.195 -33.438 -10.344 1 98.19 352 ILE A N 1
ATOM 2837 C CA . ILE A 1 352 ? -10.773 -32.688 -9.227 1 98.19 352 ILE A CA 1
ATOM 2838 C C . ILE A 1 352 ? -11.992 -31.906 -9.703 1 98.19 352 ILE A C 1
ATOM 2840 O O . ILE A 1 352 ? -13.047 -31.922 -9.062 1 98.19 352 ILE A O 1
ATOM 2844 N N . ILE A 1 353 ? -11.883 -31.234 -10.82 1 98.25 353 ILE A N 1
ATOM 2845 C CA . ILE A 1 353 ? -12.914 -30.344 -11.344 1 98.25 353 ILE A CA 1
ATOM 2846 C C . ILE A 1 353 ? -14.141 -31.156 -11.742 1 98.25 353 ILE A C 1
ATOM 2848 O O . ILE A 1 353 ? -15.281 -30.734 -11.516 1 98.25 353 ILE A O 1
ATOM 2852 N N . SER A 1 354 ? -13.984 -32.375 -12.297 1 97.56 354 SER A N 1
ATOM 2853 C CA . SER A 1 354 ? -15.07 -33.219 -12.773 1 97.56 354 SER A CA 1
ATOM 2854 C C . SER A 1 354 ? -15.984 -33.656 -11.633 1 97.56 354 SER A C 1
ATOM 2856 O O . SER A 1 354 ? -17.141 -34.031 -11.852 1 97.56 354 SER A O 1
ATOM 2858 N N . LYS A 1 355 ? -15.539 -33.562 -10.422 1 97.56 355 LYS A N 1
ATOM 2859 C CA . LYS A 1 355 ? -16.281 -34.031 -9.258 1 97.56 355 LYS A CA 1
ATOM 2860 C C . LYS A 1 355 ? -17.062 -32.875 -8.602 1 97.56 355 LYS A C 1
ATOM 2862 O O . LYS A 1 355 ? -17.797 -33.094 -7.637 1 97.56 355 LYS A O 1
ATOM 2867 N N . VAL A 1 356 ? -16.875 -31.656 -9.102 1 97.06 356 VAL A N 1
ATOM 2868 C CA . VAL A 1 356 ? -17.578 -30.516 -8.547 1 97.06 356 VAL A CA 1
ATOM 2869 C C . VAL A 1 356 ? -19.062 -30.594 -8.891 1 97.06 356 VAL A C 1
ATOM 2871 O O . VAL A 1 356 ? -19.422 -30.703 -10.062 1 97.06 356 VAL A O 1
ATOM 2874 N N . ASN A 1 357 ? -19.953 -30.547 -7.852 1 95.19 357 ASN A N 1
ATOM 2875 C CA . ASN A 1 357 ? -21.406 -30.688 -8.023 1 95.19 357 ASN A CA 1
ATOM 2876 C C . ASN A 1 357 ? -22.094 -29.328 -8.164 1 95.19 357 ASN A C 1
ATOM 2878 O O . ASN A 1 357 ? -23.062 -29.047 -7.461 1 95.19 357 ASN A O 1
ATOM 2882 N N . HIS A 1 358 ? -21.609 -28.422 -8.82 1 95.31 358 HIS A N 1
ATOM 2883 C CA . HIS A 1 358 ? -22.172 -27.141 -9.242 1 95.31 358 HIS A CA 1
ATOM 2884 C C . HIS A 1 358 ? -21.734 -26.797 -10.656 1 95.31 358 HIS A C 1
ATOM 2886 O O . HIS A 1 358 ? -20.562 -26.453 -10.891 1 95.31 358 HIS A O 1
ATOM 2892 N N . ASP A 1 359 ? -22.641 -26.828 -11.57 1 93.94 359 ASP A N 1
ATOM 2893 C CA . ASP A 1 359 ? -22.328 -26.734 -12.992 1 93.94 359 ASP A CA 1
ATOM 2894 C C . ASP A 1 359 ? -21.562 -25.453 -13.305 1 93.94 359 ASP A C 1
ATOM 2896 O O . ASP A 1 359 ? -20.578 -25.469 -14.047 1 93.94 359 ASP A O 1
ATOM 2900 N N . GLY A 1 360 ? -22.031 -24.328 -12.773 1 95 360 GLY A N 1
ATOM 2901 C CA . GLY A 1 360 ? -21.359 -23.047 -13 1 95 360 GLY A CA 1
ATOM 2902 C C . GLY A 1 360 ? -19.938 -23.031 -12.477 1 95 360 GLY A C 1
ATOM 2903 O O . GLY A 1 360 ? -19.031 -22.562 -13.172 1 95 360 GLY A O 1
ATOM 2904 N N . VAL A 1 361 ? -19.688 -23.531 -11.266 1 97.25 361 VAL A N 1
ATOM 2905 C CA . VAL A 1 361 ? -18.359 -23.578 -10.664 1 97.25 361 VAL A CA 1
ATOM 2906 C C . VAL A 1 361 ? -17.469 -24.516 -11.461 1 97.25 361 VAL A C 1
ATOM 2908 O O . VAL A 1 361 ? -16.297 -24.203 -11.711 1 97.25 361 VAL A O 1
ATOM 2911 N N . ARG A 1 362 ? -18.031 -25.641 -11.844 1 97.12 362 ARG A N 1
ATOM 2912 C CA . ARG A 1 362 ? -17.281 -26.578 -12.656 1 97.12 362 ARG A CA 1
ATOM 2913 C C . ARG A 1 362 ? -16.828 -25.938 -13.969 1 97.12 362 ARG A C 1
ATOM 2915 O O . ARG A 1 362 ? -15.672 -26.109 -14.383 1 97.12 362 ARG A O 1
ATOM 2922 N N . MET A 1 363 ? -17.688 -25.25 -14.594 1 96.56 363 MET A N 1
ATOM 2923 C CA . MET A 1 363 ? -17.391 -24.594 -15.867 1 96.56 363 MET A CA 1
ATOM 2924 C C . MET A 1 363 ? -16.328 -23.516 -15.68 1 96.56 363 MET A C 1
ATOM 2926 O O . MET A 1 363 ? -15.438 -23.359 -16.516 1 96.56 363 MET A O 1
ATOM 2930 N N . LEU A 1 364 ? -16.438 -22.75 -14.609 1 97 364 LEU A N 1
ATOM 2931 C CA . LEU A 1 364 ? -15.453 -21.719 -14.305 1 97 364 LEU A CA 1
ATOM 2932 C C . LEU A 1 364 ? -14.062 -22.328 -14.164 1 97 364 LEU A C 1
ATOM 2934 O O . LEU A 1 364 ? -13.109 -21.844 -14.789 1 97 364 LEU A O 1
ATOM 2938 N N . LEU A 1 365 ? -13.953 -23.359 -13.344 1 98.25 365 LEU A N 1
ATOM 2939 C CA . LEU A 1 365 ? -12.656 -23.984 -13.078 1 98.25 365 LEU A CA 1
ATOM 2940 C C . LEU A 1 365 ? -12.102 -24.641 -14.344 1 98.25 365 LEU A C 1
ATOM 2942 O O . LEU A 1 365 ? -10.898 -24.609 -14.586 1 98.25 365 LEU A O 1
ATOM 2946 N N . THR A 1 366 ? -12.992 -25.203 -15.164 1 97.31 366 THR A N 1
ATOM 2947 C CA . THR A 1 366 ? -12.586 -25.766 -16.453 1 97.31 366 THR A CA 1
ATOM 2948 C C . THR A 1 366 ? -12.055 -24.656 -17.359 1 97.31 366 THR A C 1
ATOM 2950 O O . THR A 1 366 ? -11.031 -24.844 -18.031 1 97.31 366 THR A O 1
ATOM 2953 N N . TYR A 1 367 ? -12.719 -23.578 -17.391 1 95.75 367 TYR A N 1
ATOM 2954 C CA . TYR A 1 367 ? -12.297 -22.438 -18.203 1 95.75 367 TYR A CA 1
ATOM 2955 C C . TYR A 1 367 ? -10.898 -21.969 -17.797 1 95.75 367 TYR A C 1
ATOM 2957 O O . TYR A 1 367 ? -10.039 -21.766 -18.656 1 95.75 367 TYR A O 1
ATOM 2965 N N . MET A 1 368 ? -10.656 -21.797 -16.5 1 96.94 368 MET A N 1
ATOM 2966 C CA . MET A 1 368 ? -9.367 -21.344 -16.016 1 96.94 368 MET A CA 1
ATOM 2967 C C . MET A 1 368 ? -8.266 -22.344 -16.344 1 96.94 368 MET A C 1
ATOM 2969 O O . MET A 1 368 ? -7.16 -21.953 -16.734 1 96.94 368 MET A O 1
ATOM 2973 N N . LEU A 1 369 ? -8.562 -23.625 -16.188 1 97.31 369 LEU A N 1
ATOM 2974 C CA . LEU A 1 369 ? -7.594 -24.672 -16.531 1 97.31 369 LEU A CA 1
ATOM 2975 C C . LEU A 1 369 ? -7.27 -24.656 -18.016 1 97.31 369 LEU A C 1
ATOM 2977 O O . LEU A 1 369 ? -6.102 -24.734 -18.406 1 97.31 369 LEU A O 1
ATOM 2981 N N . ASP A 1 370 ? -8.266 -24.484 -18.859 1 95 370 ASP A N 1
ATOM 2982 C CA . ASP A 1 370 ? -8.086 -24.484 -20.312 1 95 370 ASP A CA 1
ATOM 2983 C C . ASP A 1 370 ? -7.23 -23.297 -20.75 1 95 370 ASP A C 1
ATOM 2985 O O . ASP A 1 370 ? -6.418 -23.406 -21.672 1 95 370 ASP A O 1
ATOM 2989 N N . ARG A 1 371 ? -7.414 -22.188 -20.109 1 93.31 371 ARG A N 1
ATOM 2990 C CA . ARG A 1 371 ? -6.648 -21 -20.438 1 93.31 371 ARG A CA 1
ATOM 2991 C C . ARG A 1 371 ? -5.195 -21.141 -20 1 93.31 371 ARG A C 1
ATOM 2993 O O . ARG A 1 371 ? -4.309 -20.484 -20.562 1 93.31 371 ARG A O 1
ATOM 3000 N N . THR A 1 372 ? -4.945 -21.969 -19 1 94.56 372 THR A N 1
ATOM 3001 C CA . THR A 1 372 ? -3.605 -22.141 -18.453 1 94.56 372 THR A CA 1
ATOM 3002 C C . THR A 1 372 ? -2.85 -23.234 -19.188 1 94.56 372 THR A C 1
ATOM 3004 O O . THR A 1 372 ? -1.644 -23.109 -19.422 1 94.56 372 THR A O 1
ATOM 3007 N N . TYR A 1 373 ? -3.566 -24.297 -19.578 1 95.12 373 TYR A N 1
ATOM 3008 C CA . TYR A 1 373 ? -2.955 -25.469 -20.203 1 95.12 373 TYR A CA 1
ATOM 3009 C C . TYR A 1 373 ? -2.295 -25.094 -21.531 1 95.12 373 TYR A C 1
ATOM 3011 O O . TYR A 1 373 ? -2.951 -24.547 -22.422 1 95.12 373 TYR A O 1
ATOM 3019 N N . LYS A 1 374 ? -0.958 -25.297 -21.641 1 90.5 374 LYS A N 1
ATOM 3020 C CA . LYS A 1 374 ? -0.103 -25.078 -22.797 1 90.5 374 LYS A CA 1
ATOM 3021 C C . LYS A 1 374 ? -0.148 -23.625 -23.266 1 90.5 374 LYS A C 1
ATOM 3023 O O . LYS A 1 374 ? -0.177 -23.344 -24.469 1 90.5 374 LYS A O 1
ATOM 3028 N N . ARG A 1 375 ? -0.246 -22.797 -22.281 1 81.88 375 ARG A N 1
ATOM 3029 C CA . ARG A 1 375 ? -0.194 -21.375 -22.594 1 81.88 375 ARG A CA 1
ATOM 3030 C C . ARG A 1 375 ? 1.166 -20.984 -23.172 1 81.88 375 ARG A C 1
ATOM 3032 O O . ARG A 1 375 ? 2.186 -21.578 -22.812 1 81.88 375 ARG A O 1
ATOM 3039 N N . SER A 1 376 ? 1.183 -20.172 -24.281 1 67.81 376 SER A N 1
ATOM 3040 C CA . SER A 1 376 ? 2.434 -19.75 -24.891 1 67.81 376 SER A CA 1
ATOM 3041 C C . SER A 1 376 ? 2.795 -18.328 -24.5 1 67.81 376 SER A C 1
ATOM 3043 O O . SER A 1 376 ? 3.814 -17.797 -24.938 1 67.81 376 SER A O 1
ATOM 3045 N N . ASN A 1 377 ? 1.831 -17.625 -23.844 1 62.94 377 ASN A N 1
ATOM 3046 C CA . ASN A 1 377 ? 2.133 -16.266 -23.391 1 62.94 377 ASN A CA 1
ATOM 3047 C C . ASN A 1 377 ? 1.53 -16 -22.016 1 62.94 377 ASN A C 1
ATOM 3049 O O . ASN A 1 377 ? 0.569 -16.656 -21.609 1 62.94 377 ASN A O 1
ATOM 3053 N N . MET B 1 1 ? -24.75 25.516 52.438 1 26.03 1 MET B N 1
ATOM 3054 C CA . MET B 1 1 ? -23.5 25.703 51.719 1 26.03 1 MET B CA 1
ATOM 3055 C C . MET B 1 1 ? -23.453 24.797 50.469 1 26.03 1 MET B C 1
ATOM 3057 O O . MET B 1 1 ? -23.359 23.578 50.594 1 26.03 1 MET B O 1
ATOM 3061 N N . SER B 1 2 ? -24.203 25.031 49.438 1 26.48 2 SER B N 1
ATOM 3062 C CA . SER B 1 2 ? -24.625 24.203 48.281 1 26.48 2 SER B CA 1
ATOM 3063 C C . SER B 1 2 ? -23.422 23.797 47.438 1 26.48 2 SER B C 1
ATOM 3065 O O . SER B 1 2 ? -22.656 24.656 47 1 26.48 2 SER B O 1
ATOM 3067 N N . THR B 1 3 ? -22.781 22.688 47.75 1 29.09 3 THR B N 1
ATOM 3068 C CA . THR B 1 3 ? -21.594 22.156 47.094 1 29.09 3 THR B CA 1
ATOM 3069 C C . THR B 1 3 ? -21.797 22.125 45.562 1 29.09 3 THR B C 1
ATOM 3071 O O . THR B 1 3 ? -22.672 21.406 45.094 1 29.09 3 THR B O 1
ATOM 3074 N N . THR B 1 4 ? -21.812 23.25 44.875 1 31.47 4 THR B N 1
ATOM 3075 C CA . THR B 1 4 ? -21.797 23.406 43.438 1 31.47 4 THR B CA 1
ATOM 3076 C C . THR B 1 4 ? -20.891 22.359 42.781 1 31.47 4 THR B C 1
ATOM 3078 O O . THR B 1 4 ? -19.688 22.344 43.031 1 31.47 4 THR B O 1
ATOM 3081 N N . SER B 1 5 ? -21.234 21.125 42.625 1 31.45 5 SER B N 1
ATOM 3082 C CA . SER B 1 5 ? -20.609 19.984 41.938 1 31.45 5 SER B CA 1
ATOM 3083 C C . SER B 1 5 ? -19.922 20.422 40.656 1 31.45 5 SER B C 1
ATOM 3085 O O . SER B 1 5 ? -20.594 20.812 39.688 1 31.45 5 SER B O 1
ATOM 3087 N N . SER B 1 6 ? -18.859 21.297 40.625 1 32.88 6 SER B N 1
ATOM 3088 C CA . SER B 1 6 ? -18.062 21.922 39.562 1 32.88 6 SER B CA 1
ATOM 3089 C C . SER B 1 6 ? -17.75 20.938 38.438 1 32.88 6 SER B C 1
ATOM 3091 O O . SER B 1 6 ? -17.125 19.906 38.688 1 32.88 6 SER B O 1
ATOM 3093 N N . ASN B 1 7 ? -18.656 20.406 37.594 1 37.75 7 ASN B N 1
ATOM 3094 C CA . ASN B 1 7 ? -18.516 19.625 36.375 1 37.75 7 ASN B CA 1
ATOM 3095 C C . ASN B 1 7 ? -17.188 19.891 35.688 1 37.75 7 ASN B C 1
ATOM 3097 O O . ASN B 1 7 ? -17.094 20.781 34.812 1 37.75 7 ASN B O 1
ATOM 3101 N N . GLU B 1 8 ? -16.031 20.078 36.219 1 43.22 8 GLU B N 1
ATOM 3102 C CA . GLU B 1 8 ? -14.672 20.312 35.75 1 43.22 8 GLU B CA 1
ATOM 3103 C C . GLU B 1 8 ? -14.312 19.359 34.594 1 43.22 8 GLU B C 1
ATOM 3105 O O . GLU B 1 8 ? -14.398 18.141 34.75 1 43.22 8 GLU B O 1
ATOM 3110 N N . GLY B 1 9 ? -14.641 19.672 33.281 1 58.31 9 GLY B N 1
ATOM 3111 C CA . GLY B 1 9 ? -14.578 18.984 32 1 58.31 9 GLY B CA 1
ATOM 3112 C C . GLY B 1 9 ? -13.359 18.094 31.875 1 58.31 9 GLY B C 1
ATOM 3113 O O . GLY B 1 9 ? -12.32 18.359 32.469 1 58.31 9 GLY B O 1
ATOM 3114 N N . TYR B 1 10 ? -13.445 16.812 31.75 1 70.19 10 TYR B N 1
ATOM 3115 C CA . TYR B 1 10 ? -12.398 15.82 31.5 1 70.19 10 TYR B CA 1
ATOM 3116 C C . TYR B 1 10 ? -11.398 16.344 30.469 1 70.19 10 TYR B C 1
ATOM 3118 O O . TYR B 1 10 ? -11.781 16.781 29.391 1 70.19 10 TYR B O 1
ATOM 3126 N N . TYR B 1 11 ? -10.164 16.625 30.984 1 81 11 TYR B N 1
ATOM 3127 C CA . TYR B 1 11 ? -9.055 16.906 30.078 1 81 11 TYR B CA 1
ATOM 3128 C C . TYR B 1 11 ? -8.008 15.797 30.141 1 81 11 TYR B C 1
ATOM 3130 O O . TYR B 1 11 ? -7.465 15.516 31.219 1 81 11 TYR B O 1
ATOM 3138 N N . PRO B 1 12 ? -7.82 15.109 29.016 1 88 12 PRO B N 1
ATOM 3139 C CA . PRO B 1 12 ? -6.918 13.953 29.047 1 88 12 PRO B CA 1
ATOM 3140 C C . PRO B 1 12 ? -5.496 14.328 29.453 1 88 12 PRO B C 1
ATOM 3142 O O . PRO B 1 12 ? -5 15.391 29.078 1 88 12 PRO B O 1
ATOM 3145 N N . ASP B 1 13 ? -4.902 13.523 30.297 1 91.38 13 ASP B N 1
ATOM 3146 C CA . ASP B 1 13 ? -3.486 13.625 30.625 1 91.38 13 ASP B CA 1
ATOM 3147 C C . ASP B 1 13 ? -2.619 13 29.547 1 91.38 13 ASP B C 1
ATOM 3149 O O . ASP B 1 13 ? -2.617 11.773 29.375 1 91.38 13 ASP B O 1
ATOM 3153 N N . PRO B 1 14 ? -1.83 13.812 28.906 1 90.25 14 PRO B N 1
ATOM 3154 C CA . PRO B 1 14 ? -1.054 13.289 27.781 1 90.25 14 PRO B CA 1
ATOM 3155 C C . PRO B 1 14 ? -0.117 12.156 28.172 1 90.25 14 PRO B C 1
ATOM 3157 O O . PRO B 1 14 ? 0.085 11.211 27.406 1 90.25 14 PRO B O 1
ATOM 3160 N N . THR B 1 15 ? 0.466 12.234 29.359 1 91.56 15 THR B N 1
ATOM 3161 C CA . THR B 1 15 ? 1.385 11.203 29.828 1 91.56 15 THR B CA 1
ATOM 3162 C C . THR B 1 15 ? 0.649 9.883 30.047 1 91.56 15 THR B C 1
ATOM 3164 O O . THR B 1 15 ? 1.149 8.82 29.672 1 91.56 15 THR B O 1
ATOM 3167 N N . LYS B 1 16 ? -0.484 10.023 30.672 1 94 16 LYS B N 1
ATOM 3168 C CA . LYS B 1 16 ? -1.29 8.828 30.891 1 94 16 LYS B CA 1
ATOM 3169 C C . LYS B 1 16 ? -1.745 8.219 29.578 1 94 16 LYS B C 1
ATOM 3171 O O . LYS B 1 16 ? -1.712 6.996 29.406 1 94 16 LYS B O 1
ATOM 3176 N N . LEU B 1 17 ? -2.166 9.062 28.688 1 94 17 LEU B N 1
ATOM 3177 C CA . LEU B 1 17 ? -2.604 8.586 27.391 1 94 17 LEU B CA 1
ATOM 3178 C C . LEU B 1 17 ? -1.475 7.855 26.672 1 94 17 LEU B C 1
ATOM 3180 O O . LEU B 1 17 ? -1.69 6.789 26.078 1 94 17 LEU B O 1
ATOM 3184 N N . ARG B 1 18 ? -0.31 8.445 26.656 1 94.06 18 ARG B N 1
ATOM 3185 C CA . ARG B 1 18 ? 0.85 7.832 26.016 1 94.06 18 ARG B CA 1
ATOM 3186 C C . ARG B 1 18 ? 1.146 6.461 26.609 1 94.06 18 ARG B C 1
ATOM 3188 O O . ARG B 1 18 ? 1.414 5.504 25.891 1 94.06 18 ARG B O 1
ATOM 3195 N N . ASN B 1 19 ? 1.109 6.398 27.922 1 95.06 19 ASN B N 1
ATOM 3196 C CA . ASN B 1 19 ? 1.356 5.133 28.609 1 95.06 19 ASN B CA 1
ATOM 3197 C C . ASN B 1 19 ? 0.319 4.078 28.234 1 95.06 19 ASN B C 1
ATOM 3199 O O . ASN B 1 19 ? 0.657 2.91 28.031 1 95.06 19 ASN B O 1
ATOM 3203 N N . ASP B 1 20 ? -0.899 4.527 28.219 1 95.75 20 ASP B N 1
ATOM 3204 C CA . ASP B 1 20 ? -1.967 3.604 27.844 1 95.75 20 ASP B CA 1
ATOM 3205 C C . ASP B 1 20 ? -1.765 3.072 26.422 1 95.75 20 ASP B C 1
ATOM 3207 O O . ASP B 1 20 ? -1.972 1.885 26.172 1 95.75 20 ASP B O 1
ATOM 3211 N N . VAL B 1 21 ? -1.39 3.932 25.531 1 96.25 21 VAL B N 1
ATOM 3212 C CA . VAL B 1 21 ? -1.138 3.539 24.141 1 96.25 21 VAL B CA 1
ATOM 3213 C C . VAL B 1 21 ? 0.009 2.531 24.094 1 96.25 21 VAL B C 1
ATOM 3215 O O . VAL B 1 21 ? -0.104 1.484 23.453 1 96.25 21 VAL B O 1
ATOM 3218 N N . ILE B 1 22 ? 1.096 2.816 24.797 1 96 22 ILE B N 1
ATOM 3219 C CA . ILE B 1 22 ? 2.27 1.951 24.812 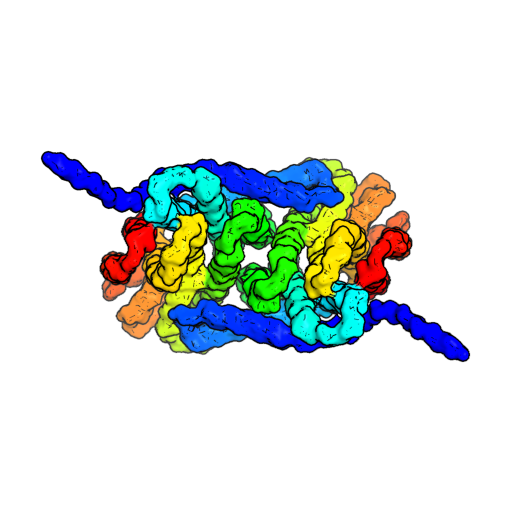1 96 22 ILE B CA 1
ATOM 3220 C C . ILE B 1 22 ? 1.892 0.579 25.375 1 96 22 ILE B C 1
ATOM 3222 O O . ILE B 1 22 ? 2.297 -0.451 24.828 1 96 22 ILE B O 1
ATOM 3226 N N . LYS B 1 23 ? 1.108 0.58 26.375 1 96.38 23 LYS B N 1
ATOM 3227 C CA . LYS B 1 23 ? 0.716 -0.659 27.047 1 96.38 23 LYS B CA 1
ATOM 3228 C C . LYS B 1 23 ? -0.141 -1.528 26.125 1 96.38 23 LYS B C 1
ATOM 3230 O O . LYS B 1 23 ? -0.17 -2.752 26.281 1 96.38 23 LYS B O 1
ATOM 3235 N N . ALA B 1 24 ? -0.787 -0.923 25.188 1 96.69 24 ALA B N 1
ATOM 3236 C CA . ALA B 1 24 ? -1.696 -1.646 24.312 1 96.69 24 ALA B CA 1
ATOM 3237 C C . ALA B 1 24 ? -0.943 -2.277 23.141 1 96.69 24 ALA B C 1
ATOM 3239 O O . ALA B 1 24 ? -1.485 -3.125 22.438 1 96.69 24 ALA B O 1
ATOM 3240 N N . PHE B 1 25 ? 0.342 -1.988 22.938 1 96.94 25 PHE B N 1
ATOM 3241 C CA . PHE B 1 25 ? 1.086 -2.377 21.75 1 96.94 25 PHE B CA 1
ATOM 3242 C C . PHE B 1 25 ? 1.251 -3.891 21.688 1 96.94 25 PHE B C 1
ATOM 3244 O O . PHE B 1 25 ? 1.015 -4.504 20.641 1 96.94 25 PHE B O 1
ATOM 3251 N N . PRO B 1 26 ? 1.58 -4.57 22.828 1 96.81 26 PRO B N 1
ATOM 3252 C CA . PRO B 1 26 ? 1.793 -6.016 22.719 1 96.81 26 PRO B CA 1
ATOM 3253 C C . PRO B 1 26 ? 0.546 -6.762 22.266 1 96.81 26 PRO B C 1
ATOM 3255 O O . PRO B 1 26 ? 0.636 -7.648 21.406 1 96.81 26 PRO B O 1
ATOM 3258 N N . SER B 1 27 ? -0.53 -6.395 22.828 1 96.81 27 SER B N 1
ATOM 3259 C CA . SER B 1 27 ? -1.771 -7.051 22.422 1 96.81 27 SER B CA 1
ATOM 3260 C C . SER B 1 27 ? -2.115 -6.75 20.969 1 96.81 27 SER B C 1
ATOM 3262 O O . SER B 1 27 ? -2.561 -7.633 20.234 1 96.81 27 SER B O 1
ATOM 3264 N N . PHE B 1 28 ? -1.936 -5.547 20.578 1 96.88 28 PHE B N 1
ATOM 3265 C CA . PHE B 1 28 ? -2.133 -5.129 19.203 1 96.88 28 PHE B CA 1
ATOM 3266 C C . PHE B 1 28 ? -1.245 -5.934 18.25 1 96.88 28 PHE B C 1
ATOM 3268 O O . PHE B 1 28 ? -1.73 -6.516 17.281 1 96.88 28 PHE B O 1
ATOM 3275 N N . LYS B 1 29 ? 0.051 -5.984 18.5 1 96.75 29 LYS B N 1
ATOM 3276 C CA . LYS B 1 29 ? 1.015 -6.695 17.672 1 96.75 29 LYS B CA 1
ATOM 3277 C C . LYS B 1 29 ? 0.697 -8.188 17.609 1 96.75 29 LYS B C 1
ATOM 3279 O O . LYS B 1 29 ? 0.782 -8.805 16.547 1 96.75 29 LYS B O 1
ATOM 3284 N N . ASP B 1 30 ? 0.304 -8.742 18.734 1 97.12 30 ASP B N 1
ATOM 3285 C CA . ASP B 1 30 ? -0.049 -10.156 18.781 1 97.12 30 ASP B CA 1
ATOM 3286 C C . ASP B 1 30 ? -1.222 -10.461 17.859 1 97.12 30 ASP B C 1
ATOM 3288 O O . ASP B 1 30 ? -1.236 -11.492 17.188 1 97.12 30 ASP B O 1
ATOM 3292 N N . ASP B 1 31 ? -2.135 -9.562 17.875 1 96.69 31 ASP B N 1
ATOM 3293 C CA . ASP B 1 31 ? -3.301 -9.742 17.016 1 96.69 31 ASP B CA 1
ATOM 3294 C C . ASP B 1 31 ? -2.908 -9.695 15.539 1 96.69 31 ASP B C 1
ATOM 3296 O O . ASP B 1 31 ? -3.41 -10.477 14.727 1 96.69 31 ASP B O 1
ATOM 3300 N N . ILE B 1 32 ? -2.068 -8.797 15.18 1 96.75 32 ILE B N 1
ATOM 3301 C CA . ILE B 1 32 ? -1.599 -8.68 13.805 1 96.75 32 ILE B CA 1
ATOM 3302 C C . ILE B 1 32 ? -0.851 -9.953 13.406 1 96.75 32 ILE B C 1
ATOM 3304 O O . ILE B 1 32 ? -1.087 -10.508 12.328 1 96.75 32 ILE B O 1
ATOM 3308 N N . LEU B 1 33 ? 0.03 -10.43 14.242 1 96.75 33 LEU B N 1
ATOM 3309 C CA . LEU B 1 33 ? 0.839 -11.602 13.953 1 96.75 33 LEU B CA 1
ATOM 3310 C C . LEU B 1 33 ? -0.032 -12.852 13.859 1 96.75 33 LEU B C 1
ATOM 3312 O O . LEU B 1 33 ? 0.258 -13.758 13.07 1 96.75 33 LEU B O 1
ATOM 3316 N N . ALA B 1 34 ? -1.059 -12.891 14.695 1 95.5 34 ALA B N 1
ATOM 3317 C CA . ALA B 1 34 ? -2.006 -14 14.602 1 95.5 34 ALA B CA 1
ATOM 3318 C C . ALA B 1 34 ? -2.697 -14.023 13.242 1 95.5 34 ALA B C 1
ATOM 3320 O O . ALA B 1 34 ? -2.922 -15.094 12.672 1 95.5 34 ALA B O 1
ATOM 3321 N N . ASP B 1 35 ? -3.041 -12.875 12.773 1 93.69 35 ASP B N 1
ATOM 3322 C CA . ASP B 1 35 ? -3.672 -12.773 11.461 1 93.69 35 ASP B CA 1
ATOM 3323 C C . ASP B 1 35 ? -2.73 -13.266 10.359 1 93.69 35 ASP B C 1
ATOM 3325 O O . ASP B 1 35 ? -3.15 -13.977 9.453 1 93.69 35 ASP B O 1
ATOM 3329 N N . ILE B 1 36 ? -1.446 -12.906 10.391 1 92.88 36 ILE B N 1
ATOM 3330 C CA . ILE B 1 36 ? -0.435 -13.352 9.438 1 92.88 36 ILE B CA 1
ATOM 3331 C C . ILE B 1 36 ? -0.301 -14.867 9.508 1 92.88 36 ILE B C 1
ATOM 3333 O O . ILE B 1 36 ? -0.281 -15.547 8.477 1 92.88 36 ILE B O 1
ATOM 3337 N N . ASN B 1 37 ? -0.265 -15.344 10.711 1 93.25 37 ASN B N 1
ATOM 3338 C CA . ASN B 1 37 ? -0.127 -16.781 10.922 1 93.25 37 ASN B CA 1
ATOM 3339 C C . ASN B 1 37 ? -1.289 -17.547 10.297 1 93.25 37 ASN B C 1
ATOM 3341 O O . ASN B 1 37 ? -1.092 -18.625 9.727 1 93.25 37 ASN B O 1
ATOM 3345 N N . ASN B 1 38 ? -2.443 -17.016 10.422 1 91.25 38 ASN B N 1
ATOM 3346 C CA . ASN B 1 38 ? -3.639 -17.656 9.875 1 91.25 38 ASN B CA 1
ATOM 3347 C C . ASN B 1 38 ? -3.586 -17.75 8.352 1 91.25 38 ASN B C 1
ATOM 3349 O O . ASN B 1 38 ? -4.199 -18.641 7.758 1 91.25 38 ASN B O 1
ATOM 3353 N N . ARG B 1 39 ? -2.871 -16.953 7.719 1 90.31 39 ARG B N 1
ATOM 3354 C CA . ARG B 1 39 ? -2.779 -16.922 6.262 1 90.31 39 ARG B CA 1
ATOM 3355 C C . ARG B 1 39 ? -1.738 -17.922 5.762 1 90.31 39 ARG B C 1
ATOM 3357 O O . ARG B 1 39 ? -1.748 -18.297 4.59 1 90.31 39 ARG B O 1
ATOM 3364 N N . LEU B 1 40 ? -0.807 -18.344 6.598 1 90.25 40 LEU B N 1
ATOM 3365 C CA . LEU B 1 40 ? 0.299 -19.219 6.227 1 90.25 40 LEU B CA 1
ATOM 3366 C C . LEU B 1 40 ? -0.091 -20.688 6.391 1 90.25 40 LEU B C 1
ATOM 3368 O O . LEU B 1 40 ? 0.772 -21.547 6.594 1 90.25 40 LEU B O 1
ATOM 3372 N N . THR B 1 41 ? -1.299 -21.125 6.191 1 78.94 41 THR B N 1
ATOM 3373 C CA . THR B 1 41 ? -1.775 -22.469 6.5 1 78.94 41 THR B CA 1
ATOM 3374 C C . THR B 1 41 ? -1.599 -23.391 5.301 1 78.94 41 THR B C 1
ATOM 3376 O O . THR B 1 41 ? -1.771 -24.609 5.418 1 78.94 41 THR B O 1
ATOM 3379 N N . VAL B 1 42 ? -1.297 -23.094 4.207 1 71.75 42 VAL B N 1
ATOM 3380 C CA . VAL B 1 42 ? -1.376 -23.969 3.041 1 71.75 42 VAL B CA 1
ATOM 3381 C C . VAL B 1 42 ? -0.085 -24.766 2.912 1 71.75 42 VAL B C 1
ATOM 3383 O O . VAL B 1 42 ? -0.116 -25.953 2.553 1 71.75 42 VAL B O 1
ATOM 3386 N N . SER B 1 43 ? 1.049 -24.312 3.193 1 64.94 43 SER B N 1
ATOM 3387 C CA . SER B 1 43 ? 2.15 -25.203 2.844 1 64.94 43 SER B CA 1
ATOM 3388 C C . SER B 1 43 ? 3.441 -24.781 3.539 1 64.94 43 SER B C 1
ATOM 3390 O O . SER B 1 43 ? 4.52 -25.281 3.211 1 64.94 43 SER B O 1
ATOM 3392 N N . SER B 1 44 ? 3.262 -24.203 4.535 1 72.88 44 SER B N 1
ATOM 3393 C CA . SER B 1 44 ? 4.531 -23.766 5.113 1 72.88 44 SER B CA 1
ATOM 3394 C C . SER B 1 44 ? 4.898 -24.609 6.332 1 72.88 44 SER B C 1
ATOM 3396 O O . SER B 1 44 ? 4.023 -24.984 7.117 1 72.88 44 SER B O 1
ATOM 3398 N N . SER B 1 45 ? 6.098 -25.078 6.281 1 82.25 45 SER B N 1
ATOM 3399 C CA . SER B 1 45 ? 6.613 -25.719 7.484 1 82.25 45 SER B CA 1
ATOM 3400 C C . SER B 1 45 ? 6.586 -24.766 8.672 1 82.25 45 SER B C 1
ATOM 3402 O O . SER B 1 45 ? 6.508 -23.562 8.5 1 82.25 45 SER B O 1
ATOM 3404 N N . ASN B 1 46 ? 6.664 -25.406 9.805 1 86 46 ASN B N 1
ATOM 3405 C CA . ASN B 1 46 ? 6.715 -24.594 11.016 1 86 46 ASN B CA 1
ATOM 3406 C C . ASN B 1 46 ? 7.93 -23.672 11.023 1 86 46 ASN B C 1
ATOM 3408 O O . ASN B 1 46 ? 7.844 -22.516 11.477 1 86 46 ASN B O 1
ATOM 3412 N N . THR B 1 47 ? 8.961 -24.234 10.453 1 86.62 47 THR B N 1
ATOM 3413 C CA . THR B 1 47 ? 10.188 -23.453 10.43 1 86.62 47 THR B CA 1
ATOM 3414 C C . THR B 1 47 ? 10.039 -22.234 9.516 1 86.62 47 THR B C 1
ATOM 3416 O O . THR B 1 47 ? 10.414 -21.125 9.883 1 86.62 47 THR B O 1
ATOM 3419 N N . LEU B 1 48 ? 9.57 -22.5 8.352 1 88.81 48 LEU B N 1
ATOM 3420 C CA . LEU B 1 48 ? 9.375 -21.391 7.414 1 88.81 48 LEU B CA 1
ATOM 3421 C C . LEU B 1 48 ? 8.336 -20.406 7.945 1 88.81 48 LEU B C 1
ATOM 3423 O O . LEU B 1 48 ? 8.531 -19.188 7.863 1 88.81 48 LEU B O 1
ATOM 3427 N N . ARG B 1 49 ? 7.27 -20.953 8.539 1 92.19 49 ARG B N 1
ATOM 3428 C CA . ARG B 1 49 ? 6.223 -20.125 9.133 1 92.19 49 ARG B CA 1
ATOM 3429 C C . ARG B 1 49 ? 6.789 -19.234 10.234 1 92.19 49 ARG B C 1
ATOM 3431 O O . ARG B 1 49 ? 6.535 -18.031 10.258 1 92.19 49 ARG B O 1
ATOM 3438 N N . ASP B 1 50 ? 7.562 -19.828 11.094 1 92.75 50 ASP B N 1
ATOM 3439 C CA . ASP B 1 50 ? 8.148 -19.094 12.211 1 92.75 50 ASP B CA 1
ATOM 3440 C C . ASP B 1 50 ? 9.086 -18 11.703 1 92.75 50 ASP B C 1
ATOM 3442 O O . ASP B 1 50 ? 9.133 -16.906 12.273 1 92.75 50 ASP B O 1
ATOM 3446 N N . SER B 1 51 ? 9.852 -18.328 10.664 1 92.44 51 SER B N 1
ATOM 3447 C CA . SER B 1 51 ? 10.766 -17.344 10.109 1 92.44 51 SER B CA 1
ATOM 3448 C C . SER B 1 51 ? 10.016 -16.141 9.555 1 92.44 51 SER B C 1
ATOM 3450 O O . SER B 1 51 ? 10.461 -14.992 9.711 1 92.44 51 SER B O 1
ATOM 3452 N N . ILE B 1 52 ? 8.898 -16.359 8.93 1 93.81 52 ILE B N 1
ATOM 3453 C CA . ILE B 1 52 ? 8.078 -15.289 8.375 1 93.81 52 ILE B CA 1
ATOM 3454 C C . ILE B 1 52 ? 7.484 -14.453 9.5 1 93.81 52 ILE B C 1
ATOM 3456 O O . ILE B 1 52 ? 7.59 -13.219 9.484 1 93.81 52 ILE B O 1
ATOM 3460 N N . ILE B 1 53 ? 6.934 -15.109 10.523 1 95.69 53 ILE B N 1
ATOM 3461 C CA . ILE B 1 53 ? 6.289 -14.438 11.648 1 95.69 53 ILE B CA 1
ATOM 3462 C C . ILE B 1 53 ? 7.32 -13.609 12.414 1 95.69 53 ILE B C 1
ATOM 3464 O O . ILE B 1 53 ? 7.062 -12.461 12.766 1 95.69 53 ILE B O 1
ATOM 3468 N N . ASN B 1 54 ? 8.484 -14.195 12.625 1 96.56 54 ASN B N 1
ATOM 3469 C CA . ASN B 1 54 ? 9.539 -13.5 13.352 1 96.56 54 ASN B CA 1
ATOM 3470 C C . ASN B 1 54 ? 10.023 -12.266 12.594 1 96.56 54 ASN B C 1
ATOM 3472 O O . ASN B 1 54 ? 10.336 -11.242 13.203 1 96.56 54 ASN B O 1
ATOM 3476 N N . TYR B 1 55 ? 10.102 -12.414 11.328 1 96.62 55 TYR B N 1
ATOM 3477 C CA . TYR B 1 55 ? 10.539 -11.281 10.516 1 96.62 55 TYR B CA 1
ATOM 3478 C C . TYR B 1 55 ? 9.57 -10.109 10.641 1 96.62 55 TYR B C 1
ATOM 3480 O O . TYR B 1 55 ? 9.977 -8.977 10.898 1 96.62 55 TYR B O 1
ATOM 3488 N N . PHE B 1 56 ? 8.305 -10.375 10.477 1 97.12 56 PHE B N 1
ATOM 3489 C CA . PHE B 1 56 ? 7.332 -9.297 10.492 1 97.12 56 PHE B CA 1
ATOM 3490 C C . PHE B 1 56 ? 7.129 -8.766 11.906 1 97.12 56 PHE B C 1
ATOM 3492 O O . PHE B 1 56 ? 6.828 -7.586 12.094 1 97.12 56 PHE B O 1
ATOM 3499 N N . ASP B 1 57 ? 7.332 -9.648 12.906 1 97.44 57 ASP B N 1
ATOM 3500 C CA . ASP B 1 57 ? 7.371 -9.172 14.289 1 97.44 57 ASP B CA 1
ATOM 3501 C C . ASP B 1 57 ? 8.461 -8.117 14.469 1 97.44 57 ASP B C 1
ATOM 3503 O O . ASP B 1 57 ? 8.203 -7.039 15.016 1 97.44 57 ASP B O 1
ATOM 3507 N N . THR B 1 58 ? 9.633 -8.414 13.961 1 96.94 58 THR B N 1
ATOM 3508 C CA . THR B 1 58 ? 10.773 -7.508 14.055 1 96.94 58 THR B CA 1
ATOM 3509 C C . THR B 1 58 ? 10.523 -6.227 13.266 1 96.94 58 THR B C 1
ATOM 3511 O O . THR B 1 58 ? 10.852 -5.133 13.719 1 96.94 58 THR B O 1
ATOM 3514 N N . CYS B 1 59 ? 9.93 -6.383 12.117 1 96.88 59 CYS B N 1
ATOM 3515 C CA . CYS B 1 59 ? 9.625 -5.234 11.266 1 96.88 59 CYS B CA 1
ATOM 3516 C C . CYS B 1 59 ? 8.68 -4.273 11.977 1 96.88 59 CYS B C 1
ATOM 3518 O O . CYS B 1 59 ? 8.953 -3.074 12.055 1 96.88 59 CYS B O 1
ATOM 3520 N N . ILE B 1 60 ? 7.582 -4.828 12.57 1 96.94 60 ILE B N 1
ATOM 3521 C CA . ILE B 1 60 ? 6.574 -4.012 13.242 1 96.94 60 ILE B CA 1
ATOM 3522 C C . ILE B 1 60 ? 7.176 -3.367 14.484 1 96.94 60 ILE B C 1
ATOM 3524 O O . ILE B 1 60 ? 6.969 -2.178 14.742 1 96.94 60 ILE B O 1
ATOM 3528 N N . GLU B 1 61 ? 7.961 -4.094 15.203 1 95.62 61 GLU B N 1
ATOM 3529 C CA . GLU B 1 61 ? 8.602 -3.562 16.406 1 95.62 61 GLU B CA 1
ATOM 3530 C C . GLU B 1 61 ? 9.555 -2.422 16.062 1 95.62 61 GLU B C 1
ATOM 3532 O O . GLU B 1 61 ? 9.539 -1.378 16.719 1 95.62 61 GLU B O 1
ATOM 3537 N N . TYR B 1 62 ? 10.336 -2.588 15.07 1 95.25 62 TYR B N 1
ATOM 3538 C CA . TYR B 1 62 ? 11.383 -1.635 14.719 1 95.25 62 TYR B CA 1
ATOM 3539 C C . TYR B 1 62 ? 10.789 -0.361 14.133 1 95.25 62 TYR B C 1
ATOM 3541 O O . TYR B 1 62 ? 11.242 0.743 14.43 1 95.25 62 TYR B O 1
ATOM 3549 N N . THR B 1 63 ? 9.758 -0.546 13.305 1 95.38 63 THR B N 1
ATOM 3550 C CA . THR B 1 63 ? 9.273 0.586 12.523 1 95.38 63 THR B CA 1
ATOM 3551 C C . THR B 1 63 ? 8.164 1.327 13.258 1 95.38 63 THR B C 1
ATOM 3553 O O . THR B 1 63 ? 7.871 2.482 12.945 1 95.38 63 THR B O 1
ATOM 3556 N N . THR B 1 64 ? 7.492 0.684 14.266 1 93.44 64 THR B N 1
ATOM 3557 C CA . THR B 1 64 ? 6.262 1.26 14.797 1 93.44 64 THR B CA 1
ATOM 3558 C C . THR B 1 64 ? 6.391 1.518 16.297 1 93.44 64 THR B C 1
ATOM 3560 O O . THR B 1 64 ? 6.051 2.602 16.781 1 93.44 64 THR B O 1
ATOM 3563 N N . LYS B 1 65 ? 6.824 0.555 17.109 1 83.75 65 LYS B N 1
ATOM 3564 C CA . LYS B 1 65 ? 6.812 0.645 18.562 1 83.75 65 LYS B CA 1
ATOM 3565 C C . LYS B 1 65 ? 7.672 1.811 19.047 1 83.75 65 LYS B C 1
ATOM 3567 O O . LYS B 1 65 ? 7.219 2.635 19.844 1 83.75 65 LYS B O 1
ATOM 3572 N N . ASP B 1 66 ? 9.047 1.635 18.766 1 65.62 66 ASP B N 1
ATOM 3573 C CA . ASP B 1 66 ? 10.016 2.457 19.484 1 65.62 66 ASP B CA 1
ATOM 3574 C C . ASP B 1 66 ? 10.172 3.824 18.828 1 65.62 66 ASP B C 1
ATOM 3576 O O . ASP B 1 66 ? 11.133 4.547 19.094 1 65.62 66 ASP B O 1
ATOM 3580 N N . GLY B 1 67 ? 9.102 4.125 17.984 1 60.78 67 GLY B N 1
ATOM 3581 C CA . GLY B 1 67 ? 9.555 5.277 17.219 1 60.78 67 GLY B CA 1
ATOM 3582 C C . GLY B 1 67 ? 8.57 6.434 17.266 1 60.78 67 GLY B C 1
ATOM 3583 O O . GLY B 1 67 ? 7.367 6.23 17.422 1 60.78 67 GLY B O 1
ATOM 3584 N N . GLY B 1 68 ? 8.812 7.406 18.188 1 65 68 GLY B N 1
ATOM 3585 C CA . GLY B 1 68 ? 8.195 8.711 17.984 1 65 68 GLY B CA 1
ATOM 3586 C C . GLY B 1 68 ? 7.41 9.195 19.188 1 65 68 GLY B C 1
ATOM 3587 O O . GLY B 1 68 ? 7.426 8.555 20.25 1 65 68 GLY B O 1
ATOM 3588 N N . LYS B 1 69 ? 6.852 10.172 19.172 1 73.62 69 LYS B N 1
ATOM 3589 C CA . LYS B 1 69 ? 6.152 10.898 20.234 1 73.62 69 LYS B CA 1
ATOM 3590 C C . LYS B 1 69 ? 4.715 10.406 20.375 1 73.62 69 LYS B C 1
ATOM 3592 O O . LYS B 1 69 ? 4.043 10.711 21.359 1 73.62 69 LYS B O 1
ATOM 3597 N N . LEU B 1 70 ? 4.234 9.508 19.469 1 90.38 70 LEU B N 1
ATOM 3598 C CA . LEU B 1 70 ? 2.916 8.883 19.453 1 90.38 70 LEU B CA 1
ATOM 3599 C C . LEU B 1 70 ? 1.813 9.93 19.531 1 90.38 70 LEU B C 1
ATOM 3601 O O . LEU B 1 70 ? 0.795 9.727 20.188 1 90.38 70 LEU B O 1
ATOM 3605 N N . ASN B 1 71 ? 2.066 11.102 18.953 1 89.75 71 ASN B N 1
ATOM 3606 C CA . ASN B 1 71 ? 1.083 12.18 18.984 1 89.75 71 ASN B CA 1
ATOM 3607 C C . ASN B 1 71 ? -0.201 11.781 18.266 1 89.75 71 ASN B C 1
ATOM 3609 O O . ASN B 1 71 ? -1.299 12.125 18.703 1 89.75 71 ASN B O 1
ATOM 3613 N N . ARG B 1 72 ? -0.109 11.07 17.203 1 95.31 72 ARG B N 1
ATOM 3614 C CA . ARG B 1 72 ? -1.285 10.664 16.438 1 95.31 72 ARG B CA 1
ATOM 3615 C C . ARG B 1 72 ? -2.127 9.664 17.219 1 95.31 72 ARG B C 1
ATOM 3617 O O . ARG B 1 72 ? -3.336 9.852 17.375 1 95.31 72 ARG B O 1
ATOM 3624 N N . ALA B 1 73 ? -1.446 8.695 17.75 1 96.56 73 ALA B N 1
ATOM 3625 C CA . ALA B 1 73 ? -2.146 7.676 18.531 1 96.56 73 ALA B CA 1
ATOM 3626 C C . ALA B 1 73 ? -2.82 8.289 19.75 1 96.56 73 ALA B C 1
ATOM 3628 O O . ALA B 1 73 ? -3.986 8 20.047 1 96.56 73 ALA B O 1
ATOM 3629 N N . THR B 1 74 ? -2.104 9.133 20.484 1 95.81 74 THR B N 1
ATOM 3630 C CA . THR B 1 74 ? -2.641 9.727 21.703 1 95.81 74 THR B CA 1
ATOM 3631 C C . THR B 1 74 ? -3.799 10.672 21.375 1 95.81 74 THR B C 1
ATOM 3633 O O . THR B 1 74 ? -4.75 10.781 22.156 1 95.81 74 THR B O 1
ATOM 3636 N N . SER B 1 75 ? -3.727 11.328 20.266 1 96.94 75 SER B N 1
ATOM 3637 C CA . SER B 1 75 ? -4.82 12.203 19.859 1 96.94 75 SER B CA 1
ATOM 3638 C C . SER B 1 75 ? -6.094 11.414 19.578 1 96.94 75 SER B C 1
ATOM 3640 O O . SER B 1 75 ? -7.191 11.867 19.906 1 96.94 75 SER B O 1
ATOM 3642 N N . LEU B 1 76 ? -5.969 10.266 18.953 1 98.12 76 LEU B N 1
ATOM 3643 C CA . LEU B 1 76 ? -7.137 9.422 18.703 1 98.12 76 LEU B CA 1
ATOM 3644 C C . LEU B 1 76 ? -7.777 8.977 20 1 98.12 76 LEU B C 1
ATOM 3646 O O . LEU B 1 76 ? -9 9.07 20.172 1 98.12 76 LEU B O 1
ATOM 3650 N N . VAL B 1 77 ? -6.941 8.523 20.953 1 97.31 77 VAL B N 1
ATOM 3651 C CA . VAL B 1 77 ? -7.469 8.047 22.219 1 97.31 77 VAL B CA 1
ATOM 3652 C C . VAL B 1 77 ? -8.07 9.211 23 1 97.31 77 VAL B C 1
ATOM 3654 O O . VAL B 1 77 ? -9.086 9.055 23.688 1 97.31 77 VAL B O 1
ATOM 3657 N N . ALA B 1 78 ? -7.418 10.383 22.938 1 97.19 78 ALA B N 1
ATOM 3658 C CA . ALA B 1 78 ? -7.977 11.586 23.562 1 97.19 78 ALA B CA 1
ATOM 3659 C C . ALA B 1 78 ? -9.367 11.891 23.031 1 97.19 78 ALA B C 1
ATOM 3661 O O . ALA B 1 78 ? -10.289 12.195 23.781 1 97.19 78 ALA B O 1
ATOM 3662 N N . ALA B 1 79 ? -9.492 11.828 21.703 1 97.44 79 ALA B N 1
ATOM 3663 C CA . ALA B 1 79 ? -10.797 12.055 21.078 1 97.44 79 ALA B CA 1
ATOM 3664 C C . ALA B 1 79 ? -11.844 11.102 21.641 1 97.44 79 ALA B C 1
ATOM 3666 O O . ALA B 1 79 ? -12.938 11.523 22.016 1 97.44 79 ALA B O 1
ATOM 3667 N N . TYR B 1 80 ? -11.5 9.828 21.688 1 96.5 80 TYR B N 1
ATOM 3668 C CA . TYR B 1 80 ? -12.414 8.828 22.234 1 96.5 80 TYR B CA 1
ATOM 3669 C C . TYR B 1 80 ? -12.766 9.148 23.688 1 96.5 80 TYR B C 1
ATOM 3671 O O . TYR B 1 80 ? -13.945 9.195 24.047 1 96.5 80 TYR B O 1
ATOM 3679 N N . ASP B 1 81 ? -11.734 9.359 24.5 1 94.69 81 ASP B N 1
ATOM 3680 C CA . ASP B 1 81 ? -11.93 9.562 25.938 1 94.69 81 ASP B CA 1
ATOM 3681 C C . ASP B 1 81 ? -12.766 10.812 26.203 1 94.69 81 ASP B C 1
ATOM 3683 O O . ASP B 1 81 ? -13.68 10.781 27.031 1 94.69 81 ASP B O 1
ATOM 3687 N N . ILE B 1 82 ? -12.492 11.883 25.562 1 95.06 82 ILE B N 1
ATOM 3688 C CA . ILE B 1 82 ? -13.188 13.148 25.75 1 95.06 82 ILE B CA 1
ATOM 3689 C C . ILE B 1 82 ? -14.664 12.984 25.375 1 95.06 82 ILE B C 1
ATOM 3691 O O . ILE B 1 82 ? -15.547 13.359 26.141 1 95.06 82 ILE B O 1
ATOM 3695 N N . LEU B 1 83 ? -14.906 12.367 24.25 1 94.06 83 LEU B N 1
ATOM 3696 C CA . LEU B 1 83 ? -16.266 12.273 23.734 1 94.06 83 LEU B CA 1
ATOM 3697 C C . LEU B 1 83 ? -17.062 11.203 24.469 1 94.06 83 LEU B C 1
ATOM 3699 O O . LEU B 1 83 ? -18.281 11.328 24.625 1 94.06 83 LEU B O 1
ATOM 3703 N N . HIS B 1 84 ? -16.328 10.148 24.812 1 88.5 84 HIS B N 1
ATOM 3704 C CA . HIS B 1 84 ? -17 9.117 25.594 1 88.5 84 HIS B CA 1
ATOM 3705 C C . HIS B 1 84 ? -17.422 9.664 26.953 1 88.5 84 HIS B C 1
ATOM 3707 O O . HIS B 1 84 ? -18.516 9.352 27.438 1 88.5 84 HIS B O 1
ATOM 3713 N N . HIS B 1 85 ? -16.594 10.336 27.625 1 82.19 85 HIS B N 1
ATOM 3714 C CA . HIS B 1 85 ? -16.906 10.938 28.906 1 82.19 85 HIS B CA 1
ATOM 3715 C C . HIS B 1 85 ? -18.047 11.953 28.781 1 82.19 85 HIS B C 1
ATOM 3717 O O . HIS B 1 85 ? -18.844 12.109 29.703 1 82.19 85 HIS B O 1
ATOM 3723 N N . HIS B 1 86 ? -18.062 12.609 27.797 1 75.25 86 HIS B N 1
ATOM 3724 C CA . HIS B 1 86 ? -19.109 13.609 27.562 1 75.25 86 HIS B CA 1
ATOM 3725 C C . HIS B 1 86 ? -20.469 12.945 27.359 1 75.25 86 HIS B C 1
ATOM 3727 O O . HIS B 1 86 ? -21.5 13.516 27.734 1 75.25 86 HIS B O 1
ATOM 3733 N N . HIS B 1 87 ? -20.469 11.828 26.781 1 69.75 87 HIS B N 1
ATOM 3734 C CA . HIS B 1 87 ? -21.719 11.195 26.406 1 69.75 87 HIS B CA 1
ATOM 3735 C C . HIS B 1 87 ? -22.172 10.188 27.453 1 69.75 87 HIS B C 1
ATOM 3737 O O . HIS B 1 87 ? -23.359 9.867 27.562 1 69.75 87 HIS B O 1
ATOM 3743 N N . HIS B 1 88 ? -21.219 9.508 28 1 66.44 88 HIS B N 1
ATOM 3744 C CA . HIS B 1 88 ? -21.609 8.438 28.906 1 66.44 88 HIS B CA 1
ATOM 3745 C C . HIS B 1 88 ? -21.219 8.758 30.344 1 66.44 88 HIS B C 1
ATOM 3747 O O . HIS B 1 88 ? -20.203 9.406 30.578 1 66.44 88 HIS B O 1
ATOM 3753 N N . ASP B 1 89 ? -22.188 8.844 31.203 1 57.16 89 ASP B N 1
ATOM 3754 C CA . ASP B 1 89 ? -21.922 9.008 32.625 1 57.16 89 ASP B CA 1
ATOM 3755 C C . ASP B 1 89 ? -21.109 7.836 33.188 1 57.16 89 ASP B C 1
ATOM 3757 O O . ASP B 1 89 ? -20.531 7.926 34.25 1 57.16 89 ASP B O 1
ATOM 3761 N N . ASP B 1 90 ? -21.266 6.637 32.5 1 53.94 90 ASP B N 1
ATOM 3762 C CA . ASP B 1 90 ? -20.641 5.473 33.125 1 53.94 90 ASP B CA 1
ATOM 3763 C C . ASP B 1 90 ? -19.281 5.184 32.5 1 53.94 90 ASP B C 1
ATOM 3765 O O . ASP B 1 90 ? -19.031 5.508 31.328 1 53.94 90 ASP B O 1
ATOM 3769 N N . ASP B 1 91 ? -18.344 4.98 33.344 1 49.75 91 ASP B N 1
ATOM 3770 C CA . ASP B 1 91 ? -16.969 4.621 33.062 1 49.75 91 ASP B CA 1
ATOM 3771 C C . ASP B 1 91 ? -16.891 3.277 32.312 1 49.75 91 ASP B C 1
ATOM 3773 O O . ASP B 1 91 ? -15.836 2.637 32.312 1 49.75 91 ASP B O 1
ATOM 3777 N N . GLN B 1 92 ? -18.125 2.514 31.984 1 50.66 92 GLN B N 1
ATOM 3778 C CA . GLN B 1 92 ? -18.016 1.146 31.5 1 50.66 92 GLN B CA 1
ATOM 3779 C C . GLN B 1 92 ? -17.422 1.113 30.094 1 50.66 92 GLN B C 1
ATOM 3781 O O . GLN B 1 92 ? -18.109 1.351 29.109 1 50.66 92 GLN B O 1
ATOM 3786 N N . HIS B 1 93 ? -16.156 1.558 29.938 1 57.03 93 HIS B N 1
ATOM 3787 C CA . HIS B 1 93 ? -15.344 1.96 28.781 1 57.03 93 HIS B CA 1
ATOM 3788 C C . HIS B 1 93 ? -14.547 0.782 28.234 1 57.03 93 HIS B C 1
ATOM 3790 O O . HIS B 1 93 ? -13.93 0.888 27.172 1 57.03 93 HIS B O 1
ATOM 3796 N N . ASP B 1 94 ? -14.898 -0.589 28.656 1 73 94 ASP B N 1
ATOM 3797 C CA . ASP B 1 94 ? -13.648 -1.344 28.641 1 73 94 ASP B CA 1
ATOM 3798 C C . ASP B 1 94 ? -13.391 -1.94 27.25 1 73 94 ASP B C 1
ATOM 3800 O O . ASP B 1 94 ? -12.359 -1.672 26.641 1 73 94 ASP B O 1
ATOM 3804 N N . ASP B 1 95 ? -14.406 -2.432 26.609 1 85.25 95 ASP B N 1
ATOM 3805 C CA . ASP B 1 95 ? -14.133 -3.107 25.344 1 85.25 95 ASP B CA 1
ATOM 3806 C C . ASP B 1 95 ? -13.977 -2.102 24.203 1 85.25 95 ASP B C 1
ATOM 3808 O O . ASP B 1 95 ? -13.086 -2.236 23.359 1 85.25 95 ASP B O 1
ATOM 3812 N N . ASP B 1 96 ? -14.672 -1.007 24.406 1 92 96 ASP B N 1
ATOM 3813 C CA . ASP B 1 96 ? -14.648 -0.004 23.344 1 92 96 ASP B CA 1
ATOM 3814 C C . ASP B 1 96 ? -13.367 0.826 23.406 1 92 96 ASP B C 1
ATOM 3816 O O . ASP B 1 96 ? -12.836 1.237 22.359 1 92 96 ASP B O 1
ATOM 3820 N N . ARG B 1 97 ? -12.914 1.073 24.594 1 95 97 ARG B N 1
ATOM 3821 C CA . ARG B 1 97 ? -11.664 1.819 24.688 1 95 97 ARG B CA 1
ATOM 3822 C C . ARG B 1 97 ? -10.492 0.992 24.188 1 95 97 ARG B C 1
ATOM 3824 O O . ARG B 1 97 ? -9.555 1.534 23.594 1 95 97 ARG B O 1
ATOM 3831 N N . ASP B 1 98 ? -10.562 -0.337 24.438 1 96.25 98 ASP B N 1
ATOM 3832 C CA . ASP B 1 98 ? -9.539 -1.221 23.875 1 96.25 98 ASP B CA 1
ATOM 3833 C C . ASP B 1 98 ? -9.516 -1.131 22.359 1 96.25 98 ASP B C 1
ATOM 3835 O O . ASP B 1 98 ? -8.445 -1.112 21.75 1 96.25 98 ASP B O 1
ATOM 3839 N N . ILE B 1 99 ? -10.664 -1.081 21.781 1 97.06 99 ILE B N 1
ATOM 3840 C CA . ILE B 1 99 ? -10.758 -0.924 20.328 1 97.06 99 ILE B CA 1
ATOM 3841 C C . ILE B 1 99 ? -10.117 0.401 19.922 1 97.06 99 ILE B C 1
ATOM 3843 O O . ILE B 1 99 ? -9.359 0.454 18.938 1 97.06 99 ILE B O 1
ATOM 3847 N N . ALA B 1 100 ? -10.398 1.482 20.688 1 97.75 100 ALA B N 1
ATOM 3848 C CA . ALA B 1 100 ? -9.82 2.789 20.375 1 97.75 100 ALA B CA 1
ATOM 3849 C C . ALA B 1 100 ? -8.297 2.75 20.469 1 97.75 100 ALA B C 1
ATOM 3851 O O . ALA B 1 100 ? -7.605 3.324 19.609 1 97.75 100 ALA B O 1
ATOM 3852 N N . LEU B 1 101 ? -7.797 2.08 21.438 1 97.75 101 LEU B N 1
ATOM 3853 C CA . LEU B 1 101 ? -6.355 1.943 21.609 1 97.75 101 LEU B CA 1
ATOM 3854 C C . LEU B 1 101 ? -5.742 1.176 20.453 1 97.75 101 LEU B C 1
ATOM 3856 O O . LEU B 1 101 ? -4.676 1.545 19.953 1 97.75 101 LEU B O 1
ATOM 3860 N N . LYS B 1 102 ? -6.379 0.174 20.016 1 98.12 102 LYS B N 1
ATOM 3861 C CA . LYS B 1 102 ? -5.879 -0.624 18.891 1 98.12 102 LYS B CA 1
ATOM 3862 C C . LYS B 1 102 ? -5.992 0.143 17.578 1 98.12 102 LYS B C 1
ATOM 3864 O O . LYS B 1 102 ? -5.113 0.042 16.719 1 98.12 102 LYS B O 1
ATOM 3869 N N . LEU B 1 103 ? -7.102 0.915 17.438 1 98.56 103 LEU B N 1
ATOM 3870 C CA . LEU B 1 103 ? -7.207 1.798 16.281 1 98.56 103 LEU B CA 1
ATOM 3871 C C . LEU B 1 103 ? -6.082 2.826 16.266 1 98.56 103 LEU B C 1
ATOM 3873 O O . LEU B 1 103 ? -5.582 3.197 15.211 1 98.56 103 LEU B O 1
ATOM 3877 N N . ALA B 1 104 ? -5.719 3.307 17.453 1 97.94 104 ALA B N 1
ATOM 3878 C CA . ALA B 1 104 ? -4.602 4.238 17.578 1 97.94 104 ALA B CA 1
ATOM 3879 C C . ALA B 1 104 ? -3.318 3.635 17.016 1 97.94 104 ALA B C 1
ATOM 3881 O O . ALA B 1 104 ? -2.545 4.32 16.344 1 97.94 104 ALA B O 1
ATOM 3882 N N . TRP B 1 105 ? -3.123 2.391 17.234 1 97.81 105 TRP B N 1
ATOM 3883 C CA . TRP B 1 105 ? -1.926 1.733 16.719 1 97.81 105 TRP B CA 1
ATOM 3884 C C . TRP B 1 105 ? -2.039 1.492 15.219 1 97.81 105 TRP B C 1
ATOM 3886 O O . TRP B 1 105 ? -1.03 1.454 14.508 1 97.81 105 TRP B O 1
ATOM 3896 N N . CYS B 1 106 ? -3.26 1.337 14.688 1 98.19 106 CYS B N 1
ATOM 3897 C CA . CYS B 1 106 ? -3.426 1.309 13.242 1 98.19 106 CYS B CA 1
ATOM 3898 C C . CYS B 1 106 ? -2.955 2.615 12.609 1 98.19 106 CYS B C 1
ATOM 3900 O O . CYS B 1 106 ? -2.357 2.609 11.531 1 98.19 106 CYS B O 1
ATOM 3902 N N . VAL B 1 107 ? -3.213 3.729 13.297 1 97.94 107 VAL B N 1
ATOM 3903 C CA . VAL B 1 107 ? -2.748 5.031 12.828 1 97.94 107 VAL B CA 1
ATOM 3904 C C . VAL B 1 107 ? -1.222 5.062 12.82 1 97.94 107 VAL B C 1
ATOM 3906 O O . VAL B 1 107 ? -0.607 5.578 11.883 1 97.94 107 VAL B O 1
ATOM 3909 N N . GLU B 1 108 ? -0.635 4.492 13.852 1 97.44 108 GLU B N 1
ATOM 3910 C CA . GLU B 1 108 ? 0.822 4.453 13.922 1 97.44 108 GLU B CA 1
ATOM 3911 C C . GLU B 1 108 ? 1.407 3.539 12.852 1 97.44 108 GLU B C 1
ATOM 3913 O O . GLU B 1 108 ? 2.484 3.809 12.32 1 97.44 108 GLU B O 1
ATOM 3918 N N . ILE B 1 109 ? 0.762 2.438 12.531 1 97.5 109 ILE B N 1
ATOM 3919 C CA . ILE B 1 109 ? 1.208 1.552 11.461 1 97.5 109 ILE B CA 1
ATOM 3920 C C . ILE B 1 109 ? 1.14 2.283 10.125 1 97.5 109 I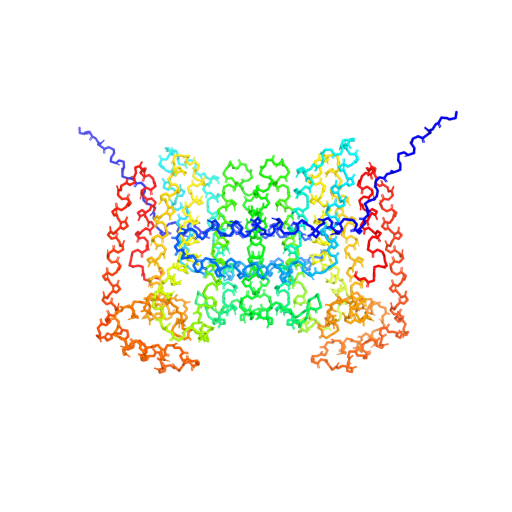LE B C 1
ATOM 3922 O O . ILE B 1 109 ? 2.027 2.135 9.281 1 97.5 109 ILE B O 1
ATOM 3926 N N . LEU B 1 110 ? 0.067 3.039 9.93 1 98.06 110 LEU B N 1
ATOM 3927 C CA . LEU B 1 110 ? -0.045 3.828 8.711 1 98.06 110 LEU B CA 1
ATOM 3928 C C . LEU B 1 110 ? 1.126 4.797 8.578 1 98.06 110 LEU B C 1
ATOM 3930 O O . LEU B 1 110 ? 1.699 4.941 7.496 1 98.06 110 LEU B O 1
ATOM 3934 N N . GLN B 1 111 ? 1.449 5.457 9.633 1 96.69 111 GLN B N 1
ATOM 3935 C CA . GLN B 1 111 ? 2.609 6.34 9.609 1 96.69 111 GLN B CA 1
ATOM 3936 C C . GLN B 1 111 ? 3.883 5.57 9.273 1 96.69 111 GLN B C 1
ATOM 3938 O O . GLN B 1 111 ? 4.711 6.043 8.492 1 96.69 111 GLN B O 1
ATOM 3943 N N . SER B 1 112 ? 4.027 4.426 9.922 1 96.75 112 SER B N 1
ATOM 3944 C CA . SER B 1 112 ? 5.211 3.607 9.68 1 96.75 112 SER B CA 1
ATOM 3945 C C . SER B 1 112 ? 5.301 3.184 8.211 1 96.75 112 SER B C 1
ATOM 3947 O O . SER B 1 112 ? 6.395 3.102 7.648 1 96.75 112 SER B O 1
ATOM 3949 N N . HIS B 1 113 ? 4.184 2.865 7.641 1 98.06 113 HIS B N 1
ATOM 3950 C CA . HIS B 1 113 ? 4.102 2.594 6.211 1 98.06 113 HIS B CA 1
ATOM 3951 C C . HIS B 1 113 ? 4.672 3.75 5.398 1 98.06 113 HIS B C 1
ATOM 3953 O O . HIS B 1 113 ? 5.555 3.549 4.559 1 98.06 113 HIS B O 1
ATOM 3959 N N . PHE B 1 114 ? 4.246 4.949 5.695 1 97.88 114 PHE B N 1
ATOM 3960 C CA . PHE B 1 114 ? 4.703 6.129 4.973 1 97.88 114 PHE B CA 1
ATOM 3961 C C . PHE B 1 114 ? 6.195 6.352 5.188 1 97.88 114 PHE B C 1
ATOM 3963 O O . PHE B 1 114 ? 6.938 6.594 4.234 1 97.88 114 PHE B O 1
ATOM 3970 N N . LEU B 1 115 ? 6.684 6.258 6.41 1 95.88 115 LEU B N 1
ATOM 3971 C CA . LEU B 1 115 ? 8.07 6.566 6.75 1 95.88 115 LEU B CA 1
ATOM 3972 C C . LEU B 1 115 ? 9.016 5.535 6.148 1 95.88 115 LEU B C 1
ATOM 3974 O O . LEU B 1 115 ? 10.102 5.883 5.672 1 95.88 115 LEU B O 1
ATOM 3978 N N . THR B 1 116 ? 8.609 4.258 6.18 1 97.69 116 THR B N 1
ATOM 3979 C CA . THR B 1 116 ? 9.438 3.186 5.652 1 97.69 116 THR B CA 1
ATOM 3980 C C . THR B 1 116 ? 9.695 3.383 4.16 1 97.69 116 THR B C 1
ATOM 3982 O O . THR B 1 116 ? 10.828 3.229 3.693 1 97.69 116 THR B O 1
ATOM 3985 N N . LEU B 1 117 ? 8.719 3.77 3.447 1 98.62 117 LEU B N 1
ATOM 3986 C CA . LEU B 1 117 ? 8.852 4.016 2.016 1 98.62 117 LEU B CA 1
ATOM 3987 C C . LEU B 1 117 ? 9.586 5.328 1.76 1 98.62 117 LEU B C 1
ATOM 3989 O O . LEU B 1 117 ? 10.477 5.391 0.905 1 98.62 117 LEU B O 1
ATOM 3993 N N . ASP B 1 118 ? 9.242 6.352 2.533 1 96.44 118 ASP B N 1
ATOM 3994 C CA . ASP B 1 118 ? 9.844 7.672 2.387 1 96.44 118 ASP B CA 1
ATOM 3995 C C . ASP B 1 118 ? 11.352 7.617 2.627 1 96.44 118 ASP B C 1
ATOM 3997 O O . ASP B 1 118 ? 12.117 8.289 1.937 1 96.44 118 ASP B O 1
ATOM 4001 N N . ASP B 1 119 ? 11.75 6.871 3.631 1 96.38 119 ASP B N 1
ATOM 4002 C CA . ASP B 1 119 ? 13.172 6.742 3.955 1 96.38 119 ASP B CA 1
ATOM 4003 C C . ASP B 1 119 ? 13.953 6.168 2.777 1 96.38 119 ASP B C 1
ATOM 4005 O O . ASP B 1 119 ? 15.109 6.539 2.555 1 96.38 119 ASP B O 1
ATOM 4009 N N . VAL B 1 120 ? 13.375 5.281 2.037 1 97.38 120 VAL B N 1
ATOM 4010 C CA . VAL B 1 120 ? 13.992 4.734 0.837 1 97.38 120 VAL B CA 1
ATOM 4011 C C . VAL B 1 120 ? 14.039 5.801 -0.254 1 97.38 120 VAL B C 1
ATOM 4013 O O . VAL B 1 120 ? 15.07 6 -0.896 1 97.38 120 VAL B O 1
ATOM 4016 N N . MET B 1 121 ? 12.961 6.516 -0.407 1 95.56 121 MET B N 1
ATOM 4017 C CA . MET B 1 121 ? 12.82 7.508 -1.469 1 95.56 121 MET B CA 1
ATOM 4018 C C . MET B 1 121 ? 13.82 8.648 -1.279 1 95.56 121 MET B C 1
ATOM 4020 O O . MET B 1 121 ? 14.406 9.133 -2.248 1 95.56 121 MET B O 1
ATOM 4024 N N . ASP B 1 122 ? 14.055 8.977 -0.021 1 90 122 ASP B N 1
ATOM 4025 C CA . ASP B 1 122 ? 14.898 10.125 0.277 1 90 122 ASP B CA 1
ATOM 4026 C C . ASP B 1 122 ? 16.312 9.688 0.647 1 90 122 ASP B C 1
ATOM 4028 O O . ASP B 1 122 ? 17.188 10.523 0.896 1 90 122 ASP B O 1
ATOM 4032 N N . SER B 1 123 ? 16.5 8.414 0.685 1 92.38 123 SER B N 1
ATOM 4033 C CA . SER B 1 123 ? 17.781 7.875 1.129 1 92.38 123 SER B CA 1
ATOM 4034 C C . SER B 1 123 ? 18.172 8.422 2.496 1 92.38 123 SER B C 1
ATOM 4036 O O . SER B 1 123 ? 19.297 8.867 2.695 1 92.38 123 SER B O 1
ATOM 4038 N N . SER B 1 124 ? 17.188 8.516 3.34 1 90.88 124 SER B N 1
ATOM 4039 C CA . SER B 1 124 ? 17.469 8.969 4.699 1 90.88 124 SER B CA 1
ATOM 4040 C C . SER B 1 124 ? 18.281 7.949 5.473 1 90.88 124 SER B C 1
ATOM 4042 O O . SER B 1 124 ? 18.125 6.742 5.273 1 90.88 124 SER B O 1
ATOM 4044 N N . SER B 1 125 ? 19.094 8.445 6.422 1 92.44 125 SER B N 1
ATOM 4045 C CA . SER B 1 125 ? 19.984 7.539 7.152 1 92.44 125 SER B CA 1
ATOM 4046 C C . SER B 1 125 ? 19.359 7.129 8.484 1 92.44 125 SER B C 1
ATOM 4048 O O . SER B 1 125 ? 19.562 6.008 8.953 1 92.44 125 SER B O 1
ATOM 4050 N N . THR B 1 126 ? 18.578 8.109 9.102 1 91.19 126 THR B N 1
ATOM 4051 C CA . THR B 1 126 ? 18.031 7.82 10.43 1 91.19 126 THR B CA 1
ATOM 4052 C C . THR B 1 126 ? 16.562 8.195 10.5 1 91.19 126 THR B C 1
ATOM 4054 O O . THR B 1 126 ? 16.094 9.07 9.766 1 91.19 126 THR B O 1
ATOM 4057 N N . ARG B 1 127 ? 15.891 7.496 11.305 1 89.62 127 ARG B N 1
ATOM 4058 C CA . ARG B 1 127 ? 14.492 7.711 11.656 1 89.62 127 ARG B CA 1
ATOM 4059 C C . ARG B 1 127 ? 14.242 7.387 13.125 1 89.62 127 ARG B C 1
ATOM 4061 O O . ARG B 1 127 ? 14.594 6.297 13.594 1 89.62 127 ARG B O 1
ATOM 4068 N N . ARG B 1 128 ? 13.703 8.312 13.812 1 87.75 128 ARG B N 1
ATOM 4069 C CA . ARG B 1 128 ? 13.406 8.133 15.227 1 87.75 128 ARG B CA 1
ATOM 4070 C C . ARG B 1 128 ? 14.656 7.75 16 1 87.75 128 ARG B C 1
ATOM 4072 O O . ARG B 1 128 ? 14.625 6.824 16.828 1 87.75 128 ARG B O 1
ATOM 4079 N N . GLY B 1 129 ? 15.75 8.375 15.641 1 85.12 129 GLY B N 1
ATOM 4080 C CA . GLY B 1 129 ? 17 8.203 16.359 1 85.12 129 GLY B CA 1
ATOM 4081 C C . GLY B 1 129 ? 17.719 6.902 16.031 1 85.12 129 GLY B C 1
ATOM 4082 O O . GLY B 1 129 ? 18.75 6.59 16.609 1 85.12 129 GLY B O 1
ATOM 4083 N N . LYS B 1 130 ? 17.203 6.117 15.117 1 90.88 130 LYS B N 1
ATOM 4084 C CA . LYS B 1 130 ? 17.781 4.84 14.711 1 90.88 130 LYS B CA 1
ATOM 4085 C C . LYS B 1 130 ? 18.016 4.793 13.203 1 90.88 130 LYS B C 1
ATOM 4087 O O . LYS B 1 130 ? 17.438 5.59 12.461 1 90.88 130 LYS B O 1
ATOM 4092 N N . PRO B 1 131 ? 18.875 3.852 12.781 1 94.88 131 PRO B N 1
ATOM 4093 C CA . PRO B 1 131 ? 19 3.699 11.328 1 94.88 131 PRO B CA 1
ATOM 4094 C C . PRO B 1 131 ? 17.672 3.381 10.648 1 94.88 131 PRO B C 1
ATOM 4096 O O . PRO B 1 131 ? 16.859 2.648 11.203 1 94.88 131 PRO B O 1
ATOM 4099 N N . CYS B 1 132 ? 17.453 3.914 9.508 1 96.31 132 CYS B N 1
ATOM 4100 C CA . CYS B 1 132 ? 16.25 3.615 8.742 1 96.31 132 CYS B CA 1
ATOM 4101 C C . CYS B 1 132 ? 16.141 2.123 8.453 1 96.31 132 CYS B C 1
ATOM 4103 O O . CYS B 1 132 ? 17.156 1.441 8.297 1 96.31 132 CYS B O 1
ATOM 4105 N N . TRP B 1 133 ? 15.016 1.617 8.336 1 96.94 133 TRP B N 1
ATOM 4106 C CA . TRP B 1 133 ? 14.734 0.193 8.195 1 96.94 133 TRP B CA 1
ATOM 4107 C C . TRP B 1 133 ? 15.453 -0.384 6.977 1 96.94 133 TRP B C 1
ATOM 4109 O O . TRP B 1 133 ? 16.031 -1.466 7.055 1 96.94 133 TRP B O 1
ATOM 4119 N N . TYR B 1 134 ? 15.516 0.377 5.859 1 97.75 134 TYR B N 1
ATOM 4120 C CA . TYR B 1 134 ? 16.094 -0.146 4.629 1 97.75 134 TYR B CA 1
ATOM 4121 C C . TYR B 1 134 ? 17.594 -0.349 4.777 1 97.75 134 TYR B C 1
ATOM 4123 O O . TYR B 1 134 ? 18.203 -1.148 4.059 1 97.75 134 TYR B O 1
ATOM 4131 N N . THR B 1 135 ? 18.234 0.402 5.727 1 97.12 135 THR B N 1
ATOM 4132 C CA . THR B 1 135 ? 19.656 0.242 5.965 1 97.12 135 THR B CA 1
ATOM 4133 C C . THR B 1 135 ? 19.953 -1.074 6.684 1 97.12 135 THR B C 1
ATOM 4135 O O . THR B 1 135 ? 21.078 -1.574 6.648 1 97.12 135 THR B O 1
ATOM 4138 N N . LYS B 1 136 ? 18.953 -1.599 7.277 1 96.31 136 LYS B N 1
ATOM 4139 C CA . LYS B 1 136 ? 19.109 -2.844 8.023 1 96.31 136 LYS B CA 1
ATOM 4140 C C . LYS B 1 136 ? 18.766 -4.051 7.156 1 96.31 136 LYS B C 1
ATOM 4142 O O . LYS B 1 136 ? 19.438 -5.086 7.234 1 96.31 136 LYS B O 1
ATOM 4147 N N . VAL B 1 137 ? 17.781 -3.881 6.332 1 96.62 137 VAL B N 1
ATOM 4148 C CA . VAL B 1 137 ? 17.234 -5.074 5.684 1 96.62 137 VAL B CA 1
ATOM 4149 C C . VAL B 1 137 ? 17.422 -4.969 4.172 1 96.62 137 VAL B C 1
ATOM 4151 O O . VAL B 1 137 ? 17.109 -5.906 3.436 1 96.62 137 VAL B O 1
ATOM 4154 N N . GLY B 1 138 ? 17.844 -3.852 3.693 1 96.5 138 GLY B N 1
ATOM 4155 C CA . GLY B 1 138 ? 17.984 -3.611 2.264 1 96.5 138 GLY B CA 1
ATOM 4156 C C . GLY B 1 138 ? 16.781 -2.91 1.663 1 96.5 138 GLY B C 1
ATOM 4157 O O . GLY B 1 138 ? 15.688 -2.943 2.232 1 96.5 138 GLY B O 1
ATOM 4158 N N . VAL B 1 139 ? 16.969 -2.279 0.557 1 97.12 139 VAL B N 1
ATOM 4159 C CA . VAL B 1 139 ? 15.969 -1.454 -0.121 1 97.12 139 VAL B CA 1
ATOM 4160 C C . VAL B 1 139 ? 14.773 -2.314 -0.536 1 97.12 139 VAL B C 1
ATOM 4162 O O . VAL B 1 139 ? 13.625 -1.949 -0.291 1 97.12 139 VAL B O 1
ATOM 4165 N N . SER B 1 140 ? 15.031 -3.51 -1.119 1 96.94 140 SER B N 1
ATOM 4166 C CA . SER B 1 140 ? 13.961 -4.371 -1.617 1 96.94 140 SER B CA 1
ATOM 4167 C C . SER B 1 140 ? 13.023 -4.797 -0.492 1 96.94 140 SER B C 1
ATOM 4169 O O . SER B 1 140 ? 11.805 -4.688 -0.62 1 96.94 140 SER B O 1
ATOM 4171 N N . ASN B 1 141 ? 13.609 -5.219 0.589 1 97.75 141 ASN B N 1
ATOM 4172 C CA . ASN B 1 141 ? 12.805 -5.629 1.731 1 97.75 141 ASN B CA 1
ATOM 4173 C C . ASN B 1 141 ? 12.008 -4.457 2.307 1 97.75 141 ASN B C 1
ATOM 4175 O O . ASN B 1 141 ? 10.844 -4.609 2.672 1 97.75 141 ASN B O 1
ATOM 4179 N N . ALA B 1 142 ? 12.672 -3.314 2.414 1 98.5 142 ALA B N 1
ATOM 4180 C CA . ALA B 1 142 ? 12 -2.156 3.002 1 98.5 142 ALA B CA 1
ATOM 4181 C C . ALA B 1 142 ? 10.797 -1.736 2.17 1 98.5 142 ALA B C 1
ATOM 4183 O O . ALA B 1 142 ? 9.766 -1.335 2.715 1 98.5 142 ALA B O 1
ATOM 4184 N N . ILE B 1 143 ? 10.898 -1.782 0.824 1 98.81 143 ILE B N 1
ATOM 4185 C CA . ILE B 1 143 ? 9.781 -1.458 -0.055 1 98.81 143 ILE B CA 1
ATOM 4186 C C . ILE B 1 143 ? 8.633 -2.436 0.189 1 98.81 143 ILE B C 1
ATOM 4188 O O . ILE B 1 143 ? 7.492 -2.021 0.396 1 98.81 143 ILE B O 1
ATOM 4192 N N . ASN B 1 144 ? 8.914 -3.703 0.214 1 98.69 144 ASN B N 1
ATOM 4193 C CA . ASN B 1 144 ? 7.902 -4.723 0.474 1 98.69 144 ASN B CA 1
ATOM 4194 C C . ASN B 1 144 ? 7.277 -4.551 1.856 1 98.69 144 ASN B C 1
ATOM 4196 O O . ASN B 1 144 ? 6.059 -4.668 2.01 1 98.69 144 ASN B O 1
ATOM 4200 N N . ASP B 1 145 ? 8.141 -4.305 2.838 1 98.62 145 ASP B N 1
ATOM 4201 C CA . ASP B 1 145 ? 7.676 -4.168 4.215 1 98.62 145 ASP B CA 1
ATOM 4202 C C . ASP B 1 145 ? 6.777 -2.943 4.375 1 98.62 145 ASP B C 1
ATOM 4204 O O . ASP B 1 145 ? 5.82 -2.965 5.152 1 98.62 145 ASP B O 1
ATOM 4208 N N . GLY B 1 146 ? 7.137 -1.832 3.662 1 98.75 146 GLY B N 1
ATOM 4209 C CA . GLY B 1 146 ? 6.258 -0.672 3.668 1 98.75 146 GLY B CA 1
ATOM 4210 C C . GLY B 1 146 ? 4.855 -0.985 3.186 1 98.75 146 GLY B C 1
ATOM 4211 O O . GLY B 1 146 ? 3.873 -0.57 3.805 1 98.75 146 GLY B O 1
ATOM 4212 N N . ALA B 1 147 ? 4.758 -1.731 2.105 1 98.75 147 ALA B N 1
ATOM 4213 C CA . ALA B 1 147 ? 3.461 -2.162 1.596 1 98.75 147 ALA B CA 1
ATOM 4214 C C . ALA B 1 147 ? 2.783 -3.127 2.564 1 98.75 147 ALA B C 1
ATOM 4216 O O . ALA B 1 147 ? 1.568 -3.057 2.771 1 98.75 147 ALA B O 1
ATOM 4217 N N . PHE B 1 148 ? 3.553 -3.996 3.191 1 98.56 148 PHE B N 1
ATOM 4218 C CA . PHE B 1 148 ? 3.014 -4.992 4.109 1 98.56 148 PHE B CA 1
ATOM 4219 C C . PHE B 1 148 ? 2.395 -4.324 5.332 1 98.56 148 PHE B C 1
ATOM 4221 O O . PHE B 1 148 ? 1.321 -4.723 5.789 1 98.56 148 PHE B O 1
ATOM 4228 N N . LEU B 1 149 ? 3.07 -3.354 5.863 1 98.44 149 LEU B N 1
ATOM 4229 C CA . LEU B 1 149 ? 2.543 -2.623 7.012 1 98.44 149 LEU B CA 1
ATOM 4230 C C . LEU B 1 149 ? 1.15 -2.076 6.715 1 98.44 149 LEU B C 1
ATOM 4232 O O . LEU B 1 149 ? 0.214 -2.299 7.488 1 98.44 149 LEU B O 1
ATOM 4236 N N . TYR B 1 150 ? 0.975 -1.425 5.578 1 98.56 150 TYR B N 1
ATOM 4237 C CA . TYR B 1 150 ? -0.332 -0.884 5.223 1 98.56 150 TYR B CA 1
ATOM 4238 C C . TYR B 1 150 ? -1.365 -1.996 5.086 1 98.56 150 TYR B C 1
ATOM 4240 O O . TYR B 1 150 ? -2.516 -1.836 5.5 1 98.56 150 TYR B O 1
ATOM 4248 N N . SER B 1 151 ? -0.941 -3.115 4.559 1 98 151 SER B N 1
ATOM 4249 C CA . SER B 1 151 ? -1.847 -4.219 4.258 1 98 151 SER B CA 1
ATOM 4250 C C . SER B 1 151 ? -2.443 -4.805 5.535 1 98 151 SER B C 1
ATOM 4252 O O . SER B 1 151 ? -3.441 -5.527 5.484 1 98 151 SER B O 1
ATOM 4254 N N . THR B 1 152 ? -1.917 -4.574 6.695 1 97.88 152 THR B N 1
ATOM 4255 C CA . THR B 1 152 ? -2.379 -5.188 7.934 1 97.88 152 THR B CA 1
ATOM 4256 C C . THR B 1 152 ? -3.547 -4.402 8.523 1 97.88 152 THR B C 1
ATOM 4258 O O . THR B 1 152 ? -4.258 -4.898 9.398 1 97.88 152 THR B O 1
ATOM 4261 N N . ILE B 1 153 ? -3.764 -3.188 8.086 1 97.81 153 ILE B N 1
ATOM 4262 C CA . ILE B 1 153 ? -4.637 -2.244 8.773 1 97.81 153 ILE B CA 1
ATOM 4263 C C . ILE B 1 153 ? -6.094 -2.668 8.594 1 97.81 153 ILE B C 1
ATOM 4265 O O . ILE B 1 153 ? -6.809 -2.889 9.578 1 97.81 153 ILE B O 1
ATOM 4269 N N . TYR B 1 154 ? -6.531 -2.877 7.379 1 96.5 154 TYR B N 1
ATOM 4270 C CA . TYR B 1 154 ? -7.941 -3.143 7.117 1 96.5 154 TYR B CA 1
ATOM 4271 C C . TYR B 1 154 ? -8.367 -4.473 7.727 1 96.5 154 TYR B C 1
ATOM 4273 O O . TYR B 1 154 ? -9.359 -4.535 8.453 1 96.5 154 TYR B O 1
ATOM 4281 N N . PRO B 1 155 ? -7.602 -5.582 7.445 1 96.06 155 PRO B N 1
ATOM 4282 C CA . PRO B 1 155 ? -8.023 -6.84 8.07 1 96.06 155 PRO B CA 1
ATOM 4283 C C . PRO B 1 155 ? -8.109 -6.746 9.594 1 96.06 155 PRO B C 1
ATOM 4285 O O . PRO B 1 155 ? -9.016 -7.32 10.195 1 96.06 155 PRO B O 1
ATOM 4288 N N . PHE B 1 156 ? -7.191 -6.004 10.141 1 96.75 156 PHE B N 1
ATOM 4289 C CA . PHE B 1 156 ? -7.16 -5.855 11.586 1 96.75 156 PHE B CA 1
ATOM 4290 C C . PHE B 1 156 ? -8.391 -5.102 12.086 1 96.75 156 PHE B C 1
ATOM 4292 O O . PHE B 1 156 ? -9.062 -5.543 13.016 1 96.75 156 PHE B O 1
ATOM 4299 N N . ILE B 1 157 ? -8.727 -3.979 11.445 1 97.5 157 ILE B N 1
ATOM 4300 C CA . ILE B 1 157 ? -9.875 -3.17 11.844 1 97.5 157 ILE B CA 1
ATOM 4301 C C . ILE B 1 157 ? -11.156 -3.986 11.703 1 97.5 157 ILE B C 1
ATOM 4303 O O . ILE B 1 157 ? -12.016 -3.961 12.586 1 97.5 157 ILE B O 1
ATOM 4307 N N . ARG B 1 158 ? -11.234 -4.699 10.609 1 95.56 158 ARG B N 1
ATOM 4308 C CA . ARG B 1 158 ? -12.398 -5.551 10.383 1 95.56 158 ARG B CA 1
ATOM 4309 C C . ARG B 1 158 ? -12.555 -6.578 11.5 1 95.56 158 ARG B C 1
ATOM 4311 O O . ARG B 1 158 ? -13.656 -6.816 11.984 1 95.56 158 ARG B O 1
ATOM 4318 N N . ASN B 1 159 ? -11.5 -7.125 11.891 1 94.31 159 ASN B N 1
ATOM 4319 C CA . ASN B 1 159 ? -11.523 -8.172 12.914 1 94.31 159 ASN B CA 1
ATOM 4320 C C . ASN B 1 159 ? -11.945 -7.621 14.273 1 94.31 159 ASN B C 1
ATOM 4322 O O . ASN B 1 159 ? -12.758 -8.227 14.969 1 94.31 159 ASN B O 1
ATOM 4326 N N . ILE B 1 160 ? -11.469 -6.477 14.656 1 94.81 160 ILE B N 1
ATOM 4327 C CA . ILE B 1 160 ? -11.672 -6.004 16.016 1 94.81 160 ILE B CA 1
ATOM 4328 C C . ILE B 1 160 ? -12.969 -5.195 16.094 1 94.81 160 ILE B C 1
ATOM 4330 O O . ILE B 1 160 ? -13.484 -4.941 17.188 1 94.81 160 ILE B O 1
ATOM 4334 N N . ALA B 1 161 ? -13.531 -4.781 14.961 1 95.56 161 ALA B N 1
ATOM 4335 C CA . ALA B 1 161 ? -14.656 -3.854 14.992 1 95.56 161 ALA B CA 1
ATOM 4336 C C . ALA B 1 161 ? -15.766 -4.312 14.047 1 95.56 161 ALA B C 1
ATOM 4338 O O . ALA B 1 161 ? -16.547 -3.494 13.555 1 95.56 161 ALA B O 1
ATOM 4339 N N . SER B 1 162 ? -15.875 -5.598 13.758 1 93.81 162 SER B N 1
ATOM 4340 C CA . SER B 1 162 ? -16.828 -6.152 12.797 1 93.81 162 SER B CA 1
ATOM 4341 C C . SER B 1 162 ? -18.266 -5.816 13.195 1 93.81 162 SER B C 1
ATOM 4343 O O . SER B 1 162 ? -19.141 -5.695 12.328 1 93.81 162 SER B O 1
ATOM 4345 N N . HIS B 1 163 ? -18.547 -5.609 14.469 1 94.5 163 HIS B N 1
ATOM 4346 C CA . HIS B 1 163 ? -19.891 -5.398 14.977 1 94.5 163 HIS B CA 1
ATOM 4347 C C . HIS B 1 163 ? -20.203 -3.91 15.086 1 94.5 163 HIS B C 1
ATOM 4349 O O . HIS B 1 163 ? -21.328 -3.535 15.445 1 94.5 163 HIS B O 1
ATOM 4355 N N . LYS B 1 164 ? -19.219 -3.08 14.852 1 95.62 164 LYS B N 1
ATOM 4356 C CA . LYS B 1 164 ? -19.422 -1.644 15.023 1 95.62 164 LYS B CA 1
ATOM 4357 C C . LYS B 1 164 ? -20.062 -1.024 13.781 1 95.62 164 LYS B C 1
ATOM 4359 O O . LYS B 1 164 ? -19.625 -1.286 12.656 1 95.62 164 LYS B O 1
ATOM 4364 N N . GLU B 1 165 ? -21.047 -0.167 13.992 1 95.19 165 GLU B N 1
ATOM 4365 C CA . GLU B 1 165 ? -21.781 0.467 12.898 1 95.19 165 GLU B CA 1
ATOM 4366 C C . GLU B 1 165 ? -20.875 1.396 12.094 1 95.19 165 GLU B C 1
ATOM 4368 O O . GLU B 1 165 ? -21.109 1.621 10.906 1 95.19 165 GLU B O 1
ATOM 4373 N N . TRP B 1 166 ? -19.844 1.903 12.781 1 96.25 166 TRP B N 1
ATOM 4374 C CA . TRP B 1 166 ? -18.969 2.895 12.148 1 96.25 166 TRP B CA 1
ATOM 4375 C C . TRP B 1 166 ? -17.828 2.221 11.414 1 96.25 166 TRP B C 1
ATOM 4377 O O . TRP B 1 166 ? -16.906 2.891 10.938 1 96.25 166 TRP B O 1
ATOM 4387 N N . LEU B 1 167 ? -17.797 0.908 11.281 1 96.31 167 LEU B N 1
ATOM 4388 C CA . LEU B 1 167 ? -16.688 0.16 10.695 1 96.31 167 LEU B CA 1
ATOM 4389 C C . LEU B 1 167 ? -16.344 0.707 9.312 1 96.31 167 LEU B C 1
ATOM 4391 O O . LEU B 1 167 ? -15.18 1.038 9.055 1 96.31 167 LEU B O 1
ATOM 4395 N N . LEU B 1 168 ? -17.328 0.866 8.422 1 94.69 168 LEU B N 1
ATOM 4396 C CA . LEU B 1 168 ? -17.078 1.286 7.043 1 94.69 168 LEU B CA 1
ATOM 4397 C C . LEU B 1 168 ? -16.609 2.738 6.996 1 94.69 168 LEU B C 1
ATOM 4399 O O . LEU B 1 168 ? -15.797 3.107 6.141 1 94.69 168 LEU B O 1
ATOM 4403 N N . ASP B 1 169 ? -17.109 3.578 7.949 1 96.69 169 ASP B N 1
ATOM 4404 C CA . ASP B 1 169 ? -16.672 4.969 8.016 1 96.69 169 ASP B CA 1
ATOM 4405 C C . ASP B 1 169 ? -15.18 5.059 8.336 1 96.69 169 ASP B C 1
ATOM 4407 O O . ASP B 1 169 ? -14.453 5.836 7.719 1 96.69 169 ASP B O 1
ATOM 4411 N N . VAL B 1 170 ? -14.758 4.215 9.289 1 98.12 170 VAL B N 1
ATOM 4412 C CA . VAL B 1 170 ? -13.359 4.223 9.711 1 98.12 170 VAL B CA 1
ATOM 4413 C C . VAL B 1 170 ? -12.469 3.686 8.594 1 98.12 170 VAL B C 1
ATOM 4415 O O . VAL B 1 170 ? -11.406 4.246 8.312 1 98.12 170 VAL B O 1
ATOM 4418 N N . ILE B 1 171 ? -12.906 2.633 7.926 1 96.62 171 ILE B N 1
ATOM 4419 C CA . ILE B 1 171 ? -12.156 2.09 6.797 1 96.62 171 ILE B CA 1
ATOM 4420 C C . ILE B 1 171 ? -12.047 3.143 5.699 1 96.62 171 ILE B C 1
ATOM 4422 O O . ILE B 1 171 ? -10.969 3.336 5.121 1 96.62 171 ILE B O 1
ATOM 4426 N N . ASP B 1 172 ? -13.125 3.883 5.484 1 96.25 172 ASP B N 1
ATOM 4427 C CA . ASP B 1 172 ? -13.148 4.93 4.465 1 96.25 172 ASP B CA 1
ATOM 4428 C C . ASP B 1 172 ? -12.172 6.051 4.805 1 96.25 172 ASP B C 1
ATOM 4430 O O . ASP B 1 172 ? -11.5 6.586 3.92 1 96.25 172 ASP B O 1
ATOM 4434 N N . ILE B 1 173 ? -12.102 6.395 6.047 1 97.69 173 ILE B N 1
ATOM 4435 C CA . ILE B 1 173 ? -11.203 7.465 6.469 1 97.69 173 ILE B CA 1
ATOM 4436 C C . ILE B 1 173 ? -9.758 7.039 6.266 1 97.69 173 ILE B C 1
ATOM 4438 O O . ILE B 1 173 ? -8.938 7.809 5.754 1 97.69 173 ILE B O 1
ATOM 4442 N N . PHE B 1 174 ? -9.43 5.797 6.664 1 98.38 174 PHE B N 1
ATOM 4443 C CA . PHE B 1 174 ? -8.07 5.305 6.461 1 98.38 174 PHE B CA 1
ATOM 4444 C C . PHE B 1 174 ? -7.711 5.305 4.98 1 98.38 174 PHE B C 1
ATOM 4446 O O . PHE B 1 174 ? -6.613 5.715 4.605 1 98.38 174 PHE B O 1
ATOM 4453 N N . ALA B 1 175 ? -8.594 4.859 4.137 1 96.88 175 ALA B N 1
ATOM 4454 C CA . ALA B 1 175 ? -8.344 4.805 2.697 1 96.88 175 ALA B CA 1
ATOM 4455 C C . ALA B 1 175 ? -8.172 6.203 2.117 1 96.88 175 ALA B C 1
ATOM 4457 O O . ALA B 1 175 ? -7.289 6.438 1.293 1 96.88 175 ALA B O 1
ATOM 4458 N N . HIS B 1 176 ? -9.016 7.102 2.555 1 95.94 176 HIS B N 1
ATOM 4459 C CA . HIS B 1 176 ? -8.953 8.492 2.111 1 95.94 176 HIS B CA 1
ATOM 4460 C C . HIS B 1 176 ? -7.617 9.125 2.488 1 95.94 176 HIS B C 1
ATOM 4462 O O . HIS B 1 176 ? -6.977 9.773 1.655 1 95.94 176 HIS B O 1
ATOM 4468 N N . ILE B 1 177 ? -7.246 8.906 3.672 1 97.81 177 ILE B N 1
ATOM 4469 C CA . ILE B 1 177 ? -6.027 9.516 4.195 1 97.81 177 ILE B CA 1
ATOM 4470 C C . ILE B 1 177 ? -4.812 8.938 3.48 1 97.81 177 ILE B C 1
ATOM 4472 O O . ILE B 1 177 ? -3.863 9.656 3.168 1 97.81 177 ILE B O 1
ATOM 4476 N N . GLU B 1 178 ? -4.797 7.594 3.252 1 98.06 178 GLU B N 1
ATOM 4477 C CA . GLU B 1 178 ? -3.723 6.969 2.488 1 98.06 178 GLU B CA 1
ATOM 4478 C C . GLU B 1 178 ? -3.533 7.656 1.139 1 98.06 178 GLU B C 1
ATOM 4480 O O . GLU B 1 178 ? -2.412 8.008 0.769 1 98.06 178 GLU B O 1
ATOM 4485 N N . GLN B 1 179 ? -4.562 7.914 0.426 1 96.88 179 GLN B N 1
ATOM 4486 C CA . GLN B 1 179 ? -4.488 8.508 -0.904 1 96.88 179 GLN B CA 1
ATOM 4487 C C . GLN B 1 179 ? -4.043 9.969 -0.829 1 96.88 179 GLN B C 1
ATOM 4489 O O . GLN B 1 179 ? -3.213 10.414 -1.623 1 96.88 179 GLN B O 1
ATOM 4494 N N . CYS B 1 180 ? -4.641 10.727 0.11 1 96.69 180 CYS B N 1
ATOM 4495 C CA . CYS B 1 180 ? -4.242 12.125 0.285 1 96.69 180 CYS B CA 1
ATOM 4496 C C . CYS B 1 180 ? -2.746 12.234 0.55 1 96.69 180 CYS B C 1
ATOM 4498 O O . CYS B 1 180 ? -2.061 13.055 -0.065 1 96.69 180 CYS B O 1
ATOM 4500 N N . THR B 1 181 ? -2.307 11.367 1.411 1 98.19 181 THR B N 1
ATOM 4501 C CA . THR B 1 181 ? -0.908 11.438 1.819 1 98.19 181 THR B CA 1
ATOM 4502 C C . THR B 1 181 ? 0.013 11.055 0.665 1 98.19 181 THR B C 1
ATOM 4504 O O . THR B 1 181 ? 1.076 11.648 0.486 1 98.19 181 THR B O 1
ATOM 4507 N N . LEU B 1 182 ? -0.399 10.109 -0.151 1 98.19 182 LEU B N 1
ATOM 4508 C CA . LEU B 1 182 ? 0.396 9.695 -1.302 1 98.19 182 LEU B CA 1
ATOM 4509 C C . LEU B 1 182 ? 0.423 10.781 -2.367 1 98.19 182 LEU B C 1
ATOM 4511 O O . LEU B 1 182 ? 1.426 10.953 -3.066 1 98.19 182 LEU B O 1
ATOM 4515 N N . ILE B 1 183 ? -0.659 11.531 -2.512 1 96.25 183 ILE B N 1
ATOM 4516 C CA . ILE B 1 183 ? -0.686 12.688 -3.406 1 96.25 183 ILE B CA 1
ATOM 4517 C C . ILE B 1 183 ? 0.287 13.75 -2.906 1 96.25 183 ILE B C 1
ATOM 4519 O O . ILE B 1 183 ? 1.059 14.312 -3.688 1 96.25 183 ILE B O 1
ATOM 4523 N N . GLY B 1 184 ? 0.235 14.031 -1.602 1 95.69 184 GLY B N 1
ATOM 4524 C CA . GLY B 1 184 ? 1.206 14.953 -1.022 1 95.69 184 GLY B CA 1
ATOM 4525 C C . GLY B 1 184 ? 2.641 14.5 -1.223 1 95.69 184 GLY B C 1
ATOM 4526 O O . GLY B 1 184 ? 3.52 15.32 -1.5 1 95.69 184 GLY B O 1
ATOM 4527 N N . GLN B 1 185 ? 2.904 13.18 -1.07 1 96.19 185 GLN B N 1
ATOM 4528 C CA . GLN B 1 185 ? 4.238 12.625 -1.266 1 96.19 185 GLN B CA 1
ATOM 4529 C C . GLN B 1 185 ? 4.695 12.781 -2.713 1 96.19 185 GLN B C 1
ATOM 4531 O O . GLN B 1 185 ? 5.875 13.016 -2.975 1 96.19 185 GLN B O 1
ATOM 4536 N N . HIS B 1 186 ? 3.758 12.602 -3.652 1 95.75 186 HIS B N 1
ATOM 4537 C CA . HIS B 1 186 ? 4.062 12.836 -5.059 1 95.75 186 HIS B CA 1
ATOM 4538 C C . HIS B 1 186 ? 4.586 14.25 -5.281 1 95.75 186 HIS B C 1
ATOM 4540 O O . HIS B 1 186 ? 5.59 14.445 -5.973 1 95.75 186 HIS B O 1
ATOM 4546 N N . LEU B 1 187 ? 3.93 15.211 -4.703 1 92.25 187 LEU B N 1
ATOM 4547 C CA . LEU B 1 187 ? 4.348 16.609 -4.836 1 92.25 187 LEU B CA 1
ATOM 4548 C C . LEU B 1 187 ? 5.699 16.828 -4.164 1 92.25 187 LEU B C 1
ATOM 4550 O O . LEU B 1 187 ? 6.531 17.578 -4.676 1 92.25 187 LEU B O 1
ATOM 4554 N N . ASP B 1 188 ? 5.895 16.156 -3.086 1 91.88 188 ASP B N 1
ATOM 4555 C CA . ASP B 1 188 ? 7.137 16.297 -2.332 1 91.88 188 ASP B CA 1
ATOM 4556 C C . ASP B 1 188 ? 8.32 15.734 -3.109 1 91.88 188 ASP B C 1
ATOM 4558 O O . ASP B 1 188 ? 9.383 16.359 -3.182 1 91.88 188 ASP B O 1
ATOM 4562 N N . VAL B 1 189 ? 8.156 14.547 -3.676 1 90.81 189 VAL B N 1
ATOM 4563 C CA . VAL B 1 189 ? 9.203 13.867 -4.43 1 90.81 189 VAL B CA 1
ATOM 4564 C C . VAL B 1 189 ? 9.562 14.68 -5.668 1 90.81 189 VAL B C 1
ATOM 4566 O O . VAL B 1 189 ? 10.727 14.719 -6.078 1 90.81 189 VAL B O 1
ATOM 4569 N N . ASN B 1 190 ? 8.617 15.336 -6.25 1 87.62 190 ASN B N 1
ATOM 4570 C CA . ASN B 1 190 ? 8.836 16.016 -7.52 1 87.62 190 ASN B CA 1
ATOM 4571 C C . ASN B 1 190 ? 9.078 17.516 -7.312 1 87.62 190 ASN B C 1
ATOM 4573 O O . ASN B 1 190 ? 9.195 18.266 -8.281 1 8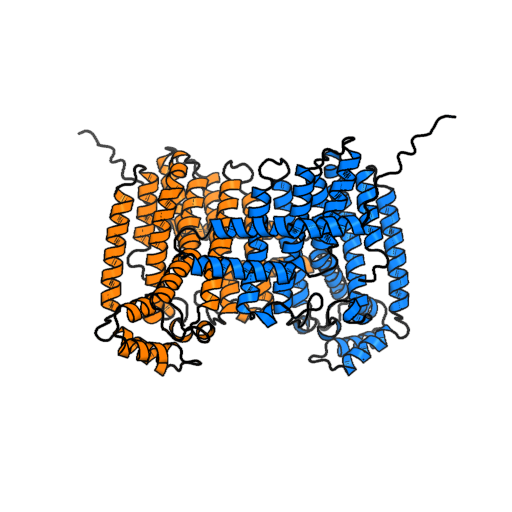7.62 190 ASN B O 1
ATOM 4577 N N . GLY B 1 191 ? 8.859 17.969 -6.172 1 72.62 191 GLY B N 1
ATOM 4578 C CA . GLY B 1 191 ? 9.008 19.375 -5.863 1 72.62 191 GLY B CA 1
ATOM 4579 C C . GLY B 1 191 ? 10.461 19.812 -5.77 1 72.62 191 GLY B C 1
ATOM 4580 O O . GLY B 1 191 ? 10.758 21 -5.75 1 72.62 191 GLY B O 1
ATOM 4581 N N . GLY B 1 192 ? 11.281 18.672 -5.566 1 56.81 192 GLY B N 1
ATOM 4582 C CA . GLY B 1 192 ? 12.641 19.203 -5.535 1 56.81 192 GLY B CA 1
ATOM 4583 C C . GLY B 1 192 ? 12.984 20.031 -6.754 1 56.81 192 GLY B C 1
ATOM 4584 O O . GLY B 1 192 ? 12.617 19.688 -7.875 1 56.81 192 GLY B O 1
ATOM 4585 N N . MET B 1 193 ? 13.023 21.375 -6.496 1 46.84 193 MET B N 1
ATOM 4586 C CA . MET B 1 193 ? 13.297 22.453 -7.457 1 46.84 193 MET B CA 1
ATOM 4587 C C . MET B 1 193 ? 14.211 21.953 -8.57 1 46.84 193 MET B C 1
ATOM 4589 O O . MET B 1 193 ? 14.289 22.578 -9.633 1 46.84 193 MET B O 1
ATOM 4593 N N . GLN B 1 194 ? 14.867 20.984 -8.328 1 43.81 194 GLN B N 1
ATOM 4594 C CA . GLN B 1 194 ? 15.773 20.5 -9.359 1 43.81 194 GLN B CA 1
ATOM 4595 C C . GLN B 1 194 ? 15.008 19.953 -10.562 1 43.81 194 GLN B C 1
ATOM 4597 O O . GLN B 1 194 ? 15.445 20.109 -11.703 1 43.81 194 GLN B O 1
ATOM 4602 N N . GLN B 1 195 ? 14.023 19.203 -10.195 1 47.12 195 GLN B N 1
ATOM 4603 C CA . GLN B 1 195 ? 13.344 18.594 -11.328 1 47.12 195 GLN B CA 1
ATOM 4604 C C . GLN B 1 195 ? 12.539 19.625 -12.117 1 47.12 195 GLN B C 1
ATOM 4606 O O . GLN B 1 195 ? 12.195 19.391 -13.273 1 47.12 195 GLN B O 1
ATOM 4611 N N . GLN B 1 196 ? 12.094 20.703 -11.398 1 45.44 196 GLN B N 1
ATOM 4612 C CA . GLN B 1 196 ? 11.289 21.734 -12.039 1 45.44 196 GLN B CA 1
ATOM 4613 C C . GLN B 1 196 ? 12.164 22.672 -12.867 1 45.44 196 GLN B C 1
ATOM 4615 O O . GLN B 1 196 ? 11.656 23.594 -13.5 1 45.44 196 GLN B O 1
ATOM 4620 N N . GLN B 1 197 ? 13.398 22.609 -12.609 1 41.91 197 GLN B N 1
ATOM 4621 C CA . GLN B 1 197 ? 14.219 23.625 -13.266 1 41.91 197 GLN B CA 1
ATOM 4622 C C . GLN B 1 197 ? 13.906 23.703 -14.758 1 41.91 197 GLN B C 1
ATOM 4624 O O . GLN B 1 197 ? 14.297 24.656 -15.43 1 41.91 197 GLN B O 1
ATOM 4629 N N . GLN B 1 198 ? 13.797 22.422 -15.312 1 40.41 198 GLN B N 1
ATOM 4630 C CA . GLN B 1 198 ? 14.031 22.781 -16.703 1 40.41 198 GLN B CA 1
ATOM 4631 C C . GLN B 1 198 ? 13.102 23.906 -17.156 1 40.41 198 GLN B C 1
ATOM 4633 O O . GLN B 1 198 ? 13.344 24.562 -18.172 1 40.41 198 GLN B O 1
ATOM 4638 N N . GLN B 1 199 ? 11.828 23.719 -16.875 1 38.66 199 GLN B N 1
ATOM 4639 C CA . GLN B 1 199 ? 11.078 24.531 -17.844 1 38.66 199 GLN B CA 1
ATOM 4640 C C . GLN B 1 199 ? 11.07 26 -17.422 1 38.66 199 GLN B C 1
ATOM 4642 O O . GLN B 1 199 ? 10.859 26.891 -18.25 1 38.66 199 GLN B O 1
ATOM 4647 N N . ASP B 1 200 ? 10.383 26.438 -16.188 1 41.94 200 ASP B N 1
ATOM 4648 C CA . ASP B 1 200 ? 9.938 27.828 -16.125 1 41.94 200 ASP B CA 1
ATOM 4649 C C . ASP B 1 200 ? 11.047 28.734 -15.625 1 41.94 200 ASP B C 1
ATOM 4651 O O . ASP B 1 200 ? 11.617 28.5 -14.555 1 41.94 200 ASP B O 1
ATOM 4655 N N . SER B 1 201 ? 11.766 29.281 -16.453 1 43.28 201 SER B N 1
ATOM 4656 C CA . SER B 1 201 ? 12.648 30.422 -16.25 1 43.28 201 SER B CA 1
ATOM 4657 C C . SER B 1 201 ? 12.25 31.203 -14.992 1 43.28 201 SER B C 1
ATOM 4659 O O . SER B 1 201 ? 13.086 31.891 -14.391 1 43.28 201 SER B O 1
ATOM 4661 N N . GLU B 1 202 ? 11.031 31.578 -14.766 1 47.5 202 GLU B N 1
ATOM 4662 C CA . GLU B 1 202 ? 10.617 32.562 -13.766 1 47.5 202 GLU B CA 1
ATOM 4663 C C . GLU B 1 202 ? 10.258 31.906 -12.445 1 47.5 202 GLU B C 1
ATOM 4665 O O . GLU B 1 202 ? 9.523 30.906 -12.422 1 47.5 202 GLU B O 1
ATOM 4670 N N . HIS B 1 203 ? 11.18 32.062 -11.445 1 57.06 203 HIS B N 1
ATOM 4671 C CA . HIS B 1 203 ? 10.906 31.844 -10.031 1 57.06 203 HIS B CA 1
ATOM 4672 C C . HIS B 1 203 ? 9.453 32.156 -9.695 1 57.06 203 HIS B C 1
ATOM 4674 O O . HIS B 1 203 ? 9.086 33.344 -9.602 1 57.06 203 HIS B O 1
ATOM 4680 N N . ASN B 1 204 ? 8.633 31.266 -10.008 1 70.81 204 ASN B N 1
ATOM 4681 C CA . ASN B 1 204 ? 7.246 31.594 -9.672 1 70.81 204 ASN B CA 1
ATOM 4682 C C . ASN B 1 204 ? 6.953 31.344 -8.203 1 70.81 204 ASN B C 1
ATOM 4684 O O . ASN B 1 204 ? 6.672 30.203 -7.805 1 70.81 204 ASN B O 1
ATOM 4688 N N . LYS B 1 205 ? 7.168 32.375 -7.461 1 76.69 205 LYS B N 1
ATOM 4689 C CA . LYS B 1 205 ? 6.957 32.375 -6.016 1 76.69 205 LYS B CA 1
ATOM 4690 C C . LYS B 1 205 ? 5.59 31.797 -5.66 1 76.69 205 LYS B C 1
ATOM 4692 O O . LYS B 1 205 ? 5.461 31.016 -4.715 1 76.69 205 LYS B O 1
ATOM 4697 N N . GLU B 1 206 ? 4.641 32.125 -6.473 1 76.94 206 GLU B N 1
ATOM 4698 C CA . GLU B 1 206 ? 3.281 31.688 -6.184 1 76.94 206 GLU B CA 1
ATOM 4699 C C . GLU B 1 206 ? 3.164 30.172 -6.312 1 76.94 206 GLU B C 1
ATOM 4701 O O . GLU B 1 206 ? 2.496 29.531 -5.5 1 76.94 206 GLU B O 1
ATOM 4706 N N . LYS B 1 207 ? 3.908 29.703 -7.215 1 79.62 207 LYS B N 1
ATOM 4707 C CA . LYS B 1 207 ? 3.867 28.25 -7.43 1 79.62 207 LYS B CA 1
ATOM 4708 C C . LYS B 1 207 ? 4.555 27.5 -6.293 1 79.62 207 LYS B C 1
ATOM 4710 O O . LYS B 1 207 ? 4.086 26.453 -5.863 1 79.62 207 LYS B O 1
ATOM 4715 N N . GLU B 1 208 ? 5.586 28.078 -5.805 1 82.56 208 GLU B N 1
ATOM 4716 C CA . GLU B 1 208 ? 6.324 27.453 -4.719 1 82.56 208 GLU B CA 1
ATOM 4717 C C . GLU B 1 208 ? 5.523 27.469 -3.418 1 82.56 208 GLU B C 1
ATOM 4719 O O . GLU B 1 208 ? 5.492 26.484 -2.684 1 82.56 208 GLU B O 1
ATOM 4724 N N . ILE B 1 209 ? 4.914 28.531 -3.191 1 85.25 209 ILE B N 1
ATOM 4725 C CA . ILE B 1 209 ? 4.117 28.672 -1.977 1 85.25 209 ILE B CA 1
ATOM 4726 C C . ILE B 1 209 ? 2.898 27.766 -2.045 1 85.25 209 ILE B C 1
ATOM 4728 O O . ILE B 1 209 ? 2.541 27.109 -1.057 1 85.25 209 ILE B O 1
ATOM 4732 N N . GLU B 1 210 ? 2.277 27.672 -3.156 1 87.06 210 GLU B N 1
ATOM 4733 C CA . GLU B 1 210 ? 1.152 26.766 -3.35 1 87.06 210 GLU B CA 1
ATOM 4734 C C . GLU B 1 210 ? 1.574 25.312 -3.135 1 87.06 210 GLU B C 1
ATOM 4736 O O . GLU B 1 210 ? 0.848 24.531 -2.512 1 87.06 210 GLU B O 1
ATOM 4741 N N . ARG B 1 211 ? 2.66 25.031 -3.666 1 85.44 211 ARG B N 1
ATOM 4742 C CA . ARG B 1 211 ? 3.172 23.672 -3.525 1 85.44 211 ARG B CA 1
ATOM 4743 C C . ARG B 1 211 ? 3.424 23.344 -2.061 1 85.44 211 ARG B C 1
ATOM 4745 O O . ARG B 1 211 ? 3.043 22.266 -1.594 1 85.44 211 ARG B O 1
ATOM 4752 N N . PHE B 1 212 ? 4.031 24.281 -1.42 1 87.44 212 PHE B N 1
ATOM 4753 C CA . PHE B 1 212 ? 4.273 24.078 0.002 1 87.44 212 PHE B CA 1
ATOM 4754 C C . PHE B 1 212 ? 2.967 23.812 0.742 1 87.44 212 PHE B C 1
ATOM 4756 O O . PHE B 1 212 ? 2.855 22.844 1.496 1 87.44 212 PHE B O 1
ATOM 4763 N N . ASN B 1 213 ? 2.08 24.672 0.502 1 90.38 213 ASN B N 1
ATOM 4764 C CA . ASN B 1 213 ? 0.811 24.547 1.212 1 90.38 213 ASN B CA 1
ATOM 4765 C C . ASN B 1 213 ? 0.112 23.234 0.901 1 90.38 213 ASN B C 1
ATOM 4767 O O . ASN B 1 213 ? -0.442 22.594 1.797 1 90.38 213 ASN B O 1
ATOM 4771 N N . THR B 1 214 ? 0.135 22.891 -0.334 1 92.31 214 THR B N 1
ATOM 4772 C CA . THR B 1 214 ? -0.518 21.656 -0.744 1 92.31 214 THR B CA 1
ATOM 4773 C C . THR B 1 214 ? 0.172 20.438 -0.119 1 92.31 214 THR B C 1
ATOM 4775 O O . THR B 1 214 ? -0.491 19.516 0.354 1 92.31 214 THR B O 1
ATOM 4778 N N . ILE B 1 215 ? 1.456 20.469 -0.066 1 93.5 215 ILE B N 1
ATOM 4779 C CA . ILE B 1 215 ? 2.207 19.375 0.549 1 93.5 215 ILE B CA 1
ATOM 4780 C C . ILE B 1 215 ? 1.911 19.328 2.047 1 93.5 215 ILE B C 1
ATOM 4782 O O . ILE B 1 215 ? 1.672 18.25 2.604 1 93.5 215 ILE B O 1
ATOM 4786 N N . ALA B 1 216 ? 1.897 20.5 2.684 1 94.56 216 ALA B N 1
ATOM 4787 C CA . ALA B 1 216 ? 1.613 20.562 4.113 1 94.56 216 ALA B CA 1
ATOM 4788 C C . ALA B 1 216 ? 0.243 19.969 4.426 1 94.56 216 ALA B C 1
ATOM 4790 O O . ALA B 1 216 ? 0.073 19.281 5.438 1 94.56 216 ALA B O 1
ATOM 4791 N N . LEU B 1 217 ? -0.668 20.203 3.578 1 95.69 217 LEU B N 1
ATOM 4792 C CA . LEU B 1 217 ? -2.023 19.703 3.777 1 95.69 217 LEU B CA 1
ATOM 4793 C C . LEU B 1 217 ? -2.086 18.203 3.531 1 95.69 217 LEU B C 1
ATOM 4795 O O . LEU B 1 217 ? -2.479 17.438 4.418 1 95.69 217 LEU B O 1
ATOM 4799 N N . TYR B 1 218 ? -1.602 17.766 2.393 1 95.94 218 TYR B N 1
ATOM 4800 C CA . TYR B 1 218 ? -1.864 16.406 1.929 1 95.94 218 TYR B CA 1
ATOM 4801 C C . TYR B 1 218 ? -0.835 15.438 2.488 1 95.94 218 TYR B C 1
ATOM 4803 O O . TYR B 1 218 ? -1.161 14.281 2.789 1 95.94 218 TYR B O 1
ATOM 4811 N N . LYS B 1 219 ? 0.351 15.812 2.643 1 95.62 219 LYS B N 1
ATOM 4812 C CA . LYS B 1 219 ? 1.374 14.914 3.162 1 95.62 219 LYS B CA 1
ATOM 4813 C C . LYS B 1 219 ? 1.344 14.867 4.688 1 95.62 219 LYS B C 1
ATOM 4815 O O . LYS B 1 219 ? 1.745 13.867 5.293 1 95.62 219 LYS B O 1
ATOM 4820 N N . THR B 1 220 ? 0.796 15.961 5.328 1 95.62 220 THR B N 1
ATOM 4821 C CA . THR B 1 220 ? 0.977 16.047 6.773 1 95.62 220 THR B CA 1
ATOM 4822 C C . THR B 1 220 ? -0.366 16.219 7.477 1 95.62 220 THR B C 1
ATOM 4824 O O . THR B 1 220 ? -0.749 15.391 8.312 1 95.62 220 THR B O 1
ATOM 4827 N N . ALA B 1 221 ? -1.146 17.203 7.164 1 97.19 221 ALA B N 1
ATOM 4828 C CA . ALA B 1 221 ? -2.303 17.625 7.945 1 97.19 221 ALA B CA 1
ATOM 4829 C C . ALA B 1 221 ? -3.359 16.531 8 1 97.19 221 ALA B C 1
ATOM 4831 O O . ALA B 1 221 ? -3.879 16.203 9.07 1 97.19 221 ALA B O 1
ATOM 4832 N N . PHE B 1 222 ? -3.637 15.914 6.887 1 97.19 222 PHE B N 1
ATOM 4833 C CA . PHE B 1 222 ? -4.688 14.906 6.828 1 97.19 222 PHE B CA 1
ATOM 4834 C C . PHE B 1 222 ? -4.344 13.719 7.723 1 97.19 222 PHE B C 1
ATOM 4836 O O . PHE B 1 222 ? -5.16 13.305 8.547 1 97.19 222 PHE B O 1
ATOM 4843 N N . TYR B 1 223 ? -3.16 13.203 7.609 1 96.56 223 TYR B N 1
ATOM 4844 C CA . TYR B 1 223 ? -2.838 11.961 8.305 1 96.56 223 TYR B CA 1
ATOM 4845 C C . TYR B 1 223 ? -2.459 12.227 9.75 1 96.56 223 TYR B C 1
ATOM 4847 O O . TYR B 1 223 ? -2.686 11.383 10.625 1 96.56 223 TYR B O 1
ATOM 4855 N N . THR B 1 224 ? -1.924 13.414 10.062 1 97.5 224 THR B N 1
ATOM 4856 C CA . THR B 1 224 ? -1.426 13.695 11.406 1 97.5 224 THR B CA 1
ATOM 4857 C C . THR B 1 224 ? -2.553 14.188 12.305 1 97.5 224 THR B C 1
ATOM 4859 O O . THR B 1 224 ? -2.564 13.906 13.508 1 97.5 224 THR B O 1
ATOM 4862 N N . TYR B 1 225 ? -3.496 14.898 11.766 1 98.44 225 TYR B N 1
ATOM 4863 C CA . TYR B 1 225 ? -4.477 15.539 12.641 1 98.44 225 TYR B CA 1
ATOM 4864 C C . TYR B 1 225 ? -5.883 15.039 12.336 1 98.44 225 TYR B C 1
ATOM 4866 O O . TYR B 1 225 ? -6.613 14.625 13.234 1 98.44 225 TYR B O 1
ATOM 4874 N N . TYR B 1 226 ? -6.301 15.062 11.094 1 98.56 226 TYR B N 1
ATOM 4875 C CA . TYR B 1 226 ? -7.684 14.711 10.781 1 98.56 226 TYR B CA 1
ATOM 4876 C C . TYR B 1 226 ? -7.934 13.227 11.008 1 98.56 226 TYR B C 1
ATOM 4878 O O . TYR B 1 226 ? -8.984 12.836 11.531 1 98.56 226 TYR B O 1
ATOM 4886 N N . LEU B 1 227 ? -7.031 12.383 10.594 1 98.75 227 LEU B N 1
ATOM 4887 C CA . LEU B 1 227 ? -7.203 10.938 10.719 1 98.75 227 LEU B CA 1
ATOM 4888 C C . LEU B 1 227 ? -7.453 10.547 12.172 1 98.75 227 LEU B C 1
ATOM 4890 O O . LEU B 1 227 ? -8.492 9.977 12.5 1 98.75 227 LEU B O 1
ATOM 4894 N N . PRO B 1 228 ? -6.527 10.852 13.102 1 98.62 228 PRO B N 1
ATOM 4895 C CA . PRO B 1 228 ? -6.781 10.422 14.477 1 98.62 228 PRO B CA 1
ATOM 4896 C C . PRO B 1 228 ? -8.031 11.062 15.07 1 98.62 228 PRO B C 1
ATOM 4898 O O . PRO B 1 228 ? -8.781 10.398 15.797 1 98.62 228 PRO B O 1
ATOM 4901 N N . ALA B 1 229 ? -8.312 12.336 14.789 1 98.75 229 ALA B N 1
ATOM 4902 C CA . ALA B 1 229 ? -9.5 13.008 15.32 1 98.75 229 ALA B CA 1
ATOM 4903 C C . ALA B 1 229 ? -10.781 12.328 14.828 1 98.75 229 ALA B C 1
ATOM 4905 O O . ALA B 1 229 ? -11.656 11.992 15.625 1 98.75 229 ALA B O 1
ATOM 4906 N N . SER B 1 230 ? -10.852 12.133 13.5 1 98.81 230 SER B N 1
ATOM 4907 C CA . SER B 1 230 ? -12.062 11.586 12.898 1 98.81 230 SER B CA 1
ATOM 4908 C C . SER B 1 230 ? -12.305 10.148 13.352 1 98.81 230 SER B C 1
ATOM 4910 O O . SER B 1 230 ? -13.438 9.773 13.68 1 98.81 230 SER B O 1
ATOM 4912 N N . VAL B 1 231 ? -11.242 9.312 13.383 1 98.81 231 VAL B N 1
ATOM 4913 C CA . VAL B 1 231 ? -11.391 7.926 13.82 1 98.81 231 VAL B CA 1
ATOM 4914 C C . VAL B 1 231 ? -11.805 7.883 15.289 1 98.81 231 VAL B C 1
ATOM 4916 O O . VAL B 1 231 ? -12.648 7.07 15.672 1 98.81 231 VAL B O 1
ATOM 4919 N N . GLY B 1 232 ? -11.211 8.766 16.125 1 98.38 232 GLY B N 1
ATOM 4920 C CA . GLY B 1 232 ? -11.633 8.859 17.516 1 98.38 232 GLY B CA 1
ATOM 4921 C C . GLY B 1 232 ? -13.086 9.25 17.672 1 98.38 232 GLY B C 1
ATOM 4922 O O . GLY B 1 232 ? -13.789 8.711 18.531 1 98.38 232 GLY B O 1
ATOM 4923 N N . VAL B 1 233 ? -13.562 10.172 16.875 1 98.06 233 VAL B N 1
ATOM 4924 C CA . VAL B 1 233 ? -14.953 10.609 16.906 1 98.06 233 VAL B CA 1
ATOM 4925 C C . VAL B 1 233 ? -15.875 9.438 16.562 1 98.06 233 VAL B C 1
ATOM 4927 O O . VAL B 1 233 ? -16.844 9.164 17.281 1 98.06 233 VAL B O 1
ATOM 4930 N N . PHE B 1 234 ? -15.562 8.711 15.484 1 97.81 234 PHE B N 1
ATOM 4931 C CA . PHE B 1 234 ? -16.375 7.559 15.102 1 97.81 234 PHE B CA 1
ATOM 4932 C C . PHE B 1 234 ? -16.359 6.504 16.203 1 97.81 234 PHE B C 1
ATOM 4934 O O . PHE B 1 234 ? -17.406 5.996 16.594 1 97.81 234 PHE B O 1
ATOM 4941 N N . ALA B 1 235 ? -15.172 6.223 16.75 1 96.62 235 ALA B N 1
ATOM 4942 C CA . ALA B 1 235 ? -15.023 5.16 17.734 1 96.62 235 ALA B CA 1
ATOM 4943 C C . ALA B 1 235 ? -15.789 5.484 19.016 1 96.62 235 ALA B C 1
ATOM 4945 O O . ALA B 1 235 ? -16.125 4.586 19.797 1 96.62 235 ALA B O 1
ATOM 4946 N N . SER B 1 236 ? -16.109 6.738 19.297 1 94.56 236 SER B N 1
ATOM 4947 C CA . SER B 1 236 ? -16.812 7.156 20.516 1 94.56 236 SER B CA 1
ATOM 4948 C C . SER B 1 236 ? -18.297 6.836 20.422 1 94.56 236 SER B C 1
ATOM 4950 O O . SER B 1 236 ? -19 6.871 21.438 1 94.56 236 SER B O 1
ATOM 4952 N N . ASP B 1 237 ? -18.766 6.645 19.25 1 92.12 237 ASP B N 1
ATOM 4953 C CA . ASP B 1 237 ? -20.172 6.375 18.984 1 92.12 237 ASP B CA 1
ATOM 4954 C C . ASP B 1 237 ? -21.031 7.59 19.297 1 92.12 237 ASP B C 1
ATOM 4956 O O . ASP B 1 237 ? -22.25 7.469 19.5 1 92.12 237 ASP B O 1
ATOM 4960 N N . ASP B 1 238 ? -20.422 8.758 19.438 1 93.06 238 ASP B N 1
ATOM 4961 C CA . ASP B 1 238 ? -21.156 10.008 19.625 1 93.06 238 ASP B CA 1
ATOM 4962 C C . ASP B 1 238 ? -21.672 10.531 18.297 1 93.06 238 ASP B C 1
ATOM 4964 O O . ASP B 1 238 ? -20.984 11.266 17.594 1 93.06 238 ASP B O 1
ATOM 4968 N N . LYS B 1 239 ? -22.891 10.258 17.984 1 93.81 239 LYS B N 1
ATOM 4969 C CA . LYS B 1 239 ? -23.5 10.594 16.703 1 93.81 239 LYS B CA 1
ATOM 4970 C C . LYS B 1 239 ? -23.578 12.102 16.516 1 93.81 239 LYS B C 1
ATOM 4972 O O . LYS B 1 239 ? -23.5 12.602 15.391 1 93.81 239 LYS B O 1
ATOM 4977 N N . ASP B 1 240 ? -23.703 12.828 17.625 1 95.56 240 ASP B N 1
ATOM 4978 C CA . ASP B 1 240 ? -23.734 14.289 17.531 1 95.56 240 ASP B CA 1
ATOM 4979 C C . ASP B 1 240 ? -22.375 14.852 17.156 1 95.56 240 ASP B C 1
ATOM 4981 O O . ASP B 1 240 ? -22.281 15.82 16.391 1 95.56 240 ASP B O 1
ATOM 4985 N N . ALA B 1 241 ? -21.328 14.258 17.719 1 96.75 241 ALA B N 1
ATOM 4986 C CA . ALA B 1 241 ? -19.984 14.711 17.391 1 96.75 241 ALA B CA 1
ATOM 4987 C C . ALA B 1 241 ? -19.656 14.461 15.914 1 96.75 241 ALA B C 1
ATOM 4989 O O . ALA B 1 241 ? -18.922 15.227 15.297 1 96.75 241 ALA B O 1
ATOM 4990 N N . VAL B 1 242 ? -20.188 13.359 15.344 1 97.56 242 VAL B N 1
ATOM 4991 C CA . VAL B 1 242 ? -19.938 13 13.953 1 97.56 242 VAL B CA 1
ATOM 4992 C C . VAL B 1 242 ? -20.406 14.117 13.031 1 97.56 242 VAL B C 1
ATOM 4994 O O . VAL B 1 242 ? -19.781 14.383 11.992 1 97.56 242 VAL B O 1
ATOM 4997 N N . LYS B 1 243 ? -21.422 14.875 13.445 1 97.75 243 LYS B N 1
ATOM 4998 C CA . LYS B 1 243 ? -21.969 15.977 12.656 1 97.75 243 LYS B CA 1
ATOM 4999 C C . LYS B 1 243 ? -20.953 17.109 12.516 1 97.75 243 LYS B C 1
ATOM 5001 O O . LYS B 1 243 ? -21.062 17.953 11.625 1 97.75 243 LYS B O 1
ATOM 5006 N N . TYR B 1 244 ? -19.953 17.156 13.344 1 98.12 244 TYR B N 1
ATOM 5007 C CA . TYR B 1 244 ? -18.984 18.234 13.367 1 98.12 244 TYR B CA 1
ATOM 5008 C C . TYR B 1 244 ? -17.719 17.844 12.594 1 98.12 244 TYR B C 1
ATOM 5010 O O . TYR B 1 244 ? -16.75 18.594 12.547 1 98.12 244 TYR B O 1
ATOM 5018 N N . LEU B 1 245 ? -17.672 16.688 11.938 1 98.25 245 LEU B N 1
ATOM 5019 C CA . LEU B 1 245 ? -16.484 16.188 11.25 1 98.25 245 LEU B CA 1
ATOM 5020 C C . LEU B 1 245 ? -16 17.188 10.203 1 98.25 245 LEU B C 1
ATOM 5022 O O . LEU B 1 245 ? -14.805 17.391 10.031 1 98.25 245 LEU B O 1
ATOM 5026 N N . PRO B 1 246 ? -16.953 17.922 9.461 1 97.12 246 PRO B N 1
ATOM 5027 C CA . PRO B 1 246 ? -16.453 18.922 8.516 1 97.12 246 PRO B CA 1
ATOM 5028 C C . PRO B 1 246 ? -15.688 20.047 9.211 1 97.12 246 PRO B C 1
ATOM 5030 O O . PRO B 1 246 ? -14.641 20.484 8.719 1 97.12 246 PRO B O 1
ATOM 5033 N N . LEU B 1 247 ? -16.188 20.484 10.32 1 97.94 247 LEU B N 1
ATOM 5034 C CA . LEU B 1 247 ? -15.516 21.531 11.094 1 97.94 247 LEU B CA 1
ATOM 5035 C C . LEU B 1 247 ? -14.195 21.016 11.672 1 97.94 247 LEU B C 1
ATOM 5037 O O . LEU B 1 247 ? -13.188 21.734 11.656 1 97.94 247 LEU B O 1
ATOM 5041 N N . ILE B 1 248 ? -14.258 19.781 12.203 1 98.56 248 ILE B N 1
ATOM 5042 C CA . ILE B 1 248 ? -13.047 19.156 12.734 1 98.56 248 ILE B CA 1
ATOM 5043 C C . ILE B 1 248 ? -11.984 19.078 11.641 1 98.56 248 ILE B C 1
ATOM 5045 O O . ILE B 1 248 ? -10.82 19.391 11.875 1 98.56 248 ILE B O 1
ATOM 5049 N N . LYS B 1 249 ? -12.359 18.672 10.469 1 97.69 249 LYS B N 1
ATOM 5050 C CA . LYS B 1 249 ? -11.445 18.594 9.336 1 97.69 249 LYS B CA 1
ATOM 5051 C C . LYS B 1 249 ? -10.789 19.953 9.062 1 97.69 249 LYS B C 1
ATOM 5053 O O . LYS B 1 249 ? -9.57 20.031 8.906 1 97.69 249 LYS B O 1
ATOM 5058 N N . ASP B 1 250 ? -11.578 21.016 9.031 1 96.69 250 ASP B N 1
ATOM 5059 C CA . ASP B 1 250 ? -11.07 22.344 8.75 1 96.69 250 ASP B CA 1
ATOM 5060 C C . ASP B 1 250 ? -10.031 22.781 9.781 1 96.69 250 ASP B C 1
ATOM 5062 O O . ASP B 1 250 ? -8.969 23.297 9.422 1 96.69 250 ASP B O 1
ATOM 5066 N N . VAL B 1 251 ? -10.336 22.562 10.984 1 98.31 251 VAL B N 1
ATOM 5067 C CA . VAL B 1 251 ? -9.438 22.953 12.062 1 98.31 251 VAL B CA 1
ATOM 5068 C C . VAL B 1 251 ? -8.172 22.094 12.016 1 98.31 251 VAL B C 1
ATOM 5070 O O . VAL B 1 251 ? -7.062 22.609 12.172 1 98.31 251 VAL B O 1
ATOM 5073 N N . CYS B 1 252 ? -8.336 20.797 11.789 1 98.31 252 CYS B N 1
ATOM 5074 C CA . CYS B 1 252 ? -7.207 19.875 11.711 1 98.31 252 CYS B CA 1
ATOM 5075 C C . CYS B 1 252 ? -6.273 20.25 10.57 1 98.31 252 CYS B C 1
ATOM 5077 O O . CYS B 1 252 ? -5.055 20.141 10.695 1 98.31 252 CYS B O 1
ATOM 5079 N N . LEU B 1 253 ? -6.805 20.656 9.453 1 97 253 LEU B N 1
ATOM 5080 C CA . LEU B 1 253 ? -5.988 21.062 8.312 1 97 253 LEU B CA 1
ATOM 5081 C C . LEU B 1 253 ? -5.172 22.297 8.633 1 97 253 LEU B C 1
ATOM 5083 O O . LEU B 1 253 ? -3.994 22.391 8.273 1 97 253 LEU B O 1
ATOM 5087 N N . LYS B 1 254 ? -5.777 23.266 9.32 1 96.69 254 LYS B N 1
ATOM 5088 C CA . LYS B 1 254 ? -5.043 24.453 9.75 1 96.69 254 LYS B CA 1
ATOM 5089 C C . LYS B 1 254 ? -3.959 24.094 10.758 1 96.69 254 LYS B C 1
ATOM 5091 O O . LYS B 1 254 ? -2.842 24.609 10.695 1 96.69 254 LYS B O 1
ATOM 5096 N N . LEU B 1 255 ? -4.293 23.219 11.68 1 97.25 255 LEU B N 1
ATOM 5097 C CA . LEU B 1 255 ? -3.324 22.734 12.656 1 97.25 255 LEU B CA 1
ATOM 5098 C C . LEU B 1 255 ? -2.152 22.047 11.961 1 97.25 255 LEU B C 1
ATOM 5100 O O . LEU B 1 255 ? -1 22.219 12.375 1 97.25 255 LEU B O 1
ATOM 5104 N N . GLY B 1 256 ? -2.504 21.266 10.992 1 96.5 256 GLY B N 1
ATOM 5105 C CA . GLY B 1 256 ? -1.48 20.531 10.266 1 96.5 256 GLY B CA 1
ATOM 5106 C C . GLY B 1 256 ? -0.502 21.422 9.531 1 96.5 256 GLY B C 1
ATOM 5107 O O . GLY B 1 256 ? 0.696 21.141 9.492 1 96.5 256 GLY B O 1
ATOM 5108 N N . VAL B 1 257 ? -0.989 22.484 8.922 1 94.88 257 VAL B N 1
ATOM 5109 C CA . VAL B 1 257 ? -0.118 23.438 8.242 1 94.88 257 VAL B CA 1
ATOM 5110 C C . VAL B 1 257 ? 0.807 24.109 9.258 1 94.88 257 VAL B C 1
ATOM 5112 O O . VAL B 1 257 ? 2.004 24.266 9.008 1 94.88 257 VAL B O 1
ATOM 5115 N N . TYR B 1 258 ? 0.228 24.531 10.375 1 96.56 258 TYR B N 1
ATOM 5116 C CA . TYR B 1 258 ? 1.012 25.094 11.469 1 96.56 258 TYR B CA 1
ATOM 5117 C C . TYR B 1 258 ? 2.08 24.109 11.938 1 96.56 258 TYR B C 1
ATOM 5119 O O . TYR B 1 258 ? 3.242 24.484 12.109 1 96.56 258 TYR B O 1
ATOM 5127 N N . PHE B 1 259 ? 1.734 22.875 12.07 1 96.31 259 PHE B N 1
ATOM 5128 C CA . PHE B 1 259 ? 2.637 21.797 12.484 1 96.31 259 PHE B CA 1
ATOM 5129 C C . PHE B 1 259 ? 3.785 21.641 11.492 1 96.31 259 PHE B C 1
ATOM 5131 O O . PHE B 1 259 ? 4.941 21.5 11.891 1 96.31 259 PHE B O 1
ATOM 5138 N N . GLN B 1 260 ? 3.486 21.641 10.242 1 94.94 260 GLN B N 1
ATOM 5139 C CA . GLN B 1 260 ? 4.52 21.484 9.227 1 94.94 260 GLN B CA 1
ATOM 5140 C C . GLN B 1 260 ? 5.512 22.641 9.266 1 94.94 260 GLN B C 1
ATOM 5142 O O . GLN B 1 260 ? 6.719 22.438 9.109 1 94.94 260 GLN B O 1
ATOM 5147 N N . ALA B 1 261 ? 4.977 23.828 9.445 1 95 261 ALA B N 1
ATOM 5148 C CA . ALA B 1 261 ? 5.855 24.984 9.578 1 95 261 ALA B CA 1
ATOM 5149 C C . ALA B 1 261 ? 6.812 24.812 10.758 1 95 261 ALA B C 1
ATOM 5151 O O . ALA B 1 261 ? 7.996 25.141 10.664 1 95 261 ALA B O 1
ATOM 5152 N N . GLN B 1 262 ? 6.316 24.312 11.82 1 94.5 262 GLN B N 1
ATOM 5153 C CA . GLN B 1 262 ? 7.133 24.016 12.992 1 94.5 262 GLN B CA 1
ATOM 5154 C C . GLN B 1 262 ? 8.219 23 12.672 1 94.5 262 GLN B C 1
ATOM 5156 O O . GLN B 1 262 ? 9.375 23.172 13.062 1 94.5 262 GLN B O 1
ATOM 5161 N N . ASP B 1 263 ? 7.797 21.984 12.008 1 92.62 263 ASP B N 1
ATOM 5162 C CA . ASP B 1 263 ? 8.742 20.938 11.633 1 92.62 263 ASP B CA 1
ATOM 5163 C C . ASP B 1 263 ? 9.844 21.484 10.727 1 92.62 263 ASP B C 1
ATOM 5165 O O . ASP B 1 263 ? 11.008 21.109 10.859 1 92.62 263 ASP B O 1
ATOM 5169 N N . ASP B 1 264 ? 9.461 22.312 9.797 1 93.88 264 ASP B N 1
ATOM 5170 C CA . ASP B 1 264 ? 10.43 22.938 8.906 1 93.88 264 ASP B CA 1
ATOM 5171 C C . ASP B 1 264 ? 11.414 23.797 9.695 1 93.88 264 ASP B C 1
ATOM 5173 O O . ASP B 1 264 ? 12.617 23.797 9.414 1 93.88 264 ASP B O 1
ATOM 5177 N N . PHE B 1 265 ? 10.891 24.516 10.602 1 94.62 265 PHE B N 1
ATOM 5178 C CA . PHE B 1 265 ? 11.719 25.375 11.445 1 94.62 265 PHE B CA 1
ATOM 5179 C C . PHE B 1 265 ? 12.703 24.547 12.258 1 94.62 265 PHE B C 1
ATOM 5181 O O . PHE B 1 265 ? 13.898 24.859 12.32 1 94.62 265 PHE B O 1
ATOM 5188 N N . LEU B 1 266 ? 12.219 23.5 12.828 1 92.06 266 LEU B N 1
ATOM 5189 C CA . LEU B 1 266 ? 13.047 22.641 13.648 1 92.06 266 LEU B CA 1
ATOM 5190 C C . LEU B 1 266 ? 14.086 21.906 12.797 1 92.06 266 LEU B C 1
ATOM 5192 O O . LEU B 1 266 ? 15.203 21.656 13.25 1 92.06 266 LEU B O 1
ATOM 5196 N N . ASP B 1 267 ? 13.68 21.562 11.609 1 91.56 267 ASP B N 1
ATOM 5197 C CA . ASP B 1 267 ? 14.602 20.906 10.688 1 91.56 267 ASP B CA 1
ATOM 5198 C C . ASP B 1 267 ? 15.828 21.781 10.422 1 91.56 267 ASP B C 1
ATOM 5200 O O . ASP B 1 267 ? 16.938 21.266 10.266 1 91.56 267 ASP B O 1
ATOM 5204 N N . CYS B 1 268 ? 15.641 23 10.422 1 91.69 268 CYS B N 1
ATOM 5205 C CA . CYS B 1 268 ? 16.688 23.969 10.102 1 91.69 268 CYS B CA 1
ATOM 5206 C C . CYS B 1 268 ? 17.5 24.328 11.344 1 91.69 268 CYS B C 1
ATOM 5208 O O . CYS B 1 268 ? 18.719 24.5 11.273 1 91.69 268 CYS B O 1
ATOM 5210 N N . TYR B 1 269 ? 16.844 24.344 12.508 1 91 269 TYR B N 1
ATOM 5211 C CA . TYR B 1 269 ? 17.5 25.031 13.617 1 91 269 TYR B CA 1
ATOM 5212 C C . TYR B 1 269 ? 17.703 24.094 14.789 1 91 269 TYR B C 1
ATOM 5214 O O . TYR B 1 269 ? 18.516 24.359 15.68 1 91 269 TYR B O 1
ATOM 5222 N N . ALA B 1 270 ? 17 22.984 14.805 1 88.31 270 ALA B N 1
ATOM 5223 C CA . ALA B 1 270 ? 17.109 22.094 15.953 1 88.31 270 ALA B CA 1
ATOM 5224 C C . ALA B 1 270 ? 18.219 21.062 15.734 1 88.31 270 ALA B C 1
ATOM 5226 O O . ALA B 1 270 ? 18.594 20.766 14.602 1 88.31 270 ALA B O 1
ATOM 5227 N N . SER B 1 271 ? 18.734 20.562 16.859 1 87.69 271 SER B N 1
ATOM 5228 C CA . SER B 1 271 ? 19.719 19.484 16.781 1 87.69 271 SER B CA 1
ATOM 5229 C C . SER B 1 271 ? 19.047 18.172 16.391 1 87.69 271 SER B C 1
ATOM 5231 O O . SER B 1 271 ? 17.859 17.984 16.609 1 87.69 271 SER B O 1
ATOM 5233 N N . PRO B 1 272 ? 19.891 17.328 15.742 1 85.25 272 PRO B N 1
ATOM 5234 C CA . PRO B 1 272 ? 19.344 16.016 15.398 1 85.25 272 PRO B CA 1
ATOM 5235 C C . PRO B 1 272 ? 18.766 15.273 16.594 1 85.25 272 PRO B C 1
ATOM 5237 O O . PRO B 1 272 ? 17.797 14.516 16.453 1 85.25 272 PRO B O 1
ATOM 5240 N N . GLU B 1 273 ? 19.281 15.477 17.734 1 81.94 273 GLU B N 1
ATOM 5241 C CA . GLU B 1 273 ? 18.797 14.82 18.938 1 81.94 273 GLU B CA 1
ATOM 5242 C C . GLU B 1 273 ? 17.375 15.266 19.281 1 81.94 273 GLU B C 1
ATOM 5244 O O . GLU B 1 273 ? 16.547 14.453 19.703 1 81.94 273 GLU B O 1
ATOM 5249 N N . VAL B 1 274 ? 17.109 16.5 19.031 1 81.06 274 VAL B N 1
ATOM 5250 C CA . VAL B 1 274 ? 15.797 17.062 19.297 1 81.06 274 VAL B CA 1
ATOM 5251 C C . VAL B 1 274 ? 14.82 16.656 18.203 1 81.06 274 VAL B C 1
ATOM 5253 O O . VAL B 1 274 ? 13.695 16.25 18.484 1 81.06 274 VAL B O 1
ATOM 5256 N N . LEU B 1 275 ? 15.289 16.672 17.016 1 82.06 275 LEU B N 1
ATOM 5257 C CA . LEU B 1 275 ? 14.43 16.422 15.859 1 82.06 275 LEU B CA 1
ATOM 5258 C C . LEU B 1 275 ? 14.195 14.938 15.656 1 82.06 275 LEU B C 1
ATOM 5260 O O . LEU B 1 275 ? 13.18 14.531 15.094 1 82.06 275 LEU B O 1
ATOM 5264 N N . GLY B 1 276 ? 15.211 14.102 16.125 1 79.06 276 GLY B N 1
ATOM 5265 C CA . GLY B 1 276 ? 15.125 12.656 15.938 1 79.06 276 GLY B CA 1
ATOM 5266 C C . GLY B 1 276 ? 15.594 12.211 14.562 1 79.06 276 GLY B C 1
ATOM 5267 O O . GLY B 1 276 ? 15.516 11.023 14.234 1 79.06 276 GLY B O 1
ATOM 5268 N N . LYS B 1 277 ? 15.992 13.18 13.727 1 82.75 277 LYS B N 1
ATOM 5269 C CA . LYS B 1 277 ? 16.531 12.945 12.391 1 82.75 277 LYS B CA 1
ATOM 5270 C C . LYS B 1 277 ? 17.484 14.062 11.977 1 82.75 277 LYS B C 1
ATOM 5272 O O . LYS B 1 277 ? 17.562 15.102 12.641 1 82.75 277 LYS B O 1
ATOM 5277 N N . ILE B 1 278 ? 18.219 13.734 10.969 1 82.75 278 ILE B N 1
ATOM 5278 C CA . ILE B 1 278 ? 19.047 14.781 10.375 1 82.75 278 ILE B CA 1
ATOM 5279 C C . ILE B 1 278 ? 18.219 15.594 9.383 1 82.75 278 ILE B C 1
ATOM 5281 O O . ILE B 1 278 ? 17.625 15.031 8.461 1 82.75 278 ILE B O 1
ATOM 5285 N N . GLY B 1 279 ? 18.109 16.875 9.656 1 85.06 279 GLY B N 1
ATOM 5286 C CA . GLY B 1 279 ? 17.391 17.734 8.734 1 85.06 279 GLY B CA 1
ATOM 5287 C C . GLY B 1 279 ? 18.078 17.875 7.391 1 85.06 279 GLY B C 1
ATOM 5288 O O . GLY B 1 279 ? 19.312 17.953 7.32 1 85.06 279 GLY B O 1
ATOM 5289 N N . THR B 1 280 ? 17.328 17.766 6.352 1 86.44 280 THR B N 1
ATOM 5290 C CA . THR B 1 280 ? 17.922 17.812 5.023 1 86.44 280 THR B CA 1
ATOM 5291 C C . THR B 1 280 ? 17.078 18.656 4.078 1 86.44 280 THR B C 1
ATOM 5293 O O . THR B 1 280 ? 17.203 18.531 2.855 1 86.44 280 THR B O 1
ATOM 5296 N N . ASP B 1 281 ? 16.234 19.516 4.605 1 88.81 281 ASP B N 1
ATOM 5297 C CA . ASP B 1 281 ? 15.336 20.281 3.752 1 88.81 281 ASP B CA 1
ATOM 5298 C C . ASP B 1 281 ? 16.109 21.172 2.791 1 88.81 281 ASP B C 1
ATOM 5300 O O . ASP B 1 281 ? 15.734 21.328 1.629 1 88.81 281 ASP B O 1
ATOM 5304 N N . ILE B 1 282 ? 17.156 21.734 3.295 1 89.69 282 ILE B N 1
ATOM 5305 C CA . ILE B 1 282 ? 17.969 22.625 2.477 1 89.69 282 ILE B CA 1
ATOM 5306 C C . ILE B 1 282 ? 18.75 21.812 1.44 1 89.69 282 ILE B C 1
ATOM 5308 O O . ILE B 1 282 ? 18.766 22.156 0.257 1 89.69 282 ILE B O 1
ATOM 5312 N N . GLU B 1 283 ? 19.328 20.672 1.913 1 87.62 283 GLU B N 1
ATOM 5313 C CA . GLU B 1 283 ? 20.062 19.797 1.018 1 87.62 283 GLU B CA 1
ATOM 5314 C C . GLU B 1 283 ? 19.172 19.25 -0.093 1 87.62 283 GLU B C 1
ATOM 5316 O O . GLU B 1 283 ? 19.609 19.094 -1.233 1 87.62 283 GLU B O 1
ATOM 5321 N N . GLU B 1 284 ? 17.953 19.078 0.264 1 84.44 284 GLU B N 1
ATOM 5322 C CA . GLU B 1 284 ? 17.016 18.453 -0.67 1 84.44 284 GLU B CA 1
ATOM 5323 C C . GLU B 1 284 ? 16.219 19.5 -1.444 1 84.44 284 GLU B C 1
ATOM 5325 O O . GLU B 1 284 ? 15.367 19.156 -2.266 1 84.44 284 GLU B O 1
ATOM 5330 N N . CYS B 1 285 ? 16.453 20.781 -1.171 1 84.94 285 CYS B N 1
ATOM 5331 C CA . CYS B 1 285 ? 15.805 21.875 -1.867 1 84.94 285 CYS B CA 1
ATOM 5332 C C . CYS B 1 285 ? 14.297 21.812 -1.7 1 84.94 285 CYS B C 1
ATOM 5334 O O . CYS B 1 285 ? 13.547 21.984 -2.666 1 84.94 285 CYS B O 1
ATOM 5336 N N . LYS B 1 286 ? 13.852 21.516 -0.556 1 85.69 286 LYS B N 1
ATOM 5337 C CA . LYS B 1 286 ? 12.422 21.391 -0.318 1 85.69 286 LYS B CA 1
ATOM 5338 C C . LYS B 1 286 ? 11.758 22.766 -0.246 1 85.69 286 LYS B C 1
ATOM 5340 O O . LYS B 1 286 ? 12.359 23.719 0.251 1 85.69 286 LYS B O 1
ATOM 5345 N N . ALA B 1 287 ? 10.547 22.781 -0.747 1 84.81 287 ALA B N 1
ATOM 5346 C CA . ALA B 1 287 ? 9.719 23.969 -0.517 1 84.81 287 ALA B CA 1
ATOM 5347 C C . ALA B 1 287 ? 9.211 24.016 0.921 1 84.81 287 ALA B C 1
ATOM 5349 O O . ALA B 1 287 ? 8.031 23.75 1.179 1 84.81 287 ALA B O 1
ATOM 5350 N N . SER B 1 288 ? 10.078 24.438 1.826 1 91.81 288 SER B N 1
ATOM 5351 C CA . SER B 1 288 ? 9.75 24.5 3.246 1 91.81 288 SER B CA 1
ATOM 5352 C C . SER B 1 288 ? 9.125 25.844 3.611 1 91.81 288 SER B C 1
ATOM 5354 O O . SER B 1 288 ? 9.156 26.781 2.816 1 91.81 288 SER B O 1
ATOM 5356 N N . TRP B 1 289 ? 8.578 25.891 4.789 1 94.75 289 TRP B N 1
ATOM 5357 C CA . TRP B 1 289 ? 8.023 27.141 5.289 1 94.75 289 TRP B CA 1
ATOM 5358 C C . TRP B 1 289 ? 9.07 28.25 5.262 1 94.75 289 TRP B C 1
ATOM 5360 O O . TRP B 1 289 ? 8.773 29.391 4.91 1 94.75 289 TRP B O 1
ATOM 5370 N N . LEU B 1 290 ? 10.336 27.906 5.555 1 95.38 290 LEU B N 1
ATOM 5371 C CA . LEU B 1 290 ? 11.422 28.875 5.582 1 95.38 290 LEU B CA 1
ATOM 5372 C C . LEU B 1 290 ? 11.703 29.422 4.18 1 95.38 290 LEU B C 1
ATOM 5374 O O . LEU B 1 290 ? 11.781 30.625 3.98 1 95.38 290 LEU B O 1
ATOM 5378 N N . TYR B 1 291 ? 11.875 28.516 3.291 1 92.12 291 TYR B N 1
ATOM 5379 C CA . TYR B 1 291 ? 12.172 28.922 1.922 1 92.12 291 TYR B CA 1
ATOM 5380 C C . TYR B 1 291 ? 11.031 29.75 1.341 1 92.12 291 TYR B C 1
ATOM 5382 O O . TYR B 1 291 ? 11.266 30.797 0.74 1 92.12 291 TYR B O 1
ATOM 5390 N N . CYS B 1 292 ? 9.828 29.328 1.511 1 91.25 292 CYS B N 1
ATOM 5391 C CA . CYS B 1 292 ? 8.664 30 0.949 1 91.25 292 CYS B CA 1
ATOM 5392 C C . CYS B 1 292 ? 8.492 31.391 1.577 1 91.25 292 CYS B C 1
ATOM 5394 O O . CYS B 1 292 ? 8.117 32.344 0.894 1 91.25 292 CYS B O 1
ATOM 5396 N N . THR B 1 293 ? 8.711 31.484 2.848 1 93.06 293 THR B N 1
ATOM 5397 C CA . THR B 1 293 ? 8.672 32.781 3.521 1 93.06 293 THR B CA 1
ATOM 5398 C C . THR B 1 293 ? 9.773 33.688 2.99 1 93.06 293 THR B C 1
ATOM 5400 O O . THR B 1 293 ? 9.539 34.875 2.771 1 93.06 293 THR B O 1
ATOM 5403 N N . ALA B 1 294 ? 10.938 33.125 2.801 1 93.25 294 ALA B N 1
ATOM 5404 C CA . ALA B 1 294 ? 12.078 33.875 2.32 1 93.25 294 ALA B CA 1
ATOM 5405 C C . ALA B 1 294 ? 11.797 34.5 0.951 1 93.25 294 ALA B C 1
ATOM 5407 O O . ALA B 1 294 ? 12.023 35.688 0.734 1 93.25 294 ALA B O 1
ATOM 5408 N N . ILE B 1 295 ? 11.289 33.688 0.073 1 89.25 295 ILE B N 1
ATOM 5409 C CA . ILE B 1 295 ? 11.117 34.156 -1.291 1 89.25 295 ILE B CA 1
ATOM 5410 C C . ILE B 1 295 ? 9.945 35.125 -1.344 1 89.25 295 ILE B C 1
ATOM 5412 O O . ILE B 1 295 ? 9.812 35.906 -2.295 1 89.25 295 ILE B O 1
ATOM 5416 N N . ASP B 1 296 ? 9.078 35.094 -0.401 1 87.94 296 ASP B N 1
ATOM 5417 C CA . ASP B 1 296 ? 7.973 36.031 -0.326 1 87.94 296 ASP B CA 1
ATOM 5418 C C . ASP B 1 296 ? 8.445 37.375 0.187 1 87.94 296 ASP B C 1
ATOM 5420 O O . ASP B 1 296 ? 7.879 38.438 -0.165 1 87.94 296 ASP B O 1
ATOM 5424 N N . VAL B 1 297 ? 9.5 37.469 0.96 1 89.75 297 VAL B N 1
ATOM 5425 C CA . VAL B 1 297 ? 9.93 38.656 1.671 1 89.75 297 VAL B CA 1
ATOM 5426 C C . VAL B 1 297 ? 11.094 39.312 0.921 1 89.75 297 VAL B C 1
ATOM 5428 O O . VAL B 1 297 ? 11.172 40.562 0.84 1 89.75 297 VAL B O 1
ATOM 5431 N N . LEU B 1 298 ? 11.953 38.5 0.371 1 88.62 298 LEU B N 1
ATOM 5432 C CA . LEU B 1 298 ? 13.203 39 -0.2 1 88.62 298 LEU B CA 1
ATOM 5433 C C . LEU B 1 298 ? 12.945 39.75 -1.515 1 88.62 298 LEU B C 1
ATOM 5435 O O . LEU B 1 298 ? 11.977 39.438 -2.213 1 88.62 298 LEU B O 1
ATOM 5439 N N . THR B 1 299 ? 13.836 40.625 -1.745 1 82.94 299 THR B N 1
ATOM 5440 C CA . THR B 1 299 ? 13.844 41.281 -3.041 1 82.94 299 THR B CA 1
ATOM 5441 C C . THR B 1 299 ? 14.258 40.312 -4.145 1 82.94 299 THR B C 1
ATOM 5443 O O . THR B 1 299 ? 14.773 39.25 -3.865 1 82.94 299 THR B O 1
ATOM 5446 N N . MET B 1 300 ? 14.055 40.812 -5.293 1 80.56 300 MET B N 1
ATOM 5447 C CA . MET B 1 300 ? 14.375 39.969 -6.438 1 80.56 300 MET B CA 1
ATOM 5448 C C . MET B 1 300 ? 15.852 39.562 -6.426 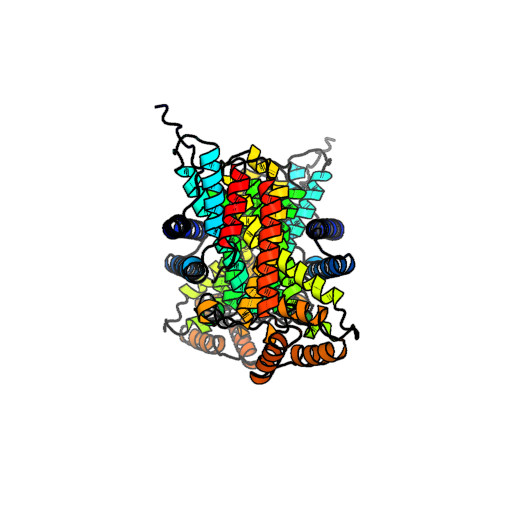1 80.56 300 MET B C 1
ATOM 5450 O O . MET B 1 300 ? 16.188 38.406 -6.668 1 80.56 300 MET B O 1
ATOM 5454 N N . ASP B 1 301 ? 16.703 40.531 -6.145 1 78.62 301 ASP B N 1
ATOM 5455 C CA . ASP B 1 301 ? 18.125 40.25 -6.152 1 78.62 301 ASP B CA 1
ATOM 5456 C C . ASP B 1 301 ? 18.5 39.219 -5.066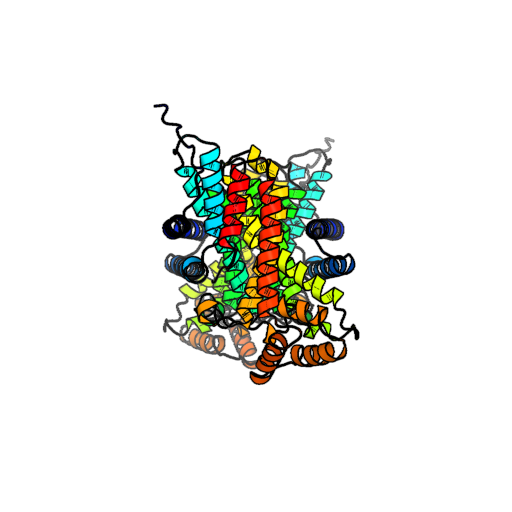 1 78.62 301 ASP B C 1
ATOM 5458 O O . ASP B 1 301 ? 19.266 38.312 -5.309 1 78.62 301 ASP B O 1
ATOM 5462 N N . ASN B 1 302 ? 18.031 39.406 -3.938 1 83.5 302 ASN B N 1
ATOM 5463 C CA . ASN B 1 302 ? 18.312 38.5 -2.826 1 83.5 302 ASN B CA 1
ATOM 5464 C C . ASN B 1 302 ? 17.656 37.125 -3.033 1 83.5 302 ASN B C 1
ATOM 5466 O O . ASN B 1 302 ? 18.219 36.094 -2.627 1 83.5 302 ASN B O 1
ATOM 5470 N N . ASN B 1 303 ? 16.578 37.219 -3.67 1 84.81 303 ASN B N 1
ATOM 5471 C CA . ASN B 1 303 ? 15.914 35.969 -4.02 1 84.81 303 ASN B CA 1
ATOM 5472 C C . ASN B 1 303 ? 16.75 35.125 -4.984 1 84.81 303 ASN B C 1
ATOM 5474 O O . ASN B 1 303 ? 16.812 33.906 -4.867 1 84.81 303 ASN B O 1
ATOM 5478 N N . ASN B 1 304 ? 17.312 35.812 -5.84 1 83.75 304 ASN B N 1
ATOM 5479 C CA . ASN B 1 304 ? 18.156 35.125 -6.809 1 83.75 304 ASN B CA 1
ATOM 5480 C C . ASN B 1 304 ? 19.359 34.469 -6.141 1 83.75 304 ASN B C 1
ATOM 5482 O O . ASN B 1 304 ? 19.75 33.344 -6.52 1 83.75 304 ASN B O 1
ATOM 5486 N N . LYS B 1 305 ? 19.906 35.156 -5.207 1 85.5 305 LYS B N 1
ATOM 5487 C CA . LYS B 1 305 ? 21.031 34.594 -4.469 1 85.5 305 LYS B CA 1
ATOM 5488 C C . LYS B 1 305 ? 20.625 33.344 -3.695 1 85.5 305 LYS B C 1
ATOM 5490 O O . LYS B 1 305 ? 21.328 32.312 -3.715 1 85.5 305 LYS B O 1
ATOM 5495 N N . LEU B 1 306 ? 19.562 33.469 -3.045 1 89.38 306 LEU B N 1
ATOM 5496 C CA . LEU B 1 306 ? 19.062 32.312 -2.283 1 89.38 306 LEU B CA 1
ATOM 5497 C C . LEU B 1 306 ? 18.703 31.156 -3.209 1 89.38 306 LEU B C 1
ATOM 5499 O O . LEU B 1 306 ? 19.047 30 -2.924 1 89.38 306 LEU B O 1
ATOM 5503 N N . TYR B 1 307 ? 18.062 31.516 -4.25 1 85.19 307 TYR B N 1
ATOM 5504 C CA . TYR B 1 307 ? 17.625 30.5 -5.207 1 85.19 307 TYR B CA 1
ATOM 5505 C C . TYR B 1 307 ? 18.812 29.734 -5.773 1 85.19 307 TYR B C 1
ATOM 5507 O O . TYR B 1 307 ? 18.781 28.516 -5.871 1 85.19 307 TYR B O 1
ATOM 5515 N N . THR B 1 308 ? 19.812 30.438 -6.121 1 85.31 308 THR B N 1
ATOM 5516 C CA . THR B 1 308 ? 21 29.828 -6.699 1 85.31 308 THR B CA 1
ATOM 5517 C C . THR B 1 308 ? 21.672 28.891 -5.695 1 85.31 308 THR B C 1
ATOM 5519 O O . THR B 1 308 ? 22.109 27.797 -6.059 1 85.31 308 THR B O 1
ATOM 5522 N N . LEU B 1 309 ? 21.688 29.391 -4.539 1 86.5 309 LEU B N 1
ATOM 5523 C CA . LEU B 1 309 ? 22.297 28.578 -3.484 1 86.5 309 LEU B CA 1
ATOM 5524 C C . LEU B 1 309 ? 21.422 27.375 -3.156 1 86.5 309 LEU B C 1
ATOM 5526 O O . LEU B 1 309 ? 21.938 26.266 -2.949 1 86.5 309 LEU B O 1
ATOM 5530 N N . TYR B 1 310 ? 20.188 27.594 -3.152 1 85.06 310 TYR B N 1
ATOM 5531 C CA . TYR B 1 310 ? 19.219 26.594 -2.727 1 85.06 310 TYR B CA 1
ATOM 5532 C C . TYR B 1 310 ? 19.094 25.484 -3.77 1 85.06 310 TYR B C 1
ATOM 5534 O O . TYR B 1 310 ? 18.875 24.312 -3.428 1 85.06 310 TYR B O 1
ATOM 5542 N N . LYS B 1 311 ? 19.266 25.781 -5.004 1 84.12 311 LYS B N 1
ATOM 5543 C CA . LYS B 1 311 ? 19.047 24.812 -6.086 1 84.12 311 LYS B CA 1
ATOM 5544 C C . LYS B 1 311 ? 20.344 24.094 -6.453 1 84.12 311 LYS B C 1
ATOM 5546 O O . LYS B 1 311 ? 20.328 23.172 -7.27 1 84.12 311 LYS B O 1
ATOM 5551 N N . LYS B 1 312 ? 21.359 24.562 -5.816 1 83.88 312 LYS B N 1
ATOM 5552 C CA . LYS B 1 312 ? 22.656 23.938 -6.102 1 83.88 312 LYS B CA 1
ATOM 5553 C C . LYS B 1 312 ? 22.609 22.438 -5.797 1 83.88 312 LYS B C 1
ATOM 5555 O O . LYS B 1 312 ? 22.141 22.031 -4.734 1 83.88 312 LYS B O 1
ATOM 5560 N N . ASP B 1 313 ? 23.016 21.656 -6.746 1 78.94 313 ASP B N 1
ATOM 5561 C CA . ASP B 1 313 ? 23.156 20.219 -6.535 1 78.94 313 ASP B CA 1
ATOM 5562 C C . ASP B 1 313 ? 24.328 19.891 -5.609 1 78.94 313 ASP B C 1
ATOM 5564 O O . ASP B 1 313 ? 25.344 20.594 -5.625 1 78.94 313 ASP B O 1
ATOM 5568 N N . ASP B 1 314 ? 24.312 18.875 -4.926 1 82.88 314 ASP B N 1
ATOM 5569 C CA . ASP B 1 314 ? 25.391 18.391 -4.059 1 82.88 314 ASP B CA 1
ATOM 5570 C C . ASP B 1 314 ? 25.906 19.5 -3.148 1 82.88 314 ASP B C 1
ATOM 5572 O O . ASP B 1 314 ? 27.109 19.766 -3.107 1 82.88 314 ASP B O 1
ATOM 5576 N N . LYS B 1 315 ? 24.984 20.125 -2.441 1 88.25 315 LYS B N 1
ATOM 5577 C CA . LYS B 1 315 ? 25.312 21.203 -1.507 1 88.25 315 LYS B CA 1
ATOM 5578 C C . LYS B 1 315 ? 26.297 20.719 -0.446 1 88.25 315 LYS B C 1
ATOM 5580 O O . LYS B 1 315 ? 26.125 19.625 0.119 1 88.25 315 LYS B O 1
ATOM 5585 N N . SER B 1 316 ? 27.344 21.578 -0.33 1 91.19 316 SER B N 1
ATOM 5586 C CA . SER B 1 316 ? 28.281 21.344 0.775 1 91.19 316 SER B CA 1
ATOM 5587 C C . SER B 1 316 ? 27.672 21.797 2.102 1 91.19 316 SER B C 1
ATOM 5589 O O . SER B 1 316 ? 26.625 22.453 2.127 1 91.19 316 SER B O 1
ATOM 5591 N N . VAL B 1 317 ? 28.391 21.453 3.141 1 91.5 317 VAL B N 1
ATOM 5592 C CA . VAL B 1 317 ? 27.984 21.906 4.473 1 91.5 317 VAL B CA 1
ATOM 5593 C C . VAL B 1 317 ? 28.016 23.422 4.539 1 91.5 317 VAL B C 1
ATOM 5595 O O . VAL B 1 317 ? 27.156 24.047 5.164 1 91.5 317 VAL B O 1
ATOM 5598 N N . ASP B 1 318 ? 28.969 23.891 3.805 1 93.81 318 ASP B N 1
ATOM 5599 C CA . ASP B 1 318 ? 29.094 25.344 3.777 1 93.81 318 ASP B CA 1
ATOM 5600 C C . ASP B 1 318 ? 27.922 25.984 3.047 1 93.81 318 ASP B C 1
ATOM 5602 O O . ASP B 1 318 ? 27.469 27.062 3.432 1 93.81 318 ASP B O 1
ATOM 5606 N N . ASP B 1 319 ? 27.469 25.406 2.041 1 93.75 319 ASP B N 1
ATOM 5607 C CA . ASP B 1 319 ? 26.312 25.922 1.31 1 93.75 319 ASP B CA 1
ATOM 5608 C C . ASP B 1 319 ? 25.062 25.953 2.201 1 93.75 319 ASP B C 1
ATOM 5610 O O . ASP B 1 319 ? 24.312 26.938 2.182 1 93.75 319 ASP B O 1
ATOM 5614 N N . VAL B 1 320 ? 24.938 24.953 2.973 1 94.12 320 VAL B N 1
ATOM 5615 C CA . VAL B 1 320 ? 23.781 24.844 3.865 1 94.12 320 VAL B CA 1
ATOM 5616 C C . VAL B 1 320 ? 23.859 25.938 4.926 1 94.12 320 VAL B C 1
ATOM 5618 O O . VAL B 1 320 ? 22.844 26.594 5.219 1 94.12 320 VAL B O 1
ATOM 5621 N N . GLU B 1 321 ? 25.016 26.156 5.422 1 93.75 321 GLU B N 1
ATOM 5622 C CA . GLU B 1 321 ? 25.203 27.188 6.438 1 93.75 321 GLU B CA 1
ATOM 5623 C C . GLU B 1 321 ? 24.953 28.578 5.859 1 93.75 321 GLU B C 1
ATOM 5625 O O . GLU B 1 321 ? 24.453 29.453 6.551 1 93.75 321 GLU B O 1
ATOM 5630 N N . ARG B 1 322 ? 25.312 28.688 4.613 1 94.44 322 ARG B N 1
ATOM 5631 C CA . ARG B 1 322 ? 25.062 29.969 3.959 1 94.44 322 ARG B CA 1
ATOM 5632 C C . ARG B 1 322 ? 23.562 30.234 3.834 1 94.44 322 ARG B C 1
ATOM 5634 O O . ARG B 1 322 ? 23.109 31.359 4.02 1 94.44 322 ARG B O 1
ATOM 5641 N N . VAL B 1 323 ? 22.828 29.266 3.525 1 94.81 323 VAL B N 1
ATOM 5642 C CA . VAL B 1 323 ? 21.375 29.406 3.451 1 94.81 323 VAL B CA 1
ATOM 5643 C C . VAL B 1 323 ? 20.812 29.781 4.824 1 94.81 323 VAL B C 1
ATOM 5645 O O . VAL B 1 323 ? 20 30.703 4.949 1 94.81 323 VAL B O 1
ATOM 5648 N N . LYS B 1 324 ? 21.328 29.109 5.848 1 94.75 324 LYS B N 1
ATOM 5649 C CA . LYS B 1 324 ? 20.875 29.375 7.207 1 94.75 324 LYS B CA 1
ATOM 5650 C C . LYS B 1 324 ? 21.219 30.797 7.637 1 94.75 324 LYS B C 1
ATOM 5652 O O . LYS B 1 324 ? 20.453 31.422 8.359 1 94.75 324 LYS B O 1
ATOM 5657 N N . ALA B 1 325 ? 22.359 31.203 7.172 1 94.25 325 ALA B N 1
ATOM 5658 C CA . ALA B 1 325 ? 22.797 32.562 7.484 1 94.25 325 ALA B CA 1
ATOM 5659 C C . ALA B 1 325 ? 21.859 33.594 6.852 1 94.25 325 ALA B C 1
ATOM 5661 O O . ALA B 1 325 ? 21.531 34.625 7.465 1 94.25 325 ALA B O 1
ATOM 5662 N N . ILE B 1 326 ? 21.469 33.281 5.672 1 94.19 326 ILE B N 1
ATOM 5663 C CA . ILE B 1 326 ? 20.516 34.156 5 1 94.19 326 ILE B CA 1
ATOM 5664 C C . ILE B 1 326 ? 19.203 34.188 5.785 1 94.19 326 ILE B C 1
ATOM 5666 O O . ILE B 1 326 ? 18.641 35.25 6.004 1 94.19 326 ILE B O 1
ATOM 5670 N N . TYR B 1 327 ? 18.719 33.062 6.246 1 95.5 327 TYR B N 1
ATOM 5671 C CA . TYR B 1 327 ? 17.5 32.938 7.02 1 95.5 327 TYR B CA 1
ATOM 5672 C C . TYR B 1 327 ? 17.578 33.781 8.297 1 95.5 327 TYR B C 1
ATOM 5674 O O . TYR B 1 327 ? 16.578 34.375 8.719 1 95.5 327 TYR B O 1
ATOM 5682 N N . ARG B 1 328 ? 18.75 33.906 8.859 1 94.56 328 ARG B N 1
ATOM 5683 C CA . ARG B 1 328 ? 18.953 34.531 10.156 1 94.56 328 ARG B CA 1
ATOM 5684 C C . ARG B 1 328 ? 19.078 36.062 9.984 1 94.56 328 ARG B C 1
ATOM 5686 O O . ARG B 1 328 ? 18.766 36.812 10.906 1 94.56 328 ARG B O 1
ATOM 5693 N N . SER B 1 329 ? 19.484 36.406 8.812 1 92.75 329 SER B N 1
ATOM 5694 C CA . SER B 1 329 ? 19.844 37.812 8.602 1 92.75 329 SER B CA 1
ATOM 5695 C C . SER B 1 329 ? 18.625 38.656 8.258 1 92.75 329 SER B C 1
ATOM 5697 O O . SER B 1 329 ? 17.609 38.125 7.797 1 92.75 329 SER B O 1
ATOM 5699 N N . SER B 1 330 ? 18.812 39.938 8.477 1 91.06 330 SER B N 1
ATOM 5700 C CA . SER B 1 330 ? 17.797 40.906 8.023 1 91.06 330 SER B CA 1
ATOM 5701 C C . SER B 1 330 ? 17.719 40.938 6.5 1 91.06 330 SER B C 1
ATOM 5703 O O . SER B 1 330 ? 18.734 40.812 5.812 1 91.06 330 SER B O 1
ATOM 5705 N N . PRO B 1 331 ? 16.562 40.938 6.062 1 93.38 331 PRO B N 1
ATOM 5706 C CA . PRO B 1 331 ? 15.289 41.25 6.703 1 93.38 331 PRO B CA 1
ATOM 5707 C C . PRO B 1 331 ? 14.492 40 7.078 1 93.38 331 PRO B C 1
ATOM 5709 O O . PRO B 1 331 ? 13.336 40.094 7.496 1 93.38 331 PRO B O 1
ATOM 5712 N N . LEU B 1 332 ? 14.984 38.844 6.883 1 93.69 332 LEU B N 1
ATOM 5713 C CA . LEU B 1 332 ? 14.211 37.625 7.086 1 93.69 332 LEU B CA 1
ATOM 5714 C C . LEU B 1 332 ? 13.992 37.375 8.57 1 93.69 332 LEU B C 1
ATOM 5716 O O . LEU B 1 332 ? 12.852 37.25 9.023 1 93.69 332 LEU B O 1
ATOM 5720 N N . ASP B 1 333 ? 15.188 37.406 9.352 1 95.81 333 ASP B N 1
ATOM 5721 C CA . ASP B 1 333 ? 15.047 37.156 10.773 1 95.81 333 ASP B CA 1
ATOM 5722 C C . ASP B 1 333 ? 14.047 36.031 11.023 1 95.81 333 ASP B C 1
ATOM 5724 O O . ASP B 1 333 ? 13.086 36.188 11.773 1 95.81 333 ASP B O 1
ATOM 5728 N N . MET B 1 334 ? 14.312 34.906 10.508 1 96.19 334 MET B N 1
ATOM 5729 C CA . MET B 1 334 ? 13.328 33.844 10.383 1 96.19 334 MET B CA 1
ATOM 5730 C C . MET B 1 334 ? 12.883 33.344 11.75 1 96.19 334 MET B C 1
ATOM 5732 O O . MET B 1 334 ? 11.734 32.938 11.93 1 96.19 334 MET B O 1
ATOM 5736 N N . GLU B 1 335 ? 13.719 33.344 12.742 1 95.75 335 GLU B N 1
ATOM 5737 C CA . GLU B 1 335 ? 13.336 32.906 14.086 1 95.75 335 GLU B CA 1
ATOM 5738 C C . GLU B 1 335 ? 12.234 33.812 14.648 1 95.75 335 GLU B C 1
ATOM 5740 O O . GLU B 1 335 ? 11.258 33.312 15.211 1 95.75 335 GLU B O 1
ATOM 5745 N N . LYS B 1 336 ? 12.406 35.094 14.523 1 96.62 336 LYS B N 1
ATOM 5746 C CA . LYS B 1 336 ? 11.391 36.062 14.984 1 96.62 336 LYS B CA 1
ATOM 5747 C C . LYS B 1 336 ? 10.094 35.906 14.195 1 96.62 336 LYS B C 1
ATOM 5749 O O . LYS B 1 336 ? 9 35.938 14.773 1 96.62 336 LYS B O 1
ATOM 5754 N N . ARG B 1 337 ? 10.242 35.719 12.914 1 96.31 337 ARG B N 1
ATOM 5755 C CA . ARG B 1 337 ? 9.07 35.562 12.078 1 96.31 337 ARG B CA 1
ATOM 5756 C C . ARG B 1 337 ? 8.297 34.281 12.477 1 96.31 337 ARG B C 1
ATOM 5758 O O . ARG B 1 337 ? 7.066 34.281 12.445 1 96.31 337 ARG B O 1
ATOM 5765 N N . PHE B 1 338 ? 9.031 33.25 12.758 1 96.69 338 PHE B N 1
ATOM 5766 C CA . PHE B 1 338 ? 8.367 32 13.148 1 96.69 338 PHE B CA 1
ATOM 5767 C C . PHE B 1 338 ? 7.629 32.188 14.477 1 96.69 338 PHE B C 1
ATOM 5769 O O . PHE B 1 338 ? 6.52 31.672 14.641 1 96.69 338 PHE B O 1
ATOM 5776 N N . MET B 1 339 ? 8.203 32.906 15.422 1 96.5 339 MET B N 1
ATOM 5777 C CA . MET B 1 339 ? 7.559 33.125 16.703 1 96.5 339 MET B CA 1
ATOM 5778 C C . MET B 1 339 ? 6.242 33.875 16.516 1 96.5 339 MET B C 1
ATOM 5780 O O . MET B 1 339 ? 5.246 33.562 17.172 1 96.5 339 MET B O 1
ATOM 5784 N N . ILE B 1 340 ? 6.273 34.875 15.672 1 97.12 340 ILE B N 1
ATOM 5785 C CA . ILE B 1 340 ? 5.066 35.656 15.375 1 97.12 340 ILE B CA 1
ATOM 5786 C C . ILE B 1 340 ? 4.039 34.75 14.703 1 97.12 340 ILE B C 1
ATOM 5788 O O . ILE B 1 340 ? 2.859 34.75 15.062 1 97.12 340 ILE B O 1
ATOM 5792 N N . TYR B 1 341 ? 4.531 33.969 13.711 1 96.81 341 TYR B N 1
ATOM 5793 C CA . TYR B 1 341 ? 3.666 33.031 13.008 1 96.81 341 TYR B CA 1
ATOM 5794 C C . TYR B 1 341 ? 3.006 32.031 13.969 1 96.81 341 TYR B C 1
ATOM 5796 O O . TYR B 1 341 ? 1.809 31.766 13.867 1 96.81 341 TYR B O 1
ATOM 5804 N N . GLU B 1 342 ? 3.727 31.5 14.875 1 96.88 342 GLU B N 1
ATOM 5805 C CA . GLU B 1 342 ? 3.234 30.547 15.867 1 96.88 342 GLU B CA 1
ATOM 5806 C C . GLU B 1 342 ? 2.135 31.172 16.719 1 96.88 342 GLU B C 1
ATOM 5808 O O . GLU B 1 342 ? 1.088 30.562 16.938 1 96.88 342 GLU B O 1
ATOM 5813 N N . GLU B 1 343 ? 2.367 32.406 17.188 1 97.62 343 GLU B N 1
ATOM 5814 C CA . GLU B 1 343 ? 1.393 33.094 18.031 1 97.62 343 GLU B CA 1
ATOM 5815 C C . GLU B 1 343 ? 0.119 33.406 17.25 1 97.62 343 GLU B C 1
ATOM 5817 O O . GLU B 1 343 ? -0.987 33.281 17.781 1 97.62 343 GLU B O 1
ATOM 5822 N N . GLU B 1 344 ? 0.298 33.844 16.047 1 97.69 344 GLU B N 1
ATOM 5823 C CA . GLU B 1 344 ? -0.852 34.188 15.211 1 97.69 344 GLU B CA 1
ATOM 5824 C C . GLU B 1 344 ? -1.662 32.906 14.883 1 97.69 344 GLU B C 1
ATOM 5826 O O . GLU B 1 344 ? -2.893 32.969 14.844 1 97.69 344 GLU B O 1
ATOM 5831 N N . SER B 1 345 ? -0.952 31.844 14.594 1 97.25 345 SER B N 1
ATOM 5832 C CA . SER B 1 345 ? -1.622 30.562 14.328 1 97.25 345 SER B CA 1
ATOM 5833 C C . SER B 1 345 ? -2.441 30.109 15.531 1 97.25 345 SER B C 1
ATOM 5835 O O . SER B 1 345 ? -3.59 29.688 15.383 1 97.25 345 SER B O 1
ATOM 5837 N N . LYS B 1 346 ? -1.884 30.203 16.703 1 97.69 346 LYS B N 1
ATOM 5838 C CA . LYS B 1 346 ? -2.576 29.828 17.938 1 97.69 346 LYS B CA 1
ATOM 5839 C C . LYS B 1 346 ? -3.822 30.688 18.141 1 97.69 346 LYS B C 1
ATOM 5841 O O . LYS B 1 346 ? -4.895 30.172 18.453 1 97.69 346 LYS B O 1
ATOM 5846 N N . LYS B 1 347 ? -3.684 32 18 1 97.94 347 LYS B N 1
ATOM 5847 C CA . LYS B 1 347 ? -4.793 32.938 18.188 1 97.94 347 LYS B CA 1
ATOM 5848 C C . LYS B 1 347 ? -5.93 32.625 17.219 1 97.94 347 LYS B C 1
ATOM 5850 O O . LYS B 1 347 ? -7.102 32.625 17.609 1 97.94 347 LYS B O 1
ATOM 5855 N N . GLU B 1 348 ? -5.59 32.438 15.984 1 98 348 GLU B N 1
ATOM 5856 C CA . GLU B 1 348 ? -6.59 32.125 14.969 1 98 348 GLU B CA 1
ATOM 5857 C C . GLU B 1 348 ? -7.332 30.828 15.281 1 98 348 GLU B C 1
ATOM 5859 O O . GLU B 1 348 ? -8.562 30.781 15.211 1 98 348 GLU B O 1
ATOM 5864 N N . LEU B 1 349 ? -6.621 29.812 15.602 1 98.31 349 LEU B N 1
ATOM 5865 C CA . LEU B 1 349 ? -7.211 28.5 15.891 1 98.31 349 LEU B CA 1
ATOM 5866 C C . LEU B 1 349 ? -8.055 28.562 17.156 1 98.31 349 LEU B C 1
ATOM 5868 O O . LEU B 1 349 ? -9.141 27.984 17.219 1 98.31 349 LEU B O 1
ATOM 5872 N N . ASP B 1 350 ? -7.582 29.312 18.172 1 97.94 350 ASP B N 1
ATOM 5873 C CA . ASP B 1 350 ? -8.359 29.516 19.391 1 97.94 350 ASP B CA 1
ATOM 5874 C C . ASP B 1 350 ? -9.703 30.156 19.078 1 97.94 350 ASP B C 1
ATOM 5876 O O . ASP B 1 350 ? -10.727 29.781 19.656 1 97.94 350 ASP B O 1
ATOM 5880 N N . ASN B 1 351 ? -9.664 31.109 18.266 1 98.25 351 ASN B N 1
ATOM 5881 C CA . ASN B 1 351 ? -10.883 31.812 17.906 1 98.25 351 ASN B CA 1
ATOM 5882 C C . ASN B 1 351 ? -11.883 30.891 17.219 1 98.25 351 ASN B C 1
ATOM 5884 O O . ASN B 1 351 ? -13.078 30.938 17.5 1 98.25 351 ASN B O 1
ATOM 5888 N N . ILE B 1 352 ? -11.461 30.047 16.297 1 98.12 352 ILE B N 1
ATOM 5889 C CA . ILE B 1 352 ? -12.32 29.109 15.586 1 98.12 352 ILE B CA 1
ATOM 5890 C C . ILE B 1 352 ? -12.875 28.078 16.562 1 98.12 352 ILE B C 1
ATOM 5892 O O . ILE B 1 352 ? -14.078 27.797 16.562 1 98.12 352 ILE B O 1
ATOM 5896 N N . ILE B 1 353 ? -12.047 27.531 17.406 1 98.25 353 ILE B N 1
ATOM 5897 C CA . ILE B 1 353 ? -12.391 26.453 18.312 1 98.25 353 ILE B CA 1
ATOM 5898 C C . ILE B 1 353 ? -13.398 26.953 19.344 1 98.25 353 ILE B C 1
ATOM 5900 O O . ILE B 1 353 ? -14.336 26.234 19.719 1 98.25 353 ILE B O 1
ATOM 5904 N N . SER B 1 354 ? -13.289 28.219 19.844 1 97.56 354 SER B N 1
ATOM 5905 C CA . SER B 1 354 ? -14.156 28.797 20.875 1 97.56 354 SER B CA 1
ATOM 5906 C C . SER B 1 354 ? -15.594 28.891 20.391 1 97.56 354 SER B C 1
ATOM 5908 O O . SER B 1 354 ? -16.516 28.984 21.203 1 97.56 354 SER B O 1
ATOM 5910 N N . LYS B 1 355 ? -15.828 28.828 19.125 1 97.56 355 LYS B N 1
ATOM 5911 C CA . LYS B 1 355 ? -17.156 29.016 18.547 1 97.56 355 LYS B CA 1
ATOM 5912 C C . LYS B 1 355 ? -17.844 27.672 18.312 1 97.56 355 LYS B C 1
ATOM 5914 O O . LYS B 1 355 ? -19 27.625 17.875 1 97.56 355 LYS B O 1
ATOM 5919 N N . VAL B 1 356 ? -17.125 26.578 18.547 1 97.06 356 VAL B N 1
ATOM 5920 C CA . VAL B 1 356 ? -17.703 25.25 18.359 1 97.06 356 VAL B CA 1
ATOM 5921 C C . VAL B 1 356 ? -18.766 24.969 19.422 1 97.06 356 VAL B C 1
ATOM 5923 O O . VAL B 1 356 ? -18.484 25.078 20.625 1 97.06 356 VAL B O 1
ATOM 5926 N N . ASN B 1 357 ? -20.016 24.625 19.016 1 95.06 357 ASN B N 1
ATOM 5927 C CA . ASN B 1 357 ? -21.141 24.406 19.906 1 95.06 357 ASN B CA 1
ATOM 5928 C C . ASN B 1 357 ? -21.281 22.953 20.297 1 95.06 357 ASN B C 1
ATOM 5930 O O . ASN B 1 357 ? -22.375 22.391 20.234 1 95.06 357 ASN B O 1
ATOM 5934 N N . HIS B 1 358 ? -20.328 22.234 20.516 1 95.25 358 HIS B N 1
ATOM 5935 C CA . HIS B 1 358 ? -20.234 20.891 21.078 1 95.25 358 HIS B CA 1
ATOM 5936 C C . HIS B 1 358 ? -19.062 20.766 22.031 1 95.25 358 HIS B C 1
ATOM 5938 O O . HIS B 1 358 ? -17.906 20.75 21.609 1 95.25 358 HIS B O 1
ATOM 5944 N N . ASP B 1 359 ? -19.344 20.625 23.281 1 93.88 359 ASP B N 1
ATOM 5945 C CA . ASP B 1 359 ? -18.328 20.719 24.328 1 93.88 359 ASP B CA 1
ATOM 5946 C C . ASP B 1 359 ? -17.219 19.688 24.109 1 93.88 359 ASP B C 1
ATOM 5948 O O . ASP B 1 359 ? -16.031 20.016 24.234 1 93.88 359 ASP B O 1
ATOM 5952 N N . GLY B 1 360 ? -17.594 18.453 23.828 1 94.94 360 GLY B N 1
ATOM 5953 C CA . GLY B 1 360 ? -16.609 17.406 23.578 1 94.94 360 GLY B CA 1
ATOM 5954 C C . GLY B 1 360 ? -15.711 17.703 22.391 1 94.94 360 GLY B C 1
ATOM 5955 O O . GLY B 1 360 ? -14.492 17.531 22.484 1 94.94 360 GLY B O 1
ATOM 5956 N N . VAL B 1 361 ? -16.266 18.172 21.281 1 97.25 361 VAL B N 1
ATOM 5957 C CA . VAL B 1 361 ? -15.5 18.5 20.078 1 97.25 361 VAL B CA 1
ATOM 5958 C C . VAL B 1 361 ? -14.586 19.688 20.359 1 97.25 361 VAL B C 1
ATOM 5960 O O . VAL B 1 361 ? -13.422 19.688 19.953 1 97.25 361 VAL B O 1
ATOM 5963 N N . ARG B 1 362 ? -15.141 20.656 21.062 1 97.06 362 ARG B N 1
ATOM 5964 C CA . ARG B 1 362 ? -14.344 21.828 21.438 1 97.06 362 ARG B CA 1
ATOM 5965 C C . ARG B 1 362 ? -13.133 21.406 22.266 1 97.06 362 ARG B C 1
ATOM 5967 O O . ARG B 1 362 ? -12.023 21.891 22.031 1 97.06 362 ARG B O 1
ATOM 5974 N N . MET B 1 363 ? -13.336 20.562 23.203 1 96.5 363 MET B N 1
ATOM 5975 C CA . MET B 1 363 ? -12.266 20.094 24.078 1 96.5 363 MET B CA 1
ATOM 5976 C C . MET B 1 363 ? -11.227 19.297 23.297 1 96.5 363 MET B C 1
ATOM 5978 O O . MET B 1 363 ? -10.023 19.438 23.531 1 96.5 363 MET B O 1
ATOM 5982 N N . LEU B 1 364 ? -11.68 18.484 22.375 1 96.94 364 LEU B N 1
ATOM 5983 C CA . LEU B 1 364 ? -10.766 17.703 21.547 1 96.94 364 LEU B CA 1
ATOM 5984 C C . LEU B 1 364 ? -9.852 18.625 20.734 1 96.94 364 LEU B C 1
ATOM 5986 O O . LEU B 1 364 ? -8.633 18.453 20.75 1 96.94 364 LEU B O 1
ATOM 5990 N N . LEU B 1 365 ? -10.453 19.594 20.062 1 98.25 365 LEU B N 1
ATOM 5991 C CA . LEU B 1 365 ? -9.688 20.516 19.219 1 98.25 365 LEU B CA 1
ATOM 5992 C C . LEU B 1 365 ? -8.75 21.375 20.062 1 98.25 365 LEU B C 1
ATOM 5994 O O . LEU B 1 365 ? -7.625 21.656 19.641 1 98.25 365 LEU B O 1
ATOM 5998 N N . THR B 1 366 ? -9.203 21.75 21.25 1 97.31 366 THR B N 1
ATOM 5999 C CA . THR B 1 366 ? -8.344 22.469 22.188 1 97.31 366 THR B CA 1
ATOM 6000 C C . THR B 1 366 ? -7.156 21.609 22.609 1 97.31 366 THR B C 1
ATOM 6002 O O . THR B 1 366 ? -6.02 22.094 22.656 1 97.31 366 THR B O 1
ATOM 6005 N N . TYR B 1 367 ? -7.41 20.391 22.891 1 95.69 367 TYR B N 1
ATOM 6006 C CA . TYR B 1 367 ? -6.359 19.453 23.281 1 95.69 367 TYR B CA 1
ATOM 6007 C C . TYR B 1 367 ? -5.309 19.344 22.172 1 95.69 367 TYR B C 1
ATOM 6009 O O . TYR B 1 367 ? -4.105 19.422 22.453 1 95.69 367 TYR B O 1
ATOM 6017 N N . MET B 1 368 ? -5.734 19.156 20.953 1 96.94 368 MET B N 1
ATOM 6018 C CA . MET B 1 368 ? -4.816 19 19.812 1 96.94 368 MET B CA 1
ATOM 6019 C C . MET B 1 368 ? -3.996 20.266 19.609 1 96.94 368 MET B C 1
ATOM 6021 O O . MET B 1 368 ? -2.795 20.188 19.344 1 96.94 368 MET B O 1
ATOM 6025 N N . LEU B 1 369 ? -4.641 21.422 19.719 1 97.31 369 LEU B N 1
ATOM 6026 C CA . LEU B 1 369 ? -3.939 22.703 19.578 1 97.31 369 LEU B CA 1
ATOM 6027 C C . LEU B 1 369 ? -2.902 22.875 20.688 1 97.31 369 LEU B C 1
ATOM 6029 O O . LEU B 1 369 ? -1.769 23.281 20.422 1 97.31 369 LEU B O 1
ATOM 6033 N N . ASP B 1 370 ? -3.236 22.516 21.922 1 94.94 370 ASP B N 1
ATOM 6034 C CA . ASP B 1 370 ? -2.338 22.656 23.062 1 94.94 370 ASP B CA 1
ATOM 6035 C C . ASP B 1 370 ? -1.11 21.75 22.906 1 94.94 370 ASP B C 1
ATOM 6037 O O . ASP B 1 370 ? -0.002 22.141 23.281 1 94.94 370 ASP B O 1
ATOM 6041 N N . ARG B 1 371 ? -1.315 20.609 22.375 1 93.19 371 ARG B N 1
ATOM 6042 C CA . ARG B 1 371 ? -0.213 19.672 22.172 1 93.19 371 ARG B CA 1
ATOM 6043 C C . ARG B 1 371 ? 0.719 20.141 21.062 1 93.19 371 ARG B C 1
ATOM 6045 O O . ARG B 1 371 ? 1.893 19.766 21.031 1 93.19 371 ARG B O 1
ATOM 6052 N N . THR B 1 372 ? 0.196 20.938 20.141 1 94.5 372 THR B N 1
ATOM 6053 C CA . THR B 1 372 ? 0.968 21.406 18.984 1 94.5 372 THR B CA 1
ATOM 6054 C C . THR B 1 372 ? 1.691 22.703 19.312 1 94.5 372 THR B C 1
ATOM 6056 O O . THR B 1 372 ? 2.824 22.922 18.875 1 94.5 372 THR B O 1
ATOM 6059 N N . TYR B 1 373 ? 1.032 23.578 20.094 1 95.06 373 TYR B N 1
ATOM 6060 C CA . TYR B 1 373 ? 1.561 24.906 20.391 1 95.06 373 TYR B CA 1
ATOM 6061 C C . TYR B 1 373 ? 2.873 24.797 21.172 1 95.06 373 TYR B C 1
ATOM 6063 O O . TYR B 1 373 ? 2.93 24.188 22.234 1 95.06 373 TYR B O 1
ATOM 6071 N N . LYS B 1 374 ? 3.982 25.344 20.594 1 90.38 374 LYS B N 1
ATOM 6072 C CA . LYS B 1 374 ? 5.336 25.438 21.141 1 90.38 374 LYS B CA 1
ATOM 6073 C C . LYS B 1 374 ? 5.898 24.062 21.453 1 90.38 374 LYS B C 1
ATOM 6075 O O . LYS B 1 374 ? 6.555 23.875 22.469 1 90.38 374 LYS B O 1
ATOM 6080 N N . ARG B 1 375 ? 5.512 23.156 20.609 1 81.81 375 ARG B N 1
ATOM 6081 C CA . ARG B 1 375 ? 6.074 21.828 20.75 1 81.81 375 ARG B CA 1
ATOM 6082 C C . ARG B 1 375 ? 7.582 21.828 20.516 1 81.81 375 ARG B C 1
ATOM 6084 O O . ARG B 1 375 ? 8.086 22.641 19.734 1 81.81 375 ARG B O 1
ATOM 6091 N N . SER B 1 376 ? 8.375 21.141 21.406 1 67.38 376 SER B N 1
ATOM 6092 C CA . SER B 1 376 ? 9.828 21.094 21.266 1 67.38 376 SER B CA 1
ATOM 6093 C C . SER B 1 376 ? 10.273 19.781 20.641 1 67.38 376 SER B C 1
ATOM 6095 O O . SER B 1 376 ? 11.477 19.547 20.469 1 67.38 376 SER B O 1
ATOM 6097 N N . ASN B 1 377 ? 9.32 18.812 20.531 1 62.38 377 ASN B N 1
ATOM 6098 C CA . ASN B 1 377 ? 9.672 17.547 19.875 1 62.38 377 ASN B CA 1
ATOM 6099 C C . ASN B 1 377 ? 8.531 17.031 19.016 1 62.38 377 ASN B C 1
ATOM 6101 O O . ASN B 1 377 ? 7.371 17.391 19.219 1 62.38 377 ASN B O 1
#

Nearest PDB structures (foldseek):
  3ldw-assembly2_C  TM=8.950E-01  e=8.270E-16  Plasmodium vivax Sal-1
  3rbm-assembly2_C  TM=8.928E-01  e=8.986E-16  Plasmodium vivax Sal-1
  3ryw-assembly1_A  TM=8.842E-01  e=9.765E-16  Plasmodium vivax Sal-1
  3ryw-assembly3_B-2  TM=8.904E-01  e=1.479E-15  Plasmodium vivax Sal-1
  3rbm-assembly1_B  TM=8.735E-01  e=9.765E-16  Plasmodium vivax Sal-1

Foldseek 3Di:
DPPPPPPVQDFDDLVVLVVVLLVLVVVLLVLLLVVLLVVPPPDDDPVRSVVVSVVLSCVCCVLFRLADPLLLLSLLLRLLVRLLVVVDVDPPCPLLSSLSSSLSSLLSLLVSLVQLLVCLLVVFQFGRLHGRPCVVVNSVVSPVSSVVSNVSNLVSLCVSCVPAPCSVVLVVLSVVLSVLQVVLVVLFSCVQVQNVPPDDPDPPLVVLVVSLLSSLQRNWLSSRQLNSNQSSNSSNVPPVVNVCSVVSSVLSSLLSSLLQLVLLVCQLPPDCVQNSGHRCCQQSLGSGPLLSLCCVPDDPVVNVVLVCLSNDHPHDPVSSVVNSVSCCDPPNVPVVVNVVVLVVSLVVSLVSLVPDPDPSSSSSSVSSSVCRRPPRD/DPPPPPPVQDFDDLVVLVVVLLVLVVVLLVLLLVVLLVVPPPDDDPVRSVVVSVVLSVLCCVLFRLADPLLLLSLLLRLLVRLLVVVDVDPPCPLLSSLSSSLSSLLRLLVSLVQLLVCLLVVFQFGRLHGRPCVVVNSVVSPVSSVVSNVSNLVSLCVSCVPAPCSVVLVVLSVVLSVLQVVLVVLFSCVQVQNVPPDDPDPPLVVLVVSQLSSLQRNWLSSRQLNSNQSSNSSNVNPVVNVCSVVSSVLSSLLSSLLQLVLLVCQLPPDCVQNSGHRCCQQSLGSGPLLSLCCVPDDPVVNVVLVCLSNDHPHDPVSSVVNSVSCCDPPNVPVVVNVVVLVVSLVVSLVSLVPDPDPSSSSSSVSSSVCRRPPRD

Organism: Perkinsus marinus (strain ATCC 50983 / TXsc) (NCBI:txid423536)

Radius of gyration: 28.1 Å; Cα contacts (8 Å, |Δi|>4): 938; chains: 2; bounding box: 69×78×86 Å

pLDDT: mean 89.21, std 14.4, range [26.03, 98.81]

Sequence (754 aa):
MSTTSSNEGYYPDPTKLRNDVIKAFPSFKDDILADINNRLTVSSSNTLRDSIINYFDTCIEYTTKDGGKLNRATSLVAAYDILHHHHHDDDQHDDDRDIALKLAWCVEILQSHFLTLDDVMDSSSTRRGKPCWYTKVGVSNAINDGAFLYSTIYPFIRNIASHKEWLLDVIDIFAHIEQCTLIGQHLDVNGGMQQQQQQDSEHNKEKEIERFNTIALYKTAFYTYYLPASVGVFASDDKDAVKYLPLIKDVCLKLGVYFQAQDDFLDCYASPEVLGKIGTDIEECKASWLYCTAIDVLTMDNNNKLYTLYKKDDKSVDDVERVKAIYRSSPLDMEKRFMIYEEESKKELDNIISKVNHDGVRMLLTYMLDRTYKRSNMSTTSSNEGYYPDPTKLRNDVIKAFPSFKDDILADINNRLTVSSSNTLRDSIINYFDTCIEYTTKDGGKLNRATSLVAAYDILHHHHHDDDQHDDDRDIALKLAWCVEILQSHFLTLDDVMDSSSTRRGKPCWYTKVGVSNAINDGAFLYSTIYPFIRNIASHKEWLLDVIDIFAHIEQCTLIGQHLDVNGGMQQQQQQDSEHNKEKEIERFNTIALYKTAFYTYYLPASVGVFASDDKDAVKYLPLIKDVCLKLGVYFQAQDDFLDCYASPEVLGKIGTDIEECKASWLYCTAIDVLTMDNNNKLYTLYKKDDKSVDDVERVKAIYRSSPLDMEKRFMIYEEESKKELDNIISKVNHDGVRMLLTYMLDRTYKRSN

Solvent-accessible surface area (backbone atoms only — not comparable to full-atom values): 39882 Å² total; per-residue (Å²): 133,82,80,72,79,74,80,73,73,84,71,80,52,66,69,58,41,46,49,54,46,60,68,44,43,63,61,45,53,50,52,53,51,50,55,55,54,67,69,53,70,82,66,54,49,69,66,59,45,48,53,53,51,51,48,52,50,50,48,50,44,65,56,38,69,75,40,71,84,52,60,43,29,35,43,12,37,40,26,22,52,37,37,32,58,68,72,33,93,63,82,86,44,68,71,60,48,51,46,38,45,45,51,16,48,43,52,41,34,46,48,29,19,52,49,44,40,46,34,61,53,67,64,47,66,46,46,57,76,34,69,26,66,35,81,74,63,34,63,47,50,25,51,51,48,18,55,43,44,47,44,50,41,60,63,47,51,48,69,76,34,66,86,44,89,49,42,66,59,45,54,49,49,54,44,51,36,53,41,39,27,44,52,13,45,52,50,55,72,56,44,24,50,66,73,52,51,75,72,66,85,63,87,50,60,68,57,47,42,45,47,29,52,41,28,25,32,24,48,37,2,40,58,54,35,29,44,25,41,52,45,11,36,52,66,38,68,40,70,74,59,53,73,42,45,69,59,49,41,54,52,20,38,54,50,19,39,55,48,43,38,49,51,41,51,38,42,73,70,46,53,44,82,53,66,24,31,76,60,46,52,64,72,53,29,46,59,34,54,63,54,43,49,44,56,70,70,44,50,71,69,56,32,50,54,49,47,56,61,42,58,40,76,86,59,49,73,65,53,50,50,50,52,52,48,53,41,58,30,86,87,53,32,40,69,62,49,48,53,51,49,52,50,50,50,50,54,55,51,50,56,58,45,72,69,49,94,41,71,40,60,28,51,42,55,48,50,55,49,59,66,53,58,86,54,80,110,133,81,78,72,79,72,80,73,73,83,72,80,53,66,66,58,41,45,49,53,47,59,67,44,43,63,64,44,52,51,52,53,51,50,54,56,54,66,70,53,70,82,66,52,47,71,64,61,45,48,52,53,52,51,48,53,50,51,50,48,46,67,54,39,68,74,39,72,84,52,60,42,28,36,43,12,38,41,26,23,51,37,36,33,56,68,71,34,92,63,83,85,45,65,70,59,48,52,46,38,43,46,50,17,48,42,52,42,34,46,51,29,19,52,49,44,39,46,34,62,55,66,64,46,65,47,46,58,74,35,69,26,65,35,81,76,64,33,63,46,49,24,51,51,47,17,55,43,43,48,44,50,43,60,63,48,51,48,69,76,33,68,86,44,90,50,42,65,59,47,53,48,48,54,44,50,36,53,41,39,26,45,53,13,45,52,50,55,71,56,45,23,49,65,73,51,50,75,71,63,87,62,86,49,59,67,58,46,42,44,48,29,51,41,28,26,33,25,48,37,2,41,59,54,36,29,44,24,41,53,46,10,36,53,67,38,67,39,69,72,59,55,74,42,47,70,59,49,41,54,52,21,37,54,50,18,39,54,50,41,38,50,50,41,50,39,43,73,70,46,51,43,82,53,65,25,32,77,58,46,51,64,73,53,28,46,63,34,53,63,53,43,50,44,55,70,70,44,50,71,71,58,33,50,54,48,47,55,62,42,58,41,76,86,60,48,73,65,54,51,50,51,53,51,49,54,39,58,30,86,88,53,31,41,70,64,49,49,53,51,49,52,52,50,52,50,52,54,51,50,57,58,44,72,68,48,92,40,70,42,60,29,51,41,55,49,49,55,49,59,65,55,61,85,54,80,110

InterPro domains:
  IPR000092 Polyprenyl synthetase-like [PF00348] (56-324)
  IPR000092 Polyprenyl synthetase-like [cd00685] (60-371)
  IPR008949 Isoprenoid synthase domain superfamily [G3DSA:1.10.600.10] (13-376)
  IPR008949 Isoprenoid synthase domain superfamily [SSF48576] (26-376)
  IPR039702 Farnesyl pyrophosphate synthase-like [PTHR11525] (18-376)

Secondary structure (DSSP, 8-state):
-------------HHHHHHHHHHHHHHHHHHHHHHHHHH-TTT--HHHHHHHHHHHHHHHIIIIITSS--HHHHHHHHHHHHHHHHH-SS---HHHHHHHHHHHHHHHHHHHHHHHHHHHHTT-SEETTEE-HHHHH-HHHHHHHHHHHHHTHHHHHHHHHTT-TTHHHHHHHHHHHHHHHHHHHHHHHH-STTGGGGT--S--HHHHHHHHHHHIIIIIIIIIIIHHHHHHHHHTT-HHHHTTHHHHHHHHHHHHHHHHHHHHHHHHHS-HHHHSS---TTTTT---HHHHHHHHHS-HHHHHHHHHHHT-TT--HHHHHHHHHHHHSTTT-HHHHHHHHHHHHHHHHHHHHHT-S-HHHHHHHHHHHHHHTT---/-------------HHHHHHHHHHHHHHHHHHHHHHHHHHTTTT--HHHHHHHHHHHHHHHIIIIITSS--HHHHHHHHHHHHHHHHH-SS---HHHHHHHHHHHHHHHHHHHHHHHHHHHHHT-SEETTEE-HHHHH-HHHHHHHHHHHHHTHHHHHHHHHTT-TTHHHHHHHHHHHHHHHHHHHHHHHH-SHHHHTTT--S--HHHHHHHHHHHIIIIIIIIIIIHHHHHHHHHTT-HHHHTTHHHHHHHHHHHHHHHHHHHHHHHHHS-HHHHSS---TTTTT---HHHHHHHHHS-HHHHHHHHHHHH-TT--HHHHHHHHHHHHSTTT-HHHHHHHHHHHHHHHHHHHHHT-S-HHHHHHHHHHHHHHTT---